Protein AF-0000000081040829 (afdb_homodimer)

Sequence (590 aa):
MAMTTNIIDSHLHVWASSKESRTFPYAEGQDPPESLTDVASKLALLEQMEIAGVGGSLLVQPINHKFDHSYVISAIKEHPEKFKGMLLHDPSLSSEEAVLRLEQLALKGFVGVRFNPYLWPSKGDGWENMSQGSGLVTFRRAGELQMPVGIMCFRGLQLHLEDIIQLLETCPDTTMILDHFGFTSFSEDGNAAFQELLKLAKYPQLVVKISALFRLGDSAPYEKVRKERFEPLLQAFGPNRLMFGTDFPFVLQQEPSYAGMVKLVSSWIPSDDAQSAVMGKTAERLFGAWGQSKEMAMTTNIIDSHLHVWASSKESRTFPYAEGQDPPESLTDVASKLALLEQMEIAGVGGSLLVQPINHKFDHSYVISAIKEHPEKFKGMLLHDPSLSSEEAVLRLEQLALKGFVGVRFNPYLWPSKGDGWENMSQGSGLVTFRRAGELQMPVGIMCFRGLQLHLEDIIQLLETCPDTTMILDHFGFTSFSEDGNAAFQELLKLAKYPQLVVKISALFRLGDSAPYEKVRKERFEPLLQAFGPNRLMFGTDFPFVLQQEPSYAGMVKLVSSWIPSDDAQSAVMGKTAERLFGAWGQSKE

Secondary structure (DSSP, 8-state):
------EEEEEE-----TTGGGTSPPPTT-PPPGGGGGG-SHHHHHHHHHHHTEEEEEEEPPGGGTT--HHHHHHHHH-TTTEEEEEEP-TTS-HHHHHHHHHHHHTTTEEEEEE-GGGSPEETTEE--TTSHHHHHHHHHHHHTT--EEE--TT-GGGGHHHHHHHHHH-TTS-EEESGGGG--SSHHHHHHHHHHHHGGGSTTEEEEEE-GGGGS--TT-HHHIIIIIHHHHHHH-GGGEEEE--BTGGGGSTTHHHHHHHHHHHH--SHHHHHIIIIIHHHHHH--S-----/------EEEEEE-----TTGGGTSPPPTT-PPPGGGGGG-SHHHHHHHHHHHTEEEEEEEPPGGGTT--HHHHHHHHH-TTTEEEEEEP-TTS-HHHHHHHHHHHHTTTEEEEEE-GGGSPEETTEE--TTSHHHHHHHHHHHHTT--EEE--TT-GGGGHHHHHHHHHH-TTS-EEESGGGG--SSHHHHHHHHHHHHGGGSTTEEEEEE-GGGGS--TT-HHHIIIIIHHHHHHH-GGGEEEE--BTGGGGSTTHHHHHHHHHHHH--SHHHHHIIIIIHHHHHH--S-----

Nearest PDB structures (foldseek):
  4i6k-assembly1_A  TM=8.658E-01  e=5.051E-18  Acinetobacter baumannii AB0057
  4d8l-assembly1_A  TM=7.830E-01  e=4.299E-14  Sphingomonas paucimobilis
  2dvu-assembly1_C  TM=7.222E-01  e=4.898E-11  Rhizobium sp. MTP-10005
  2dvu-assembly1_B  TM=6.879E-01  e=2.555E-11  Rhizobium sp. MTP-10005
  4jn6-assembly1_A  TM=5.448E-01  e=1.851E-03  Mycobacterium tuberculosis

Solvent-accessible surface area (backbone atoms only — not comparable to full-atom values): 30022 Å² total; per-residue (Å²): 127,79,82,75,66,61,27,32,35,61,32,25,37,51,46,58,25,76,77,45,27,79,80,41,57,60,34,89,91,27,68,66,58,79,93,45,32,75,61,18,24,65,67,48,46,52,53,50,26,60,76,49,62,42,48,23,35,32,37,34,55,32,68,31,31,44,82,55,57,62,61,61,40,51,47,23,72,75,34,61,30,40,34,37,30,22,41,52,65,61,61,86,38,52,47,69,53,36,43,52,50,50,53,57,40,42,68,54,50,29,43,28,36,31,43,53,59,86,66,31,58,77,43,90,95,45,45,51,62,57,55,39,69,28,38,33,49,38,48,46,51,28,20,74,61,58,18,35,36,32,38,51,28,83,91,27,36,68,84,44,44,68,41,50,52,49,39,49,67,75,31,65,75,26,38,34,31,31,39,38,61,30,39,41,25,80,47,73,68,18,48,54,32,41,56,52,53,55,60,50,42,78,43,81,43,52,30,37,26,58,23,41,68,62,77,38,76,48,58,71,90,33,59,64,49,44,64,72,44,48,52,53,44,42,70,55,52,31,40,72,29,26,27,29,22,50,35,36,52,61,27,65,82,37,73,64,22,60,46,43,44,55,52,52,59,54,68,72,42,90,43,70,68,43,31,34,18,24,35,14,48,28,49,28,52,54,59,46,72,63,53,52,55,90,118,125,80,81,75,67,60,27,32,36,60,32,26,37,50,47,56,24,77,77,45,26,80,82,39,55,62,37,90,91,26,69,65,59,79,93,44,34,77,59,17,24,65,67,48,47,51,52,50,26,62,75,50,60,43,47,24,35,32,39,33,55,32,68,32,29,44,83,57,56,62,60,61,38,50,46,23,72,76,35,60,31,38,34,38,30,23,42,51,65,63,62,85,38,52,47,69,55,36,45,52,50,50,53,56,40,42,69,54,50,30,42,30,36,32,45,52,60,84,67,32,59,76,43,91,95,45,46,50,61,56,55,39,70,28,39,33,50,39,49,46,51,29,21,76,62,58,19,36,36,32,39,50,29,84,92,26,38,69,85,44,46,68,42,51,52,50,39,49,68,76,32,66,74,28,36,35,31,31,40,39,61,30,40,42,25,80,46,73,68,18,47,55,33,40,55,52,52,56,60,50,44,77,44,81,42,51,31,37,27,59,23,41,67,61,76,40,76,49,57,71,89,33,60,64,50,43,63,72,44,47,51,54,44,42,68,56,52,33,38,71,29,26,28,27,23,50,36,36,52,63,28,65,81,37,74,63,22,59,46,42,44,57,52,51,59,51,67,71,42,90,42,71,67,43,32,34,18,23,35,14,48,29,49,28,54,54,59,46,73,64,54,53,54,88,120

InterPro domains:
  IPR006680 Amidohydrolase-related [PF04909] (8-288)
  IPR032465 2-amino-3-carboxymuconate-6-semialdehyde decarboxylase [PTHR21240] (3-289)
  IPR032466 Metal-dependent hydrolase [SSF51556] (5-288)

Organism: NCBI:txid2856

pLDDT: mean 95.21, std 9.42, range [25.11, 98.94]

Radius of gyration: 25.32 Å; Cα contacts (8 Å, |Δi|>4): 1154; chains: 2; bounding box: 52×79×61 Å

Structure (mmCIF, N/CA/C/O backbone):
data_AF-0000000081040829-model_v1
#
loop_
_entity.id
_entity.type
_entity.pdbx_description
1 polymer 'Amidohydrolase-related domain-containing protein'
#
loop_
_atom_site.group_PDB
_atom_site.id
_atom_site.type_symbol
_atom_site.label_atom_id
_atom_site.label_alt_id
_atom_site.label_comp_id
_atom_site.label_asym_id
_atom_site.label_entity_id
_atom_site.label_seq_id
_atom_site.pdbx_PDB_ins_code
_atom_site.Cartn_x
_atom_site.Cartn_y
_atom_site.Cartn_z
_atom_site.occupancy
_atom_site.B_iso_or_equiv
_atom_site.auth_seq_id
_atom_site.auth_comp_id
_atom_site.auth_asym_id
_atom_site.auth_atom_id
_atom_site.pdbx_PDB_model_num
ATOM 1 N N . MET A 1 1 ? -7.254 10.75 -24.75 1 25.27 1 MET A N 1
ATOM 2 C CA . MET A 1 1 ? -7.863 11.391 -23.594 1 25.27 1 MET A CA 1
ATOM 3 C C . MET A 1 1 ? -6.816 11.656 -22.5 1 25.27 1 MET A C 1
ATOM 5 O O . MET A 1 1 ? -6.004 10.789 -22.188 1 25.27 1 MET A O 1
ATOM 9 N N . ALA A 1 2 ? -6.391 12.773 -22.281 1 34.25 2 ALA A N 1
ATOM 10 C CA . ALA A 1 2 ? -5.383 13.25 -21.344 1 34.25 2 ALA A CA 1
ATOM 11 C C . ALA A 1 2 ? -5.508 12.555 -20 1 34.25 2 ALA A C 1
ATOM 13 O O . ALA A 1 2 ? -6.605 12.469 -19.438 1 34.25 2 ALA A O 1
ATOM 14 N N . MET A 1 3 ? -4.891 11.523 -19.641 1 45.94 3 MET A N 1
ATOM 15 C CA . MET A 1 3 ? -5.016 10.734 -18.422 1 45.94 3 MET A CA 1
ATOM 16 C C . MET A 1 3 ? -5.281 11.625 -17.219 1 45.94 3 MET A C 1
ATOM 18 O O . MET A 1 3 ? -4.48 12.508 -16.891 1 45.94 3 MET A O 1
ATOM 22 N N . THR A 1 4 ? -6.531 12.039 -16.984 1 60.62 4 THR A N 1
ATOM 23 C CA . THR A 1 4 ? -7.023 12.93 -15.938 1 60.62 4 THR A CA 1
ATOM 24 C C . THR A 1 4 ? -6.414 12.555 -14.586 1 60.62 4 THR A C 1
ATOM 26 O O . THR A 1 4 ? -6.402 11.383 -14.211 1 60.62 4 THR A O 1
ATOM 29 N N . THR A 1 5 ? -5.52 13.375 -14.031 1 75.38 5 THR A N 1
ATOM 30 C CA . THR A 1 5 ? -4.828 13.273 -12.75 1 75.38 5 THR A CA 1
ATOM 31 C C . THR A 1 5 ? -5.82 13 -11.625 1 75.38 5 THR A C 1
ATOM 33 O O . THR A 1 5 ? -6.859 13.648 -11.531 1 75.38 5 THR A O 1
ATOM 36 N N . ASN A 1 6 ? -5.68 11.875 -10.945 1 88.25 6 ASN A N 1
ATOM 37 C CA . ASN A 1 6 ? -6.414 11.617 -9.719 1 88.25 6 ASN A CA 1
ATOM 38 C C . ASN A 1 6 ? -6.078 12.641 -8.633 1 88.25 6 ASN A C 1
ATOM 40 O O . ASN A 1 6 ? -4.957 12.656 -8.125 1 88.25 6 ASN A O 1
ATOM 44 N N . ILE A 1 7 ? -6.984 13.562 -8.359 1 97.19 7 ILE A N 1
ATOM 45 C CA . ILE A 1 7 ? -6.746 14.578 -7.34 1 97.19 7 ILE A CA 1
ATOM 46 C C . ILE A 1 7 ? -6.871 13.953 -5.949 1 97.19 7 ILE A C 1
ATOM 48 O O . ILE A 1 7 ? -7.848 13.258 -5.656 1 97.19 7 ILE A O 1
ATOM 52 N N . ILE A 1 8 ? -5.832 14.188 -5.129 1 98.25 8 ILE A N 1
ATOM 53 C CA . ILE A 1 8 ? -5.797 13.641 -3.779 1 98.25 8 ILE A CA 1
ATOM 54 C C . ILE A 1 8 ? -5.77 14.773 -2.76 1 98.25 8 ILE A C 1
ATOM 56 O O . ILE A 1 8 ? -4.957 15.695 -2.871 1 98.25 8 ILE A O 1
ATOM 60 N N . ASP A 1 9 ? -6.707 14.812 -1.797 1 98.81 9 ASP A N 1
ATOM 61 C CA . ASP A 1 9 ? -6.617 15.688 -0.635 1 98.81 9 ASP A CA 1
ATOM 62 C C . ASP A 1 9 ? -5.754 15.062 0.46 1 98.81 9 ASP A C 1
ATOM 64 O O . ASP A 1 9 ? -6.211 14.188 1.193 1 98.81 9 ASP A O 1
ATOM 68 N N . SER A 1 10 ? -4.531 15.562 0.599 1 98.75 10 SER A N 1
ATOM 69 C CA . SER A 1 10 ? -3.541 14.891 1.436 1 98.75 10 SER A CA 1
ATOM 70 C C . SER A 1 10 ? -3.6 15.398 2.873 1 98.75 10 SER A C 1
ATOM 72 O O . SER A 1 10 ? -2.816 14.969 3.721 1 98.75 10 SER A O 1
ATOM 74 N N . HIS A 1 11 ? -4.539 16.312 3.188 1 98.88 11 HIS A N 1
ATOM 75 C CA . HIS A 1 11 ? -4.648 16.781 4.566 1 98.88 11 HIS A CA 1
ATOM 76 C C . HIS A 1 11 ? -6.074 17.219 4.887 1 98.88 11 HIS A C 1
ATOM 78 O O . HIS A 1 11 ? -6.527 18.266 4.41 1 98.88 11 HIS A O 1
ATOM 84 N N . LEU A 1 12 ? -6.676 16.484 5.695 1 98.81 12 LEU A N 1
ATOM 85 C CA . LEU A 1 12 ? -8.008 16.797 6.184 1 98.81 12 LEU A CA 1
ATOM 86 C C . LEU A 1 12 ? -8.359 15.961 7.406 1 98.81 12 LEU A C 1
ATOM 88 O O . LEU A 1 12 ? -7.594 15.07 7.797 1 98.81 12 LEU A O 1
ATOM 92 N N . HIS A 1 13 ? -9.422 16.297 7.973 1 98.81 13 HIS A N 1
ATOM 93 C CA . HIS A 1 13 ? -9.914 15.594 9.148 1 98.81 13 HIS A CA 1
ATOM 94 C C . HIS A 1 13 ? -11.383 15.234 9 1 98.81 13 HIS A C 1
ATOM 96 O O . HIS A 1 13 ? -12.156 15.984 8.398 1 98.81 13 HIS A O 1
ATOM 102 N N . VAL A 1 14 ? -11.734 14.102 9.562 1 98.75 14 VAL A N 1
ATOM 103 C CA . VAL A 1 14 ? -13.133 13.758 9.805 1 98.75 14 VAL A CA 1
ATOM 104 C C . VAL A 1 14 ? -13.328 13.391 11.273 1 98.75 14 VAL A C 1
ATOM 106 O O . VAL A 1 14 ? -12.414 12.883 11.922 1 98.75 14 VAL A O 1
ATOM 109 N N . TRP A 1 15 ? -14.477 13.672 11.766 1 98.25 15 TRP A N 1
ATOM 110 C CA . TRP A 1 15 ? -14.828 13.25 13.117 1 98.25 15 TRP A CA 1
ATOM 111 C C . TRP A 1 15 ? -16.312 12.867 13.195 1 98.25 15 TRP A C 1
ATOM 113 O O . TRP A 1 15 ? -17.078 13.148 12.273 1 98.25 15 TRP A O 1
ATOM 123 N N . ALA A 1 16 ? -16.641 12.188 14.242 1 97.62 16 ALA A N 1
ATOM 124 C CA . ALA A 1 16 ? -18 11.68 14.445 1 97.62 16 ALA A CA 1
ATOM 125 C C . ALA A 1 16 ? -19.016 12.82 14.531 1 97.62 16 ALA A C 1
ATOM 127 O O . ALA A 1 16 ? -18.734 13.852 15.156 1 97.62 16 ALA A O 1
ATOM 128 N N . SER A 1 17 ? -20.156 12.625 13.891 1 96.88 17 SER A N 1
ATOM 129 C CA . SER A 1 17 ? -21.266 13.539 14.102 1 96.88 17 SER A CA 1
ATOM 130 C C . SER A 1 17 ? -21.797 13.453 15.531 1 96.88 17 SER A C 1
ATOM 132 O O . SER A 1 17 ? -21.375 12.586 16.297 1 96.88 17 SER A O 1
ATOM 134 N N . SER A 1 18 ? -22.688 14.414 15.812 1 95.44 18 SER A N 1
ATOM 135 C CA . SER A 1 18 ? -23.328 14.375 17.125 1 95.44 18 SER A CA 1
ATOM 136 C C . SER A 1 18 ? -23.953 13.016 17.406 1 95.44 18 SER A C 1
ATOM 138 O O . SER A 1 18 ? -23.828 12.477 18.5 1 95.44 18 SER A O 1
ATOM 140 N N . LYS A 1 19 ? -24.562 12.453 16.391 1 95.12 19 LYS A N 1
ATOM 141 C CA . LYS A 1 19 ? -25.203 11.148 16.516 1 95.12 19 LYS A CA 1
ATOM 142 C C . LYS A 1 19 ? -24.172 10.039 16.656 1 95.12 19 LYS A C 1
ATOM 144 O O . LYS A 1 19 ? -24.297 9.164 17.516 1 95.12 19 LYS A O 1
ATOM 149 N N . GLU A 1 20 ? -23.109 10.086 15.867 1 95.88 20 GLU A N 1
ATOM 150 C CA . GLU A 1 20 ? -22.078 9.055 15.844 1 95.88 20 GLU A CA 1
ATOM 151 C C . GLU A 1 20 ? -21.219 9.109 17.094 1 95.88 20 GLU A C 1
ATOM 153 O O . GLU A 1 20 ? -20.547 8.125 17.438 1 95.88 20 GLU A O 1
ATOM 158 N N . SER A 1 21 ? -21.234 10.227 17.75 1 95.31 21 SER A N 1
ATOM 159 C CA . SER A 1 21 ? -20.328 10.43 18.875 1 95.31 21 SER A CA 1
ATOM 160 C C . SER A 1 21 ? -20.703 9.531 20.062 1 95.31 21 SER A C 1
ATOM 162 O O . SER A 1 21 ? -19.906 9.344 20.984 1 95.31 21 SER A O 1
ATOM 164 N N . ARG A 1 22 ? -21.891 8.953 20.078 1 95.12 22 ARG A N 1
ATOM 165 C CA . ARG A 1 22 ? -22.297 7.977 21.094 1 95.12 22 ARG A CA 1
ATOM 166 C C . ARG A 1 22 ? -21.469 6.699 20.969 1 95.12 22 ARG A C 1
ATOM 168 O O . ARG A 1 22 ? -21.156 6.051 21.969 1 95.12 22 ARG A O 1
ATOM 175 N N . THR A 1 23 ? -21.078 6.391 19.781 1 97 23 THR A N 1
ATOM 176 C CA . THR A 1 23 ? -20.297 5.203 19.469 1 97 23 THR A CA 1
ATOM 177 C C . THR A 1 23 ? -18.812 5.547 19.391 1 97 23 THR A C 1
ATOM 179 O O . THR A 1 23 ? -17.953 4.742 19.766 1 97 23 THR A O 1
ATOM 182 N N . PHE A 1 24 ? -18.562 6.703 18.844 1 97.94 24 PHE A N 1
ATOM 183 C CA . PHE A 1 24 ? -17.203 7.219 18.688 1 97.94 24 PHE A CA 1
ATOM 184 C C . PHE A 1 24 ? -17.031 8.516 19.469 1 97.94 24 PHE A C 1
ATOM 186 O O . PHE A 1 24 ? -17.047 9.602 18.891 1 97.94 24 PHE A O 1
ATOM 193 N N . PRO A 1 25 ? -16.734 8.406 20.719 1 97.44 25 PRO A N 1
ATOM 194 C CA . PRO A 1 25 ? -16.734 9.602 21.562 1 97.44 25 PRO A CA 1
ATOM 195 C C . PRO A 1 25 ? -15.547 10.516 21.297 1 97.44 25 PRO A C 1
ATOM 197 O O . PRO A 1 25 ? -14.5 10.047 20.844 1 97.44 25 PRO A O 1
ATOM 200 N N . TYR A 1 26 ? -15.734 11.75 21.547 1 97.81 26 TYR A N 1
ATOM 201 C CA . TYR A 1 26 ? -14.641 12.719 21.531 1 97.81 26 TYR A CA 1
ATOM 202 C C . TYR A 1 26 ? -13.75 12.562 22.75 1 97.81 26 TYR A C 1
ATOM 204 O O . TYR A 1 26 ? -14.203 12.094 23.797 1 97.81 26 TYR A O 1
ATOM 212 N N . ALA A 1 27 ? -12.531 12.891 22.562 1 97.5 27 ALA A N 1
ATOM 213 C CA . ALA A 1 27 ? -11.641 12.961 23.734 1 97.5 27 ALA A CA 1
ATOM 214 C C . ALA A 1 27 ? -12.031 14.125 24.641 1 97.5 27 ALA A C 1
ATOM 216 O O . ALA A 1 27 ? -12.586 15.125 24.188 1 97.5 27 ALA A O 1
ATOM 217 N N . GLU A 1 28 ? -11.719 13.992 25.906 1 95.62 28 GLU A N 1
ATOM 218 C CA . GLU A 1 28 ? -12.062 15.023 26.891 1 95.62 28 GLU A CA 1
ATOM 219 C C . GLU A 1 28 ? -11.5 16.375 26.484 1 95.62 28 GLU A C 1
ATOM 221 O O . GLU A 1 28 ? -10.297 16.516 26.219 1 95.62 28 GLU A O 1
ATOM 226 N N . GLY A 1 29 ? -12.383 17.312 26.359 1 95.69 29 GLY A N 1
ATOM 227 C CA . GLY A 1 29 ? -11.984 18.688 26.094 1 95.69 29 GLY A CA 1
ATOM 228 C C . GLY A 1 29 ? -11.688 18.938 24.625 1 95.69 29 GLY A C 1
ATOM 229 O O . GLY A 1 29 ? -11.18 20 24.25 1 95.69 29 GLY A O 1
ATOM 230 N N . GLN A 1 30 ? -11.945 17.969 23.75 1 96.62 30 GLN A N 1
ATOM 231 C CA . GLN A 1 30 ? -11.578 18.094 22.344 1 96.62 30 GLN A CA 1
ATOM 232 C C . GLN A 1 30 ? -12.812 18.094 21.453 1 96.62 30 GLN A C 1
ATOM 234 O O . GLN A 1 30 ? -12.789 17.547 20.344 1 96.62 30 GLN A O 1
ATOM 239 N N . ASP A 1 31 ? -13.891 18.641 22.031 1 96.56 31 ASP A N 1
ATOM 240 C CA . ASP A 1 31 ? -15.102 18.75 21.219 1 96.56 31 ASP A CA 1
ATOM 241 C C . ASP A 1 31 ? -14.852 19.625 19.984 1 96.56 31 ASP A C 1
ATOM 243 O O . ASP A 1 31 ? -14.156 20.625 20.062 1 96.56 31 ASP A O 1
ATOM 247 N N . PRO A 1 32 ? -15.445 19.172 18.922 1 96.88 32 PRO A N 1
ATOM 248 C CA . PRO A 1 32 ? -15.297 20.031 17.734 1 96.88 32 PRO A CA 1
ATOM 249 C C . PRO A 1 32 ? -16.031 21.359 17.875 1 96.88 32 PRO A C 1
ATOM 251 O O . PRO A 1 32 ? -16.891 21.516 18.75 1 96.88 32 PRO A O 1
ATOM 254 N N . PRO A 1 33 ? -15.578 22.344 17.016 1 95.19 33 PRO A N 1
ATOM 255 C CA . PRO A 1 33 ? -16.406 23.547 16.984 1 95.19 33 PRO A CA 1
ATOM 256 C C . PRO A 1 33 ? -17.859 23.266 16.641 1 95.19 33 PRO A C 1
ATOM 258 O O . PRO A 1 33 ? -18.141 22.438 15.766 1 95.19 33 PRO A O 1
ATOM 261 N N . GLU A 1 34 ? -18.75 23.953 17.328 1 94.44 34 GLU A N 1
ATOM 262 C CA . GLU A 1 34 ? -20.172 23.703 17.156 1 94.44 34 GLU A CA 1
ATOM 263 C C . GLU A 1 34 ? -20.594 23.812 15.703 1 94.44 34 GLU A C 1
ATOM 265 O O . GLU A 1 34 ? -21.375 22.984 15.211 1 94.44 34 GLU A O 1
ATOM 270 N N . SER A 1 35 ? -20.078 24.734 15.008 1 96.06 35 SER A N 1
ATOM 271 C CA . SER A 1 35 ? -20.469 25.016 13.633 1 96.06 35 SER A CA 1
ATOM 272 C C . SER A 1 35 ? -20 23.922 12.68 1 96.06 35 SER A C 1
ATOM 274 O O . SER A 1 35 ? -20.469 23.844 11.539 1 96.06 35 SER A O 1
ATOM 276 N N . LEU A 1 36 ? -19.109 23 13.133 1 97.38 36 LEU A N 1
ATOM 277 C CA . LEU A 1 36 ? -18.531 22 12.242 1 97.38 36 LEU A CA 1
ATOM 278 C C . LEU A 1 36 ? -18.859 20.594 12.703 1 97.38 36 LEU A C 1
ATOM 280 O O . LEU A 1 36 ? -18.516 19.625 12.031 1 97.38 36 LEU A O 1
ATOM 284 N N . THR A 1 37 ? -19.547 20.484 13.781 1 95.56 37 THR A N 1
ATOM 285 C CA . THR A 1 37 ? -19.766 19.203 14.422 1 95.56 37 THR A CA 1
ATOM 286 C C . THR A 1 37 ? -20.453 18.234 13.469 1 95.56 37 THR A C 1
ATOM 288 O O . THR A 1 37 ? -20.016 17.094 13.312 1 95.56 37 THR A O 1
ATOM 291 N N . ASP A 1 38 ? -21.422 18.656 12.734 1 96.56 38 ASP A N 1
ATOM 292 C CA . ASP A 1 38 ? -22.25 17.719 11.977 1 96.56 38 ASP A CA 1
ATOM 293 C C . ASP A 1 38 ? -22.016 17.875 10.477 1 96.56 38 ASP A C 1
ATOM 295 O O . ASP A 1 38 ? -22.828 17.422 9.664 1 96.56 38 ASP A O 1
ATOM 299 N N . VAL A 1 39 ? -20.906 18.516 10.07 1 97.5 39 VAL A N 1
ATOM 300 C CA . VAL A 1 39 ? -20.609 18.656 8.641 1 97.5 39 VAL A CA 1
ATOM 301 C C . VAL A 1 39 ? -19.219 18.078 8.344 1 97.5 39 VAL A C 1
ATOM 303 O O . VAL A 1 39 ? -18.656 18.312 7.273 1 97.5 39 VAL A O 1
ATOM 306 N N . ALA A 1 40 ? -18.656 17.344 9.328 1 98.31 40 ALA A N 1
ATOM 307 C CA . ALA A 1 40 ? -17.266 16.891 9.211 1 98.31 40 ALA A CA 1
ATOM 308 C C . ALA A 1 40 ? -17.188 15.367 9.172 1 98.31 40 ALA A C 1
ATOM 310 O O . ALA A 1 40 ? -16.109 14.797 9.312 1 98.31 40 ALA A O 1
ATOM 311 N N . SER A 1 41 ? -18.312 14.68 8.953 1 97.94 41 SER A N 1
ATOM 312 C CA . SER A 1 41 ? -18.328 13.219 8.922 1 97.94 41 SER A CA 1
ATOM 313 C C . SER A 1 41 ? -17.719 12.68 7.637 1 97.94 41 SER A C 1
ATOM 315 O O . SER A 1 41 ? -17.5 13.438 6.688 1 97.94 41 SER A O 1
ATOM 317 N N . LYS A 1 42 ? -17.438 11.375 7.68 1 97.31 42 LYS A N 1
ATOM 318 C CA . LYS A 1 42 ? -16.906 10.719 6.48 1 97.31 42 LYS A CA 1
ATOM 319 C C . LYS A 1 42 ? -17.875 10.859 5.309 1 97.31 42 LYS A C 1
ATOM 321 O O . LYS A 1 42 ? -17.453 11.039 4.168 1 97.31 42 LYS A O 1
ATOM 326 N N . LEU A 1 43 ? -19.156 10.789 5.535 1 97 43 LEU A N 1
ATOM 327 C CA . LEU A 1 43 ? -20.141 10.922 4.473 1 97 43 LEU A CA 1
ATOM 328 C C . LEU A 1 43 ? -20.172 12.344 3.928 1 97 43 LEU A C 1
ATOM 330 O O . LEU A 1 43 ? -20.281 12.547 2.715 1 97 43 LEU A O 1
ATOM 334 N N . ALA A 1 44 ? -20.094 13.312 4.844 1 98 44 ALA A N 1
ATOM 335 C CA . ALA A 1 44 ? -20.016 14.703 4.418 1 98 44 ALA A CA 1
ATOM 336 C C . ALA A 1 44 ? -18.797 14.953 3.541 1 98 44 ALA A C 1
ATOM 338 O O . ALA A 1 44 ? -18.875 15.68 2.547 1 98 44 ALA A O 1
ATOM 339 N N . LEU A 1 45 ? -17.703 14.367 3.922 1 98.69 45 LEU A N 1
ATOM 340 C CA . LEU A 1 45 ? -16.484 14.5 3.133 1 98.69 45 LEU A CA 1
ATOM 341 C C . LEU A 1 45 ? -16.656 13.906 1.739 1 98.69 45 LEU A C 1
ATOM 343 O O . LEU A 1 45 ? -16.266 14.516 0.743 1 98.69 45 LEU A O 1
ATOM 347 N N . LEU A 1 46 ? -17.234 12.727 1.663 1 98.38 46 LEU A N 1
ATOM 348 C CA . LEU A 1 46 ? -17.438 12.062 0.381 1 98.38 46 LEU A CA 1
ATOM 349 C C . LEU A 1 46 ? -18.25 12.938 -0.565 1 98.38 46 LEU A C 1
ATOM 351 O O . LEU A 1 46 ? -17.969 12.992 -1.765 1 98.38 46 LEU A O 1
ATOM 355 N N . GLU A 1 47 ? -19.25 13.617 -0.04 1 98.12 47 GLU A N 1
ATOM 356 C CA . GLU A 1 47 ? -20.047 14.523 -0.846 1 98.12 47 GLU A CA 1
ATOM 357 C C . GLU A 1 47 ? -19.203 15.664 -1.405 1 98.12 47 GLU A C 1
ATOM 359 O O . GLU A 1 47 ? -19.312 16 -2.586 1 98.12 47 GLU A O 1
ATOM 364 N N . GLN A 1 48 ? -18.391 16.266 -0.523 1 98.5 48 GLN A N 1
ATOM 365 C CA . GLN A 1 48 ? -17.5 17.344 -0.961 1 98.5 48 GLN A CA 1
ATOM 366 C C . GLN A 1 48 ? -16.547 16.859 -2.047 1 98.5 48 GLN A C 1
ATOM 368 O O . GLN A 1 48 ? -16.312 17.562 -3.033 1 98.5 48 GLN A O 1
ATOM 373 N N . MET A 1 49 ? -16.016 15.672 -1.87 1 98.44 49 MET A N 1
ATOM 374 C CA . MET A 1 49 ? -15.07 15.086 -2.814 1 98.44 49 MET A CA 1
ATOM 375 C C . MET A 1 49 ? -15.727 14.883 -4.18 1 98.44 49 MET A C 1
ATOM 377 O O . MET A 1 49 ? -15.125 15.195 -5.211 1 98.44 49 MET A O 1
ATOM 381 N N . GLU A 1 50 ? -16.891 14.352 -4.145 1 97.31 50 GLU A N 1
ATOM 382 C CA . GLU A 1 50 ? -17.625 14.109 -5.387 1 97.31 50 GLU A CA 1
ATOM 383 C C . GLU A 1 50 ? -17.828 15.406 -6.164 1 97.31 50 GLU A C 1
ATOM 385 O O . GLU A 1 50 ? -17.578 15.469 -7.367 1 97.31 50 GLU A O 1
ATOM 390 N N . ILE A 1 51 ? -18.25 16.406 -5.5 1 97.5 51 ILE A N 1
ATOM 391 C CA . ILE A 1 51 ? -18.516 17.703 -6.113 1 97.5 51 ILE A CA 1
ATOM 392 C C . ILE A 1 51 ? -17.219 18.266 -6.691 1 97.5 51 ILE A C 1
ATOM 394 O O . ILE A 1 51 ? -17.234 18.859 -7.781 1 97.5 51 ILE A O 1
ATOM 398 N N . ALA A 1 52 ? -16.125 18.078 -6.027 1 98.19 52 ALA A N 1
ATOM 399 C CA . ALA A 1 52 ? -14.852 18.719 -6.367 1 98.19 52 ALA A CA 1
ATOM 400 C C . ALA A 1 52 ? -14.031 17.859 -7.316 1 98.19 52 ALA A C 1
ATOM 402 O O . ALA A 1 52 ? -12.992 18.297 -7.82 1 98.19 52 ALA A O 1
ATOM 403 N N . GLY A 1 53 ? -14.445 16.609 -7.508 1 96.81 53 GLY A N 1
ATOM 404 C CA . GLY A 1 53 ? -13.672 15.695 -8.336 1 96.81 53 GLY A CA 1
ATOM 405 C C . GLY A 1 53 ? -12.422 15.188 -7.656 1 96.81 53 GLY A C 1
ATOM 406 O O . GLY A 1 53 ? -11.391 14.977 -8.305 1 96.81 53 GLY A O 1
ATOM 407 N N . VAL A 1 54 ? -12.469 15.086 -6.395 1 97.88 54 VAL A N 1
ATOM 408 C CA . VAL A 1 54 ? -11.359 14.547 -5.621 1 97.88 54 VAL A CA 1
ATOM 409 C C . VAL A 1 54 ? -11.492 13.031 -5.52 1 97.88 54 VAL A C 1
ATOM 411 O O . VAL A 1 54 ? -12.531 12.516 -5.098 1 97.88 54 VAL A O 1
ATOM 414 N N . GLY A 1 55 ? -10.398 12.328 -5.824 1 96.62 55 GLY A N 1
ATOM 415 C CA . GLY A 1 55 ? -10.477 10.883 -5.965 1 96.62 55 GLY A CA 1
ATOM 416 C C . GLY A 1 55 ? -10.062 10.141 -4.707 1 96.62 55 GLY A C 1
ATOM 417 O O . GLY A 1 55 ? -10.383 8.961 -4.547 1 96.62 55 GLY A O 1
ATOM 418 N N . GLY A 1 56 ? -9.367 10.758 -3.834 1 97.56 56 GLY A N 1
ATOM 419 C CA . GLY A 1 56 ? -8.891 10.133 -2.607 1 97.56 56 GLY A CA 1
ATOM 420 C C . GLY A 1 56 ? -8.492 11.141 -1.542 1 97.56 56 GLY A C 1
ATOM 421 O O . GLY A 1 56 ? -8.266 12.312 -1.842 1 97.56 56 GLY A O 1
ATOM 422 N N . SER A 1 57 ? -8.445 10.641 -0.307 1 98.5 57 SER A N 1
ATOM 423 C CA . SER A 1 57 ? -8.117 11.531 0.802 1 98.5 57 SER A CA 1
ATOM 424 C C . SER A 1 57 ? -7.297 10.812 1.865 1 98.5 57 SER A C 1
ATOM 426 O O . SER A 1 57 ? -7.551 9.648 2.172 1 98.5 57 SER A O 1
ATOM 428 N N . LEU A 1 58 ? -6.324 11.492 2.377 1 98.81 58 LEU A N 1
ATOM 429 C CA . LEU A 1 58 ? -5.609 11.07 3.578 1 98.81 58 LEU A CA 1
ATOM 430 C C . LEU A 1 58 ? -6.258 11.648 4.828 1 98.81 58 LEU A C 1
ATOM 432 O O . LEU A 1 58 ? -6.23 12.867 5.043 1 98.81 58 LEU A O 1
ATOM 436 N N . LEU A 1 59 ? -6.938 10.812 5.625 1 98.88 59 LEU A N 1
ATOM 437 C CA . LEU A 1 59 ? -7.594 11.234 6.859 1 98.88 59 LEU A CA 1
ATOM 438 C C . LEU A 1 59 ? -6.578 11.375 7.992 1 98.88 59 LEU A C 1
ATOM 440 O O . LEU A 1 59 ? -6.129 10.375 8.555 1 98.88 59 LEU A O 1
ATOM 444 N N . VAL A 1 60 ? -6.23 12.594 8.258 1 98.88 60 VAL A N 1
ATOM 445 C CA . VAL A 1 60 ? -5.344 12.844 9.383 1 98.88 60 VAL A CA 1
ATOM 446 C C . VAL A 1 60 ? -6.125 12.734 10.695 1 98.88 60 VAL A C 1
ATOM 448 O O . VAL A 1 60 ? -7.141 13.414 10.875 1 98.88 60 VAL A O 1
ATOM 451 N N . GLN A 1 61 ? -5.695 11.844 11.594 1 98.81 61 GLN A N 1
ATOM 452 C CA . GLN A 1 61 ? -6.387 11.648 12.867 1 98.81 61 GLN A CA 1
ATOM 453 C C . GLN A 1 61 ? -6.688 12.984 13.539 1 98.81 61 GLN A C 1
ATOM 455 O O . GLN A 1 61 ? -5.781 13.773 13.805 1 98.81 61 GLN A O 1
ATOM 460 N N . PRO A 1 62 ? -7.953 13.227 13.734 1 98.38 62 PRO A N 1
ATOM 461 C CA . PRO A 1 62 ? -8.32 14.508 14.344 1 98.38 62 PRO A CA 1
ATOM 462 C C . PRO A 1 62 ? -8.039 14.547 15.844 1 98.38 62 PRO A C 1
ATOM 464 O O . PRO A 1 62 ? -8.211 13.547 16.531 1 98.38 62 PRO A O 1
ATOM 467 N N . ILE A 1 63 ? -7.684 15.703 16.312 1 97.81 63 ILE A N 1
ATOM 468 C CA . ILE A 1 63 ? -7.426 15.883 17.734 1 97.81 63 ILE A CA 1
ATOM 469 C C . ILE A 1 63 ? -8.688 15.57 18.531 1 97.81 63 ILE A C 1
ATOM 471 O O . ILE A 1 63 ? -8.617 15.164 19.688 1 97.81 63 ILE A O 1
ATOM 475 N N . ASN A 1 64 ? -9.82 15.68 17.922 1 98.12 64 ASN A N 1
ATOM 476 C CA . ASN A 1 64 ? -11.109 15.461 18.562 1 98.12 64 ASN A CA 1
ATOM 477 C C . ASN A 1 64 ? -11.234 14.039 19.094 1 98.12 64 ASN A C 1
ATOM 479 O O . ASN A 1 64 ? -11.922 13.805 20.094 1 98.12 64 ASN A O 1
ATOM 483 N N . HIS A 1 65 ? -10.578 13.109 18.406 1 98.38 65 HIS A N 1
ATOM 484 C CA . HIS A 1 65 ? -10.602 11.719 18.859 1 98.38 65 HIS A CA 1
ATOM 485 C C . HIS A 1 65 ? -9.25 11.305 19.422 1 98.38 65 HIS A C 1
ATOM 487 O O . HIS A 1 65 ? -9.086 10.164 19.859 1 98.38 65 HIS A O 1
ATOM 493 N N . LYS A 1 66 ? -8.312 12.227 19.406 1 97.81 66 LYS A N 1
ATOM 494 C CA . LYS A 1 66 ? -6.965 12.062 19.938 1 97.81 66 LYS A CA 1
ATOM 495 C C . LYS A 1 66 ? -6.391 10.695 19.562 1 97.81 66 LYS A C 1
ATOM 497 O O . LYS A 1 66 ? -6.23 10.391 18.391 1 97.81 66 LYS A O 1
ATOM 502 N N . PHE A 1 67 ? -6.223 9.758 20.594 1 98.31 67 PHE A N 1
ATOM 503 C CA . PHE A 1 67 ? -5.504 8.516 20.312 1 98.31 67 PHE A CA 1
ATOM 504 C C . PHE A 1 67 ? -6.477 7.367 20.078 1 98.31 67 PHE A C 1
ATOM 506 O O . PHE A 1 67 ? -6.062 6.23 19.859 1 98.31 67 PHE A O 1
ATOM 513 N N . ASP A 1 68 ? -7.793 7.668 20.125 1 98.38 68 ASP A N 1
ATOM 514 C CA . ASP A 1 68 ? -8.797 6.699 19.688 1 98.38 68 ASP A CA 1
ATOM 515 C C . ASP A 1 68 ? -9.016 6.777 18.172 1 98.38 68 ASP A C 1
ATOM 517 O O . ASP A 1 68 ? -9.734 7.656 17.703 1 98.38 68 ASP A O 1
ATOM 521 N N . HIS A 1 69 ? -8.469 5.801 17.438 1 98.69 69 HIS A N 1
ATOM 522 C CA . HIS A 1 69 ? -8.477 5.855 15.984 1 98.69 69 HIS A CA 1
ATOM 523 C C . HIS A 1 69 ? -9.688 5.121 15.406 1 98.69 69 HIS A C 1
ATOM 525 O O . HIS A 1 69 ? -9.766 4.895 14.203 1 98.69 69 HIS A O 1
ATOM 531 N N . SER A 1 70 ? -10.695 4.781 16.266 1 98.44 70 SER A N 1
ATOM 532 C CA . SER A 1 70 ? -11.773 3.885 15.852 1 98.44 70 SER A CA 1
ATOM 533 C C . SER A 1 70 ? -12.641 4.523 14.773 1 98.44 70 SER A C 1
ATOM 535 O O . SER A 1 70 ? -13.109 3.838 13.859 1 98.44 70 SER A O 1
ATOM 537 N N . TYR A 1 71 ? -12.891 5.859 14.859 1 98.62 71 TYR A N 1
ATOM 538 C CA . TYR A 1 71 ? -13.727 6.508 13.852 1 98.62 71 TYR A CA 1
ATOM 539 C C . TYR A 1 71 ? -13.047 6.496 12.492 1 98.62 71 TYR A C 1
ATOM 541 O O . TYR A 1 71 ? -13.664 6.133 11.484 1 98.62 71 TYR A O 1
ATOM 549 N N . VAL A 1 72 ? -11.789 6.84 12.477 1 98.75 72 VAL A N 1
ATOM 550 C CA . VAL A 1 72 ? -11.047 6.871 11.219 1 98.75 72 VAL A CA 1
ATOM 551 C C . VAL A 1 72 ? -10.898 5.453 10.672 1 98.75 72 VAL A C 1
ATOM 553 O O . VAL A 1 72 ? -11.031 5.23 9.469 1 98.75 72 VAL A O 1
ATOM 556 N N . ILE A 1 73 ? -10.641 4.453 11.555 1 98.38 73 ILE A N 1
ATOM 557 C CA . ILE A 1 73 ? -10.586 3.055 11.133 1 98.38 73 ILE A CA 1
ATOM 558 C C . ILE A 1 73 ? -11.898 2.666 10.453 1 98.38 73 ILE A C 1
ATOM 560 O O . ILE A 1 73 ? -11.891 2.027 9.398 1 98.38 73 ILE A O 1
ATOM 564 N N . SER A 1 74 ? -13.008 3.055 11.016 1 97.81 74 SER A N 1
ATOM 565 C CA . SER A 1 74 ? -14.312 2.742 10.438 1 97.81 74 SER A CA 1
ATOM 566 C C . SER A 1 74 ? -14.477 3.383 9.062 1 97.81 74 SER A C 1
ATOM 568 O O . SER A 1 74 ? -15.008 2.76 8.141 1 97.81 74 SER A O 1
ATOM 570 N N . ALA A 1 75 ? -14.016 4.629 8.914 1 98.19 75 ALA A N 1
ATOM 571 C CA . ALA A 1 75 ? -14.086 5.328 7.641 1 98.19 75 ALA A CA 1
ATOM 572 C C . ALA A 1 75 ? -13.273 4.605 6.566 1 98.19 75 ALA A C 1
ATOM 574 O O . ALA A 1 75 ? -13.758 4.402 5.449 1 98.19 75 ALA A O 1
ATOM 575 N N . ILE A 1 76 ? -12.094 4.156 6.914 1 97.38 76 ILE A N 1
ATOM 576 C CA . ILE A 1 76 ? -11.211 3.459 5.988 1 97.38 76 ILE A CA 1
ATOM 577 C C . ILE A 1 76 ? -11.844 2.131 5.578 1 97.38 76 ILE A C 1
ATOM 579 O O . ILE A 1 76 ? -11.891 1.798 4.391 1 97.38 76 ILE A O 1
ATOM 583 N N . LYS A 1 77 ? -12.352 1.411 6.551 1 93.88 77 LYS A N 1
ATOM 584 C CA . LYS A 1 77 ? -12.945 0.102 6.289 1 93.88 77 LYS A CA 1
ATOM 585 C C . LYS A 1 77 ? -14.141 0.217 5.348 1 93.88 77 LYS A C 1
ATOM 587 O O . LYS A 1 77 ? -14.328 -0.628 4.469 1 93.88 77 LYS A O 1
ATOM 592 N N . GLU A 1 78 ? -14.891 1.254 5.512 1 94.62 78 GLU A N 1
ATOM 593 C CA . GLU A 1 78 ? -16.109 1.419 4.73 1 94.62 78 GLU A CA 1
ATOM 594 C C . GLU A 1 78 ? -15.805 1.896 3.314 1 94.62 78 GLU A C 1
ATOM 596 O O . GLU A 1 78 ? -16.547 1.593 2.375 1 94.62 78 GLU A O 1
ATOM 601 N N . HIS A 1 79 ? -14.719 2.689 3.188 1 94.62 79 HIS A N 1
ATOM 602 C CA . HIS A 1 79 ? -14.352 3.221 1.878 1 94.62 79 HIS A CA 1
ATOM 603 C C . HIS A 1 79 ? -12.852 3.129 1.645 1 94.62 79 HIS A C 1
ATOM 605 O O . HIS A 1 79 ? -12.188 4.148 1.44 1 94.62 79 HIS A O 1
ATOM 611 N N . PRO A 1 80 ? -12.367 1.89 1.565 1 90.81 80 PRO A N 1
ATOM 612 C CA . PRO A 1 80 ? -10.922 1.713 1.439 1 90.81 80 PRO A CA 1
ATOM 613 C C . PRO A 1 80 ? -10.375 2.248 0.118 1 90.81 80 PRO A C 1
ATOM 615 O O . PRO A 1 80 ? -9.172 2.492 -0.003 1 90.81 80 PRO A O 1
ATOM 618 N N . GLU A 1 81 ? -11.219 2.455 -0.924 1 89.06 81 GLU A N 1
ATOM 619 C CA . GLU A 1 81 ? -10.789 2.977 -2.219 1 89.06 81 GLU A CA 1
ATOM 620 C C . GLU A 1 81 ? -10.617 4.492 -2.174 1 89.06 81 GLU A C 1
ATOM 622 O O . GLU A 1 81 ? -9.961 5.074 -3.039 1 89.06 81 GLU A O 1
ATOM 627 N N . LYS A 1 82 ? -11.18 5.113 -1.09 1 96.19 82 LYS A N 1
ATOM 628 C CA . LYS A 1 82 ? -11.211 6.57 -1.031 1 96.19 82 LYS A CA 1
ATOM 629 C C . LYS A 1 82 ? -10.312 7.094 0.089 1 96.19 82 LYS A C 1
ATOM 631 O O . LYS A 1 82 ? -9.789 8.211 0.002 1 96.19 82 LYS A O 1
ATOM 636 N N . PHE A 1 83 ? -10.211 6.219 1.137 1 97.75 83 PHE A N 1
ATOM 637 C CA . PHE A 1 83 ? -9.625 6.777 2.348 1 97.75 83 PHE A CA 1
ATOM 638 C C . PHE A 1 83 ? -8.391 5.996 2.764 1 97.75 83 PHE A C 1
ATOM 640 O O . PHE A 1 83 ? -8.367 4.766 2.678 1 97.75 83 PHE A O 1
ATOM 647 N N . LYS A 1 84 ? -7.352 6.621 3.141 1 97.75 84 LYS A N 1
ATOM 648 C CA . LYS A 1 84 ? -6.211 6.156 3.924 1 97.75 84 LYS A CA 1
ATOM 649 C C . LYS A 1 84 ? -6.008 7.027 5.16 1 97.75 84 LYS A C 1
ATOM 651 O O . LYS A 1 84 ? -6.496 8.156 5.223 1 97.75 84 LYS A O 1
ATOM 656 N N . GLY A 1 85 ? -5.355 6.488 6.168 1 98.69 85 GLY A N 1
ATOM 657 C CA . GLY A 1 85 ? -5.25 7.223 7.418 1 98.69 85 GLY A CA 1
ATOM 658 C C . GLY A 1 85 ? -3.828 7.645 7.738 1 98.69 85 GLY A C 1
ATOM 659 O O . GLY A 1 85 ? -2.871 6.973 7.352 1 98.69 85 GLY A O 1
ATOM 660 N N . MET A 1 86 ? -3.668 8.703 8.375 1 98.88 86 MET A N 1
ATOM 661 C CA . MET A 1 86 ? -2.459 9.141 9.07 1 98.88 86 MET A CA 1
ATOM 662 C C . MET A 1 86 ? -2.686 9.18 10.578 1 98.88 86 MET A C 1
ATOM 664 O O . MET A 1 86 ? -3.52 9.945 11.07 1 98.88 86 MET A O 1
ATOM 668 N N . LEU A 1 87 ? -2.018 8.305 11.328 1 98.88 87 LEU A N 1
ATOM 669 C CA . LEU A 1 87 ? -2.301 8.141 12.75 1 98.88 87 LEU A CA 1
ATOM 670 C C . LEU A 1 87 ? -1.664 9.266 13.562 1 98.88 87 LEU A C 1
ATOM 672 O O . LEU A 1 87 ? -0.762 9.953 13.078 1 98.88 87 LEU A O 1
ATOM 676 N N . LEU A 1 88 ? -2.184 9.547 14.734 1 98.88 88 LEU A N 1
ATOM 677 C CA . LEU A 1 88 ? -1.61 10.484 15.695 1 98.88 88 LEU A CA 1
ATOM 678 C C . LEU A 1 88 ? -0.713 9.758 16.688 1 98.88 88 LEU A C 1
ATOM 680 O O . LEU A 1 88 ? -1.166 8.852 17.391 1 98.88 88 LEU A O 1
ATOM 684 N N . HIS A 1 89 ? 0.549 10.125 16.75 1 98.75 89 HIS A N 1
ATOM 685 C CA . HIS A 1 89 ? 1.494 9.531 17.672 1 98.75 89 HIS A CA 1
ATOM 686 C C . HIS A 1 89 ? 1.19 9.945 19.109 1 98.75 89 HIS A C 1
ATOM 688 O O . HIS A 1 89 ? 0.956 11.125 19.391 1 98.75 89 HIS A O 1
ATOM 694 N N . ASP A 1 90 ? 1.104 9 20.031 1 98.38 90 ASP A N 1
ATOM 695 C CA . ASP A 1 90 ? 0.977 9.234 21.453 1 98.38 90 ASP A CA 1
ATOM 696 C C . ASP A 1 90 ? 2.348 9.273 22.125 1 98.38 90 ASP A C 1
ATOM 698 O O . ASP A 1 90 ? 2.939 8.234 22.406 1 98.38 90 ASP A O 1
ATOM 702 N N . PRO A 1 91 ? 2.855 10.422 22.391 1 97.56 91 PRO A N 1
ATOM 703 C CA . PRO A 1 91 ? 4.219 10.516 22.922 1 97.56 91 PRO A CA 1
ATOM 704 C C . PRO A 1 91 ? 4.328 10.016 24.359 1 97.56 91 PRO A C 1
ATOM 706 O O . PRO A 1 91 ? 5.434 9.898 24.891 1 97.56 91 PRO A O 1
ATOM 709 N N . SER A 1 92 ? 3.244 9.703 25 1 96.12 92 SER A N 1
ATOM 710 C CA . SER A 1 92 ? 3.277 9.203 26.375 1 96.12 92 SER A CA 1
ATOM 711 C C . SER A 1 92 ? 3.633 7.723 26.406 1 96.12 92 SER A C 1
ATOM 713 O O . SER A 1 92 ? 3.955 7.184 27.469 1 96.12 92 SER A O 1
ATOM 715 N N . LEU A 1 93 ? 3.605 7.082 25.297 1 97.38 93 LEU A N 1
ATOM 716 C CA . LEU A 1 93 ? 3.922 5.66 25.219 1 97.38 93 LEU A CA 1
ATOM 717 C C . LEU A 1 93 ? 5.426 5.434 25.328 1 97.38 93 LEU A C 1
ATOM 719 O O . LEU A 1 93 ? 6.219 6.285 24.906 1 97.38 93 LEU A O 1
ATOM 723 N N . SER A 1 94 ? 5.723 4.266 25.875 1 97.62 94 SER A N 1
ATOM 724 C CA . SER A 1 94 ? 7.113 3.834 25.766 1 97.62 94 SER A CA 1
ATOM 725 C C . SER A 1 94 ? 7.5 3.582 24.312 1 97.62 94 SER A C 1
ATOM 727 O O . SER A 1 94 ? 6.633 3.455 23.438 1 97.62 94 SER A O 1
ATOM 729 N N . SER A 1 95 ? 8.773 3.506 24.016 1 97.69 95 SER A N 1
ATOM 730 C CA . SER A 1 95 ? 9.258 3.234 22.656 1 97.69 95 SER A CA 1
ATOM 731 C C . SER A 1 95 ? 8.688 1.932 22.125 1 97.69 95 SER A C 1
ATOM 733 O O . SER A 1 95 ? 8.242 1.877 20.969 1 97.69 95 SER A O 1
ATOM 735 N N . GLU A 1 96 ? 8.672 0.944 22.938 1 97.69 96 GLU A N 1
ATOM 736 C CA . GLU A 1 96 ? 8.164 -0.36 22.531 1 97.69 96 GLU A CA 1
ATOM 737 C C . GLU A 1 96 ? 6.676 -0.299 22.219 1 97.69 96 GLU A C 1
ATOM 739 O O . GLU A 1 96 ? 6.223 -0.826 21.203 1 97.69 96 GLU A O 1
ATOM 744 N N . GLU A 1 97 ? 5.957 0.349 23.062 1 98.25 97 GLU A N 1
ATOM 745 C CA . GLU A 1 97 ? 4.512 0.467 22.891 1 98.25 97 GLU A CA 1
ATOM 746 C C . GLU A 1 97 ? 4.172 1.312 21.656 1 98.25 97 GLU A C 1
ATOM 748 O O . GLU A 1 97 ? 3.193 1.039 20.969 1 98.25 97 GLU A O 1
ATOM 753 N N .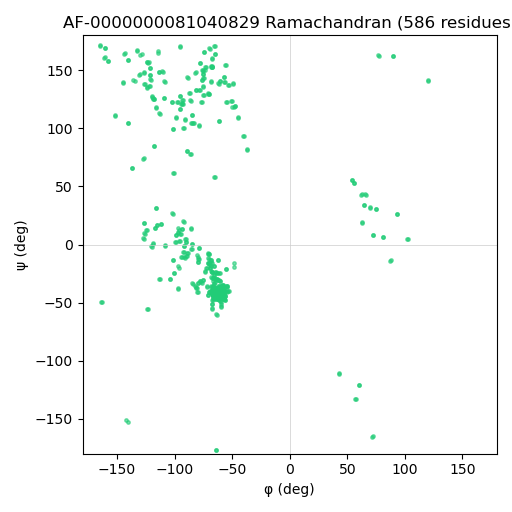 ALA A 1 98 ? 4.969 2.322 21.469 1 98.38 98 ALA A N 1
ATOM 754 C CA . ALA A 1 98 ? 4.75 3.215 20.328 1 98.38 98 ALA A CA 1
ATOM 755 C C . ALA A 1 98 ? 4.914 2.469 19 1 98.38 98 ALA A C 1
ATOM 757 O O . ALA A 1 98 ? 4.102 2.625 18.094 1 98.38 98 ALA A O 1
ATOM 758 N N . VAL A 1 99 ? 5.922 1.649 18.938 1 98 99 VAL A N 1
ATOM 759 C CA . VAL A 1 99 ? 6.172 0.87 17.719 1 98 99 VAL A CA 1
ATOM 760 C C . VAL A 1 99 ? 5.047 -0.14 17.516 1 98 99 VAL A C 1
ATOM 762 O O . VAL A 1 99 ? 4.543 -0.299 16.406 1 98 99 VAL A O 1
ATOM 765 N N . LEU A 1 100 ? 4.652 -0.792 18.562 1 97.75 100 LEU A N 1
ATOM 766 C CA . LEU A 1 100 ? 3.561 -1.755 18.484 1 97.75 100 LEU A CA 1
ATOM 767 C C . LEU A 1 100 ? 2.283 -1.087 17.984 1 97.75 100 LEU A C 1
ATOM 769 O O . LEU A 1 100 ? 1.587 -1.632 17.125 1 97.75 100 LEU A O 1
ATOM 773 N N . ARG A 1 101 ? 2.008 0.082 18.516 1 98.25 101 ARG A N 1
ATOM 774 C CA . ARG A 1 101 ? 0.817 0.826 18.125 1 98.25 101 ARG A CA 1
ATOM 775 C C . ARG A 1 101 ? 0.892 1.23 16.656 1 98.25 101 ARG A C 1
ATOM 777 O O . ARG A 1 101 ? -0.095 1.122 15.922 1 98.25 101 ARG A O 1
ATOM 784 N N . LEU A 1 102 ? 2.025 1.674 16.266 1 98.56 102 LEU A N 1
ATOM 785 C CA . LEU A 1 102 ? 2.264 2.029 14.875 1 98.56 102 LEU A CA 1
ATOM 786 C C . LEU A 1 102 ? 1.982 0.846 13.961 1 98.56 102 LEU A C 1
ATOM 788 O O . LEU A 1 102 ? 1.259 0.98 12.969 1 98.56 102 LEU A O 1
ATOM 792 N N . GLU A 1 103 ? 2.475 -0.3 14.289 1 97.81 103 GLU A N 1
ATOM 793 C CA . GLU A 1 103 ? 2.332 -1.497 13.461 1 97.81 103 GLU A CA 1
ATOM 794 C C . GLU A 1 103 ? 0.883 -1.971 13.422 1 97.81 103 GLU A C 1
ATOM 796 O O . GLU A 1 103 ? 0.386 -2.379 12.367 1 97.81 103 GLU A O 1
ATOM 801 N N . GLN A 1 104 ? 0.236 -1.891 14.57 1 97.62 104 GLN A N 1
ATOM 802 C CA . GLN A 1 104 ? -1.17 -2.273 14.641 1 97.62 104 GLN A CA 1
ATOM 803 C C . GLN A 1 104 ? -2.025 -1.39 13.734 1 97.62 104 GLN A C 1
ATOM 805 O O . GLN A 1 104 ? -2.891 -1.887 13.008 1 97.62 104 GLN A O 1
ATOM 810 N N . LEU A 1 105 ? -1.764 -0.15 13.766 1 98.5 105 LEU A N 1
ATOM 811 C CA . LEU A 1 105 ? -2.564 0.783 12.977 1 98.5 105 LEU A CA 1
ATOM 812 C C . LEU A 1 105 ? -2.193 0.707 11.5 1 98.5 105 LEU A C 1
ATOM 814 O O . LEU A 1 105 ? -3.047 0.896 10.633 1 98.5 105 LEU A O 1
ATOM 818 N N . ALA A 1 106 ? -0.92 0.377 11.234 1 97.62 106 ALA A N 1
ATOM 819 C CA . ALA A 1 106 ? -0.521 0.144 9.844 1 97.62 106 ALA A CA 1
ATOM 820 C C . ALA A 1 106 ? -1.35 -0.972 9.219 1 97.62 106 ALA A C 1
ATOM 822 O O . ALA A 1 106 ? -1.746 -0.877 8.055 1 97.62 106 ALA A O 1
ATOM 823 N N . LEU A 1 107 ? -1.69 -1.944 9.984 1 96.31 107 LEU A N 1
ATOM 824 C CA . LEU A 1 107 ? -2.449 -3.094 9.5 1 96.31 107 LEU A CA 1
ATOM 825 C C . LEU A 1 107 ? -3.93 -2.754 9.375 1 96.31 107 LEU A C 1
ATOM 827 O O . LEU A 1 107 ? -4.727 -3.588 8.938 1 96.31 107 LEU A O 1
ATOM 831 N N . LYS A 1 108 ? -4.285 -1.511 9.773 1 96.44 108 LYS A N 1
ATOM 832 C CA . LYS A 1 108 ? -5.68 -1.078 9.703 1 96.44 108 LYS A CA 1
ATOM 833 C C . LYS A 1 108 ? -5.852 0.068 8.711 1 96.44 108 LYS A C 1
ATOM 835 O O . LYS A 1 108 ? -6.812 0.836 8.805 1 96.44 108 LYS A O 1
ATOM 840 N N . GLY A 1 109 ? -4.93 0.281 7.871 1 96.12 109 GLY A N 1
ATOM 841 C CA . GLY A 1 109 ? -5.102 1.203 6.758 1 96.12 109 GLY A CA 1
ATOM 842 C C . GLY A 1 109 ? -4.426 2.543 6.984 1 96.12 109 GLY A C 1
ATOM 843 O O . GLY A 1 109 ? -4.562 3.459 6.172 1 96.12 109 GLY A O 1
ATOM 844 N N . PHE A 1 110 ? -3.678 2.688 8.109 1 98.25 110 PHE A N 1
ATOM 845 C CA . PHE A 1 110 ? -2.883 3.893 8.312 1 98.25 110 PHE A CA 1
ATOM 846 C C . PHE A 1 110 ? -1.559 3.799 7.562 1 98.25 110 PHE A C 1
ATOM 848 O O . PHE A 1 110 ? -0.878 2.773 7.621 1 98.25 110 PHE A O 1
ATOM 855 N N . VAL A 1 111 ? -1.22 4.938 6.812 1 97.69 111 VAL A N 1
ATOM 856 C CA . VAL A 1 111 ? -0.081 4.887 5.898 1 97.69 111 VAL A CA 1
ATOM 857 C C . VAL A 1 111 ? 0.88 6.031 6.215 1 97.69 111 VAL A C 1
ATOM 859 O O . VAL A 1 111 ? 1.816 6.289 5.453 1 97.69 111 VAL A O 1
ATOM 862 N N . GLY A 1 112 ? 0.697 6.742 7.293 1 98.56 112 GLY A N 1
ATOM 863 C CA . GLY A 1 112 ? 1.551 7.809 7.797 1 98.56 112 GLY A CA 1
ATOM 864 C C . GLY A 1 112 ? 1.328 8.109 9.266 1 98.56 112 GLY A C 1
ATOM 865 O O . GLY A 1 112 ? 0.385 7.594 9.875 1 98.56 112 GLY A O 1
ATOM 866 N N . VAL A 1 113 ? 2.23 8.898 9.797 1 98.81 113 VAL A N 1
ATOM 867 C CA . VAL A 1 113 ? 2.182 9.266 11.211 1 98.81 113 VAL A CA 1
ATOM 868 C C . VAL A 1 113 ? 2.211 10.789 11.352 1 98.81 113 VAL A C 1
ATOM 870 O O . VAL A 1 113 ? 2.955 11.469 10.648 1 98.81 113 VAL A O 1
ATOM 873 N N . ARG A 1 114 ? 1.412 11.266 12.227 1 98.75 114 ARG A N 1
ATOM 874 C CA . ARG A 1 114 ? 1.453 12.695 12.539 1 98.75 114 ARG A CA 1
ATOM 875 C C . ARG A 1 114 ? 2.041 12.93 13.922 1 98.75 114 ARG A C 1
ATOM 877 O O . ARG A 1 114 ? 1.603 12.328 14.906 1 98.75 114 ARG A O 1
ATOM 884 N N . PHE A 1 115 ? 3.053 13.758 13.961 1 98.69 115 PHE A N 1
ATOM 885 C CA . PHE A 1 115 ? 3.596 14.297 15.203 1 98.69 115 PHE A CA 1
ATOM 886 C C . PHE A 1 115 ? 2.99 15.656 15.508 1 98.69 115 PHE A C 1
ATOM 888 O O . PHE A 1 115 ? 3.078 16.578 14.695 1 98.69 115 PHE A O 1
ATOM 895 N N . ASN A 1 116 ? 2.283 15.766 16.578 1 98.12 116 ASN A N 1
ATOM 896 C CA . ASN A 1 116 ? 1.863 17.031 17.172 1 98.12 116 ASN A CA 1
ATOM 897 C C . ASN A 1 116 ? 2.73 17.391 18.375 1 98.12 116 ASN A C 1
ATOM 899 O O . ASN A 1 116 ? 2.504 16.906 19.484 1 98.12 116 ASN A O 1
ATOM 903 N N . PRO A 1 117 ? 3.693 18.266 18.156 1 96.88 117 PRO A N 1
ATOM 904 C CA . PRO A 1 117 ? 4.664 18.562 19.219 1 96.88 117 PRO A CA 1
ATOM 905 C C . PRO A 1 117 ? 4 19.016 20.516 1 96.88 117 PRO A C 1
ATOM 907 O O . PRO A 1 117 ? 4.574 18.844 21.594 1 96.88 117 PRO A O 1
ATOM 910 N N . TYR A 1 118 ? 2.889 19.453 20.484 1 95.75 118 TYR A N 1
ATOM 911 C CA . TYR A 1 118 ? 2.238 20.062 21.625 1 95.75 118 TYR A CA 1
ATOM 912 C C . TYR A 1 118 ? 1.583 19.016 22.516 1 95.75 118 TYR A C 1
ATOM 914 O O . TYR A 1 118 ? 1.052 19.328 23.578 1 95.75 118 TYR A O 1
ATOM 922 N N . LEU A 1 119 ? 1.645 17.797 22.078 1 96.12 119 LEU A N 1
ATOM 923 C CA . LEU A 1 119 ? 1.165 16.688 22.875 1 96.12 119 LEU A CA 1
ATOM 924 C C . LEU A 1 119 ? 2.307 16.047 23.672 1 96.12 119 LEU A C 1
ATOM 926 O O . LEU A 1 119 ? 2.074 15.211 24.547 1 96.12 119 LEU A O 1
ATOM 930 N N . TRP A 1 120 ? 3.545 16.422 23.359 1 96.12 120 TRP A N 1
ATOM 931 C CA . TRP A 1 120 ? 4.684 15.953 24.141 1 96.12 120 TRP A CA 1
ATOM 932 C C . TRP A 1 120 ? 4.66 16.547 25.547 1 96.12 120 TRP A C 1
ATOM 934 O O . TRP A 1 120 ? 4.137 17.656 25.75 1 96.12 120 TRP A O 1
ATOM 944 N N . PRO A 1 121 ? 5.258 15.797 26.5 1 91.62 121 PRO A N 1
ATOM 945 C CA . PRO A 1 121 ? 5.328 16.344 27.859 1 91.62 121 PRO A CA 1
ATOM 946 C C . PRO A 1 121 ? 6.039 17.703 27.906 1 91.62 121 PRO A C 1
ATOM 948 O O . PRO A 1 121 ? 7.008 17.922 27.172 1 91.62 121 PRO A O 1
ATOM 951 N N . SER A 1 122 ? 5.52 18.484 28.781 1 88.44 122 SER A N 1
ATOM 952 C CA . SER A 1 122 ? 6.117 19.797 28.953 1 88.44 122 SER A CA 1
ATOM 953 C C . SER A 1 122 ? 7.508 19.688 29.578 1 88.44 122 SER A C 1
ATOM 955 O O . SER A 1 122 ? 7.742 18.859 30.453 1 88.44 122 SER A O 1
ATOM 957 N N . LYS A 1 123 ? 8.383 20.516 29.078 1 87.44 123 LYS A N 1
ATOM 958 C CA . LYS A 1 123 ? 9.734 20.672 29.609 1 87.44 123 LYS A CA 1
ATOM 959 C C . LYS A 1 123 ? 10.164 22.141 29.594 1 87.44 123 LYS A C 1
ATOM 961 O O . LYS A 1 123 ? 10.461 22.703 28.531 1 87.44 123 LYS A O 1
ATOM 966 N N . GLY A 1 124 ? 10.141 22.719 30.828 1 85.25 124 GLY A N 1
ATOM 967 C CA . GLY A 1 124 ? 10.383 24.156 30.891 1 85.25 124 GLY A CA 1
ATOM 968 C C . GLY A 1 124 ? 9.375 24.969 30.109 1 85.25 124 GLY A C 1
ATOM 969 O O . GLY A 1 124 ? 8.164 24.812 30.297 1 85.25 124 GLY A O 1
ATOM 970 N N . ASP A 1 125 ? 9.938 25.703 29.156 1 80.44 125 ASP A N 1
ATOM 971 C CA . ASP A 1 125 ? 9.078 26.578 28.359 1 80.44 125 ASP A CA 1
ATOM 972 C C . ASP A 1 125 ? 8.688 25.906 27.031 1 80.44 125 ASP A C 1
ATOM 974 O O . ASP A 1 125 ? 8.078 26.531 26.172 1 80.44 125 ASP A O 1
ATOM 978 N N . GLY A 1 126 ? 9.008 24.656 27 1 86.5 126 GLY A N 1
ATOM 979 C CA . GLY A 1 126 ? 8.727 23.953 25.766 1 86.5 126 GLY A CA 1
ATOM 980 C C . GLY A 1 126 ? 8.242 22.531 26 1 86.5 126 GLY A C 1
ATOM 981 O O . GLY A 1 126 ? 7.434 22.281 26.891 1 86.5 126 GLY A O 1
ATOM 982 N N . TRP A 1 127 ? 8.508 21.734 25.109 1 90.75 127 TRP A N 1
ATOM 983 C CA . TRP A 1 127 ? 8.125 20.328 25.125 1 90.75 127 TRP A CA 1
ATOM 984 C C . TRP A 1 127 ? 9.352 19.422 24.984 1 90.75 127 TRP A C 1
ATOM 986 O O . TRP A 1 127 ? 10.406 19.875 24.531 1 90.75 127 TRP A O 1
ATOM 996 N N . GLU A 1 128 ? 9.18 18.25 25.453 1 91.62 128 GLU A N 1
ATOM 997 C CA . GLU A 1 128 ? 10.211 17.266 25.141 1 91.62 128 GLU A CA 1
ATOM 998 C C . GLU A 1 128 ? 10.422 17.125 23.641 1 91.62 128 GLU A C 1
ATOM 1000 O O . GLU A 1 128 ? 9.508 17.406 22.844 1 91.62 128 GLU A O 1
ATOM 1005 N N . ASN A 1 129 ? 11.57 16.719 23.328 1 93.75 129 ASN A N 1
ATOM 1006 C CA . ASN A 1 129 ? 11.953 16.672 21.922 1 93.75 129 ASN A CA 1
ATOM 1007 C C . ASN A 1 129 ? 11.305 15.492 21.203 1 93.75 129 ASN A C 1
ATOM 1009 O O . ASN A 1 129 ? 11.305 14.367 21.703 1 93.75 129 ASN A O 1
ATOM 1013 N N . MET A 1 130 ? 10.805 15.75 20 1 96.88 130 MET A N 1
ATOM 1014 C CA . MET A 1 130 ? 10.266 14.688 19.141 1 96.88 130 MET A CA 1
ATOM 1015 C C . MET A 1 130 ? 11.367 13.727 18.719 1 96.88 130 MET A C 1
ATOM 1017 O O . MET A 1 130 ? 11.094 12.57 18.375 1 96.88 130 MET A O 1
ATOM 1021 N N . SER A 1 131 ? 12.633 14.219 18.672 1 97.44 131 SER A N 1
ATOM 1022 C CA . SER A 1 131 ? 13.758 13.5 18.094 1 97.44 131 SER A CA 1
ATOM 1023 C C . SER A 1 131 ? 14.398 12.562 19.125 1 97.44 131 SER A C 1
ATOM 1025 O O . SER A 1 131 ? 15.531 12.117 18.938 1 97.44 131 SER A O 1
ATOM 1027 N N . GLN A 1 132 ? 13.68 12.344 20.234 1 95.56 132 GLN A N 1
ATOM 1028 C CA . GLN A 1 132 ? 14.148 11.414 21.25 1 95.56 132 GLN A CA 1
ATOM 1029 C C . GLN A 1 132 ? 13.031 10.461 21.672 1 95.56 132 GLN A C 1
ATOM 1031 O O . GLN A 1 132 ? 11.867 10.672 21.344 1 95.56 132 GLN A O 1
ATOM 1036 N N . GLY A 1 133 ? 13.453 9.438 22.375 1 95.94 133 GLY A N 1
ATOM 1037 C CA . GLY A 1 133 ? 12.484 8.523 22.953 1 95.94 133 GLY A CA 1
ATOM 1038 C C . GLY A 1 133 ? 11.555 7.898 21.938 1 95.94 133 GLY A C 1
ATOM 1039 O O . GLY A 1 133 ? 12.008 7.398 20.906 1 95.94 133 GLY A O 1
ATOM 1040 N N . SER A 1 134 ? 10.25 7.918 22.281 1 97 134 SER A N 1
ATOM 1041 C CA . SER A 1 134 ? 9.25 7.281 21.422 1 97 134 SER A CA 1
ATOM 1042 C C . SER A 1 134 ? 9.133 7.988 20.078 1 97 134 SER A C 1
ATOM 1044 O O . SER A 1 134 ? 8.82 7.359 19.062 1 97 134 SER A O 1
ATOM 1046 N N . GLY A 1 135 ? 9.43 9.297 20.109 1 98.06 135 GLY A N 1
ATOM 1047 C CA . GLY A 1 135 ? 9.391 10.039 18.859 1 98.06 135 GLY A CA 1
ATOM 1048 C C . GLY A 1 135 ? 10.43 9.562 17.844 1 98.06 135 GLY A C 1
ATOM 1049 O O . GLY A 1 135 ? 10.094 9.281 16.703 1 98.06 135 GLY A O 1
ATOM 1050 N N . LEU A 1 136 ? 11.625 9.391 18.297 1 98.25 136 LEU A N 1
ATOM 1051 C CA . LEU A 1 136 ? 12.711 8.961 17.422 1 98.25 136 LEU A CA 1
ATOM 1052 C C . LEU A 1 136 ? 12.477 7.535 16.938 1 98.25 136 LEU A C 1
ATOM 1054 O O . LEU A 1 136 ? 12.648 7.246 15.75 1 98.25 136 LEU A O 1
ATOM 1058 N N . VAL A 1 137 ? 12.07 6.672 17.812 1 98.25 137 VAL A N 1
ATOM 1059 C CA . VAL A 1 137 ? 11.883 5.266 17.484 1 98.25 137 VAL A CA 1
ATOM 1060 C C . VAL A 1 137 ? 10.719 5.125 16.5 1 98.25 137 VAL A C 1
ATOM 1062 O O . VAL A 1 137 ? 10.797 4.34 15.547 1 98.25 137 VAL A O 1
ATOM 1065 N N . THR A 1 138 ? 9.68 5.871 16.75 1 98.56 138 THR A N 1
ATOM 1066 C CA . THR A 1 138 ? 8.531 5.859 15.844 1 98.56 138 THR A CA 1
ATOM 1067 C C . THR A 1 138 ? 8.922 6.418 14.477 1 98.56 138 THR A C 1
ATOM 1069 O O . THR A 1 138 ? 8.555 5.855 13.445 1 98.56 138 THR A O 1
ATOM 1072 N N . PHE A 1 139 ? 9.734 7.465 14.484 1 98.69 139 PHE A N 1
ATOM 1073 C CA . PHE A 1 139 ? 10.195 8.07 13.242 1 98.69 139 PHE A CA 1
ATOM 1074 C C . PHE A 1 139 ? 11.008 7.082 12.422 1 98.69 139 PHE A C 1
ATOM 1076 O O . PHE A 1 139 ? 10.781 6.926 11.219 1 98.69 139 PHE A O 1
ATOM 1083 N N . ARG A 1 140 ? 11.836 6.402 13.078 1 98.19 140 ARG A N 1
ATOM 1084 C CA . ARG A 1 140 ? 12.688 5.414 12.43 1 98.19 140 ARG A CA 1
ATOM 1085 C C . ARG A 1 140 ? 11.867 4.246 11.891 1 98.19 140 ARG A C 1
ATOM 1087 O O . ARG A 1 140 ? 12.023 3.852 10.734 1 98.19 140 ARG A O 1
ATOM 1094 N N . ARG A 1 141 ? 11 3.727 12.688 1 98.12 141 ARG A N 1
ATOM 1095 C CA . ARG A 1 141 ? 10.188 2.578 12.289 1 98.12 141 ARG A CA 1
ATOM 1096 C C . ARG A 1 141 ? 9.266 2.938 11.133 1 98.12 141 ARG A C 1
ATOM 1098 O O . ARG A 1 141 ? 9.047 2.131 10.227 1 98.12 141 ARG A O 1
ATOM 1105 N N . ALA A 1 142 ? 8.742 4.137 11.211 1 98.31 142 ALA A N 1
ATOM 1106 C CA . ALA A 1 142 ? 7.922 4.609 10.094 1 98.31 142 ALA A CA 1
ATOM 1107 C C . ALA A 1 142 ? 8.703 4.578 8.789 1 98.31 142 ALA A C 1
ATOM 1109 O O . ALA A 1 142 ? 8.18 4.16 7.75 1 98.31 142 ALA A O 1
ATOM 1110 N N . GLY A 1 143 ? 9.93 4.988 8.836 1 96.5 143 GLY A N 1
ATOM 1111 C CA . GLY A 1 143 ? 10.789 4.922 7.664 1 96.5 143 GLY A CA 1
ATOM 1112 C C . GLY A 1 143 ? 10.969 3.512 7.133 1 96.5 143 GLY A C 1
ATOM 1113 O O . GLY A 1 143 ? 10.898 3.281 5.926 1 96.5 143 GLY A O 1
ATOM 1114 N N . GLU A 1 144 ? 11.141 2.617 8.062 1 93.12 144 GLU A N 1
ATOM 1115 C CA . GLU A 1 144 ? 11.305 1.217 7.688 1 93.12 144 GLU A CA 1
ATOM 1116 C C . GLU A 1 144 ? 10.055 0.674 7.008 1 93.12 144 GLU A C 1
ATOM 1118 O O . GLU A 1 144 ? 10.141 -0.202 6.145 1 93.12 144 GLU A O 1
ATOM 1123 N N . LEU A 1 145 ? 8.914 1.197 7.375 1 93.69 145 LEU A N 1
ATOM 1124 C CA . LEU A 1 145 ? 7.637 0.774 6.816 1 93.69 145 LEU A CA 1
ATOM 1125 C C . LEU A 1 145 ? 7.262 1.624 5.605 1 93.69 145 LEU A C 1
ATOM 1127 O O . LEU A 1 145 ? 6.172 1.479 5.055 1 93.69 145 LEU A O 1
ATOM 1131 N N . GLN A 1 146 ? 8.141 2.613 5.293 1 91.62 146 GLN A N 1
ATOM 1132 C CA . GLN A 1 146 ? 7.895 3.529 4.184 1 91.62 146 GLN A CA 1
ATOM 1133 C C . GLN A 1 146 ? 6.66 4.387 4.438 1 91.62 146 GLN A C 1
ATOM 1135 O O . GLN A 1 146 ? 5.883 4.656 3.516 1 91.62 146 GLN A O 1
ATOM 1140 N N . MET A 1 147 ? 6.457 4.711 5.672 1 96.62 147 MET A N 1
ATOM 1141 C CA . MET A 1 147 ? 5.391 5.621 6.082 1 96.62 147 MET A CA 1
ATOM 1142 C C . MET A 1 147 ? 5.941 7.008 6.387 1 96.62 147 MET A C 1
ATOM 1144 O O . MET A 1 147 ? 6.828 7.156 7.234 1 96.62 147 MET A O 1
ATOM 1148 N N . PRO A 1 148 ? 5.434 8.023 5.707 1 98.44 148 PRO A N 1
ATOM 1149 C CA . PRO A 1 148 ? 5.879 9.383 6.035 1 98.44 148 PRO A CA 1
ATOM 1150 C C . PRO A 1 148 ? 5.426 9.836 7.422 1 98.44 148 PRO A C 1
ATOM 1152 O O . PRO A 1 148 ? 4.441 9.312 7.953 1 98.44 148 PRO A O 1
ATOM 1155 N N . VAL A 1 149 ? 6.199 10.727 7.969 1 98.88 149 VAL A N 1
ATOM 1156 C CA . VAL A 1 149 ? 5.852 11.328 9.25 1 98.88 149 VAL A CA 1
ATOM 1157 C C . VAL A 1 149 ? 5.609 12.828 9.07 1 98.88 149 VAL A C 1
ATOM 1159 O O . VAL A 1 149 ? 6.496 13.555 8.625 1 98.88 149 VAL A O 1
ATOM 1162 N N . GLY A 1 150 ? 4.383 13.211 9.359 1 98.81 150 GLY A N 1
ATOM 1163 C CA . GLY A 1 150 ? 4.027 14.617 9.328 1 98.81 150 GLY A CA 1
ATOM 1164 C C . GLY A 1 150 ? 4.277 15.328 10.641 1 98.81 150 GLY A C 1
ATOM 1165 O O . GLY A 1 150 ? 4.047 14.766 11.711 1 98.81 150 GLY A O 1
ATOM 1166 N N . ILE A 1 151 ? 4.711 16.578 10.539 1 98.69 151 ILE A N 1
ATOM 1167 C CA . ILE A 1 151 ? 4.922 17.406 11.711 1 98.69 151 ILE A CA 1
ATOM 1168 C C . ILE A 1 151 ? 4.016 18.641 11.641 1 98.69 151 ILE A C 1
ATOM 1170 O O . ILE A 1 151 ? 4.008 19.359 10.641 1 98.69 151 ILE A O 1
ATOM 1174 N N . MET A 1 152 ? 3.314 18.797 12.68 1 98.06 152 MET A N 1
ATOM 1175 C CA . MET A 1 152 ? 2.463 19.984 12.781 1 98.06 152 MET A CA 1
ATOM 1176 C C . MET A 1 152 ? 3.135 21.062 13.617 1 98.06 152 MET A C 1
ATOM 1178 O O . MET A 1 152 ? 3.162 20.984 14.852 1 98.06 152 MET A O 1
ATOM 1182 N N . CYS A 1 153 ? 3.549 22.094 12.977 1 96.5 153 CYS A N 1
ATOM 1183 C CA . CYS A 1 153 ? 4.172 23.219 13.664 1 96.5 153 CYS A CA 1
ATOM 1184 C C . CYS A 1 153 ? 3.182 24.375 13.844 1 96.5 153 CYS A C 1
ATOM 1186 O O . CYS A 1 153 ? 3.463 25.5 13.461 1 96.5 153 CYS A O 1
ATOM 1188 N N . PHE A 1 154 ? 2.145 24.125 14.547 1 94.62 154 PHE A N 1
ATOM 1189 C CA . PHE A 1 154 ? 0.984 25 14.672 1 94.62 154 PHE A CA 1
ATOM 1190 C C . PHE A 1 154 ? 1.39 26.359 15.227 1 94.62 154 PHE A C 1
ATOM 1192 O O . PHE A 1 154 ? 0.856 27.391 14.812 1 94.62 154 PHE A O 1
ATOM 1199 N N . ARG A 1 155 ? 2.365 26.406 16.125 1 92.81 155 ARG A N 1
ATOM 1200 C CA . ARG A 1 155 ? 2.764 27.641 16.781 1 92.81 155 ARG A CA 1
ATOM 1201 C C . ARG A 1 155 ? 4 28.234 16.109 1 92.81 155 ARG A C 1
ATOM 1203 O O . ARG A 1 155 ? 4.617 29.156 16.641 1 92.81 155 ARG A O 1
ATOM 1210 N N . GLY A 1 156 ? 4.359 27.641 14.992 1 94.12 156 GLY A N 1
ATOM 1211 C CA . GLY A 1 156 ? 5.48 28.172 14.234 1 94.12 156 GLY A CA 1
ATOM 1212 C C . GLY A 1 156 ? 6.613 27.172 14.062 1 94.12 156 GLY A C 1
ATOM 1213 O O . GLY A 1 156 ? 6.957 26.453 14.992 1 94.12 156 GLY A O 1
ATOM 1214 N N . LEU A 1 157 ? 7.164 27.203 12.938 1 97.06 157 LEU A N 1
ATOM 1215 C CA . LEU A 1 157 ? 8.211 26.266 12.539 1 97.06 157 LEU A CA 1
ATOM 1216 C C . LEU A 1 157 ? 9.469 26.469 13.367 1 97.06 157 LEU A C 1
ATOM 1218 O O . LEU A 1 157 ? 10.156 25.5 13.719 1 97.06 157 LEU A O 1
ATOM 1222 N N . GLN A 1 158 ? 9.734 27.703 13.742 1 94.94 158 GLN A N 1
ATOM 1223 C CA . GLN A 1 158 ? 10.977 28.078 14.414 1 94.94 158 GLN A CA 1
ATOM 1224 C C . GLN A 1 158 ? 11.109 27.344 15.758 1 94.94 158 GLN A C 1
ATOM 1226 O O . GLN A 1 158 ? 12.219 27.016 16.172 1 94.94 158 GLN A O 1
ATOM 1231 N N . LEU A 1 159 ? 10.031 27.047 16.375 1 93.81 159 LEU A N 1
ATOM 1232 C CA . LEU A 1 159 ? 10.023 26.422 17.688 1 93.81 159 LEU A CA 1
ATOM 1233 C C . LEU A 1 159 ? 10.484 24.969 17.609 1 93.81 159 LEU A C 1
ATOM 1235 O O . LEU A 1 159 ? 10.859 24.375 18.609 1 93.81 159 LEU A O 1
ATOM 1239 N N . HIS A 1 160 ? 10.477 24.438 16.359 1 96.06 160 HIS A N 1
ATOM 1240 C CA . HIS A 1 160 ? 10.688 23 16.234 1 96.06 160 HIS A CA 1
ATOM 1241 C C . HIS A 1 160 ? 11.812 22.703 15.242 1 96.06 160 HIS A C 1
ATOM 1243 O O . HIS A 1 160 ? 12.078 21.531 14.938 1 96.06 160 HIS A O 1
ATOM 1249 N N . LEU A 1 161 ? 12.477 23.703 14.758 1 97.06 161 LEU A N 1
ATOM 1250 C CA . LEU A 1 161 ? 13.461 23.578 13.688 1 97.06 161 LEU A CA 1
ATOM 1251 C C . LEU A 1 161 ? 14.586 22.625 14.078 1 97.06 161 LEU A C 1
ATOM 1253 O O . LEU A 1 161 ? 14.969 21.766 13.289 1 97.06 161 LEU A O 1
ATOM 1257 N N . GLU A 1 162 ? 15.094 22.75 15.266 1 95.81 162 GLU A N 1
ATOM 1258 C CA . GLU A 1 162 ? 16.203 21.906 15.711 1 95.81 162 GLU A CA 1
ATOM 1259 C C . GLU A 1 162 ? 15.789 20.438 15.734 1 95.81 162 GLU A C 1
ATOM 1261 O O . GLU A 1 162 ? 16.547 19.562 15.289 1 95.81 162 GLU A O 1
ATOM 1266 N N . ASP A 1 163 ? 14.617 20.125 16.266 1 96.44 163 ASP A N 1
ATOM 1267 C CA . ASP A 1 163 ? 14.094 18.766 16.312 1 96.44 163 ASP A CA 1
ATOM 1268 C C . ASP A 1 163 ? 13.922 18.203 14.906 1 96.44 163 ASP A C 1
ATOM 1270 O O . ASP A 1 163 ? 14.258 17.047 14.656 1 96.44 163 ASP A O 1
ATOM 1274 N N . ILE A 1 164 ? 13.398 19 14.086 1 98.25 164 ILE A N 1
ATOM 1275 C CA . ILE A 1 164 ? 13.141 18.609 12.711 1 98.25 164 ILE A CA 1
ATOM 1276 C C . ILE A 1 164 ? 14.445 18.25 12.016 1 98.25 164 ILE A C 1
ATOM 1278 O O . ILE A 1 164 ? 14.562 17.172 11.422 1 98.25 164 ILE A O 1
ATOM 1282 N N . ILE A 1 165 ? 15.438 19.094 12.148 1 98.44 165 ILE A N 1
ATOM 1283 C CA . ILE A 1 165 ? 16.734 18.875 11.516 1 98.44 165 ILE A CA 1
ATOM 1284 C C . ILE A 1 165 ? 17.375 17.609 12.086 1 98.44 165 ILE A C 1
ATOM 1286 O O . ILE A 1 165 ? 17.906 16.781 11.344 1 98.44 165 ILE A O 1
ATOM 1290 N N . GLN A 1 166 ? 17.25 17.422 13.359 1 98.44 166 GLN A N 1
ATOM 1291 C CA . GLN A 1 166 ? 17.828 16.234 13.992 1 98.44 166 GLN A CA 1
ATOM 1292 C C . GLN A 1 166 ? 17.172 14.961 13.453 1 98.44 166 GLN A C 1
ATOM 1294 O O . GLN A 1 166 ? 17.875 13.984 13.164 1 98.44 166 GLN A O 1
ATOM 1299 N N . LEU A 1 167 ? 15.898 14.961 13.336 1 98.62 167 LEU A N 1
ATOM 1300 C CA . LEU A 1 167 ? 15.188 13.805 12.805 1 98.62 167 LEU A CA 1
ATOM 1301 C C . LEU A 1 167 ? 15.594 13.539 11.359 1 98.62 167 LEU A C 1
ATOM 1303 O O . LEU A 1 167 ? 15.836 12.391 10.977 1 98.62 167 LEU A O 1
ATOM 1307 N N . LEU A 1 168 ? 15.703 14.602 10.547 1 98.5 168 LEU A N 1
ATOM 1308 C CA . LEU A 1 168 ? 16.062 14.477 9.141 1 98.5 168 LEU A CA 1
ATOM 1309 C C . LEU A 1 168 ? 17.469 13.891 9 1 98.5 168 LEU A C 1
ATOM 1311 O O . LEU A 1 168 ? 17.719 13.055 8.125 1 98.5 168 LEU A O 1
ATOM 1315 N N . GLU A 1 169 ? 18.328 14.242 9.836 1 98.31 169 GLU A N 1
ATOM 1316 C CA . GLU A 1 169 ? 19.719 13.812 9.75 1 98.31 169 GLU A CA 1
ATOM 1317 C C . GLU A 1 169 ? 19.906 12.414 10.328 1 98.31 169 GLU A C 1
ATOM 1319 O O . GLU A 1 169 ? 20.703 11.625 9.812 1 98.31 169 GLU A O 1
ATOM 1324 N N . THR A 1 170 ? 19.188 12.102 11.375 1 97.75 170 THR A N 1
ATOM 1325 C CA . THR A 1 170 ? 19.344 10.82 12.055 1 97.75 170 THR A CA 1
ATOM 1326 C C . THR A 1 170 ? 18.672 9.703 11.258 1 97.75 170 THR A C 1
ATOM 1328 O O . THR A 1 170 ? 19.125 8.562 11.273 1 97.75 170 THR A O 1
ATOM 1331 N N . CYS A 1 171 ? 17.578 10.031 10.578 1 97.69 171 CYS A N 1
ATOM 1332 C CA . CYS A 1 171 ? 16.828 9.055 9.812 1 97.69 171 CYS A CA 1
ATOM 1333 C C . CYS A 1 171 ? 16.625 9.523 8.375 1 97.69 171 CYS A C 1
ATOM 1335 O O . CYS A 1 171 ? 15.5 9.789 7.949 1 97.69 171 CYS A O 1
ATOM 1337 N N . PRO A 1 172 ? 17.656 9.453 7.605 1 95.62 172 PRO A N 1
ATOM 1338 C CA . PRO A 1 172 ? 17.578 10 6.25 1 95.62 172 PRO A CA 1
ATOM 1339 C C . PRO A 1 172 ? 16.641 9.203 5.344 1 95.62 172 PRO A C 1
ATOM 1341 O O . PRO A 1 172 ? 16.219 9.703 4.297 1 95.62 172 PRO A O 1
ATOM 1344 N N . ASP A 1 173 ? 16.266 8.031 5.801 1 92.56 173 ASP A N 1
ATOM 1345 C CA . ASP A 1 173 ? 15.422 7.188 4.965 1 92.56 173 ASP A CA 1
ATOM 1346 C C . ASP A 1 173 ? 13.945 7.422 5.27 1 92.56 173 ASP A C 1
ATOM 1348 O O . ASP A 1 173 ? 13.07 6.895 4.578 1 92.56 173 ASP A O 1
ATOM 1352 N N . THR A 1 174 ? 13.625 8.203 6.281 1 97.5 174 THR A N 1
ATOM 1353 C CA . THR A 1 174 ? 12.242 8.492 6.648 1 97.5 174 THR A CA 1
ATOM 1354 C C . THR A 1 174 ? 11.758 9.781 5.988 1 97.5 174 THR A C 1
ATOM 1356 O O . THR A 1 174 ? 12.383 10.836 6.145 1 97.5 174 THR A O 1
ATOM 1359 N N . THR A 1 175 ? 10.727 9.688 5.223 1 98.25 175 THR A N 1
ATOM 1360 C CA . THR A 1 175 ? 10.133 10.875 4.621 1 98.25 175 THR A CA 1
ATOM 1361 C C . THR A 1 175 ? 9.43 11.727 5.676 1 98.25 175 THR A C 1
ATOM 1363 O O . THR A 1 175 ? 8.703 11.195 6.52 1 98.25 175 THR A O 1
ATOM 1366 N N . MET A 1 176 ? 9.75 12.969 5.676 1 98.81 176 MET A N 1
ATOM 1367 C CA . MET A 1 176 ? 9.102 13.922 6.566 1 98.81 176 MET A CA 1
ATOM 1368 C C . MET A 1 176 ? 8.18 14.859 5.789 1 98.81 176 MET A C 1
ATOM 1370 O O . MET A 1 176 ? 8.516 15.281 4.68 1 98.81 176 MET A O 1
ATOM 1374 N N . ILE A 1 177 ? 7.016 15.148 6.387 1 98.94 177 ILE A N 1
ATOM 1375 C CA . ILE A 1 177 ? 6.074 16.094 5.805 1 98.94 177 ILE A CA 1
ATOM 1376 C C . ILE A 1 177 ? 5.867 17.281 6.762 1 98.94 177 ILE A C 1
ATOM 1378 O O . ILE A 1 177 ? 5.613 17.078 7.949 1 98.94 177 ILE A O 1
ATOM 1382 N N . LEU A 1 178 ? 6.066 18.438 6.305 1 98.88 178 LEU A N 1
ATOM 1383 C CA . LEU A 1 178 ? 5.641 19.609 7.078 1 98.88 178 LEU A CA 1
ATOM 1384 C C . LEU A 1 178 ? 4.238 20.047 6.668 1 98.88 178 LEU A C 1
ATOM 1386 O O . LEU A 1 178 ? 3.986 20.312 5.488 1 98.88 178 LEU A O 1
ATOM 1390 N N . ASP A 1 179 ? 3.377 20.109 7.633 1 98.5 179 ASP A N 1
ATOM 1391 C CA . ASP A 1 179 ? 1.978 20.438 7.383 1 98.5 179 ASP A CA 1
ATOM 1392 C C . ASP A 1 179 ? 1.807 21.922 7.121 1 98.5 179 ASP A C 1
ATOM 1394 O O . ASP A 1 179 ? 2.463 22.75 7.758 1 98.5 179 ASP A O 1
ATOM 1398 N N . HIS A 1 180 ? 0.958 22.344 6.219 1 98.38 180 HIS A N 1
ATOM 1399 C CA . HIS A 1 180 ? 0.423 23.688 6.035 1 98.38 180 HIS A CA 1
ATOM 1400 C C . HIS A 1 180 ? 1.543 24.703 5.863 1 98.38 180 HIS A C 1
ATOM 1402 O O . HIS A 1 180 ? 1.595 25.703 6.578 1 98.38 180 HIS A O 1
ATOM 1408 N N . PHE A 1 181 ? 2.408 24.469 4.965 1 98.12 181 PHE A N 1
ATOM 1409 C CA . PHE A 1 181 ? 3.486 25.406 4.68 1 98.12 181 PHE A CA 1
ATOM 1410 C C . PHE A 1 181 ? 4.398 25.578 5.887 1 98.12 181 PHE A C 1
ATOM 1412 O O . PHE A 1 181 ? 5.055 26.609 6.043 1 98.12 181 PHE A O 1
ATOM 1419 N N . GLY A 1 182 ? 4.332 24.594 6.848 1 97.62 182 GLY A N 1
ATOM 1420 C CA . GLY A 1 182 ? 5.102 24.719 8.07 1 97.62 182 GLY A CA 1
ATOM 1421 C C . GLY A 1 182 ? 4.555 25.781 9.008 1 97.62 182 GLY A C 1
ATOM 1422 O O . GLY A 1 182 ? 5.246 26.219 9.93 1 97.62 182 GLY A O 1
ATOM 1423 N N . PHE A 1 183 ? 3.418 26.297 8.688 1 97.62 183 PHE A N 1
ATOM 1424 C CA . PHE A 1 183 ? 2.758 27.344 9.445 1 97.62 183 PHE A CA 1
ATOM 1425 C C . PHE A 1 183 ? 3.604 28.609 9.461 1 97.62 183 PHE A C 1
ATOM 1427 O O . PHE A 1 183 ? 3.773 29.234 10.508 1 97.62 183 PHE A O 1
ATOM 1434 N N . THR A 1 184 ? 4.145 28.953 8.375 1 97.5 184 THR A N 1
ATOM 1435 C CA . THR A 1 184 ? 4.945 30.156 8.219 1 97.5 184 THR A CA 1
ATOM 1436 C C . THR A 1 184 ? 4.066 31.344 7.828 1 97.5 184 THR A C 1
ATOM 1438 O O . THR A 1 184 ? 4.02 31.719 6.656 1 97.5 184 THR A O 1
ATOM 1441 N N . SER A 1 185 ? 3.414 31.938 8.781 1 94.81 185 SER A N 1
ATOM 1442 C CA . SER A 1 185 ? 2.5 33.062 8.562 1 94.81 185 SER A CA 1
ATOM 1443 C C . SER A 1 185 ? 3.234 34.281 8.016 1 94.81 185 SER A C 1
ATOM 1445 O O . SER A 1 185 ? 4.438 34.219 7.75 1 94.81 185 SER A O 1
ATOM 1447 N N . PHE A 1 186 ? 2.516 35.406 7.828 1 95.62 186 PHE A N 1
ATOM 1448 C CA . PHE A 1 186 ? 3.105 36.594 7.199 1 95.62 186 PHE A CA 1
ATOM 1449 C C . PHE A 1 186 ? 3.594 37.562 8.25 1 95.62 186 PHE A C 1
ATOM 1451 O O . PHE A 1 186 ? 3.893 38.719 7.938 1 95.62 186 PHE A O 1
ATOM 1458 N N . SER A 1 187 ? 3.674 37.156 9.477 1 94.06 187 SER A N 1
ATOM 1459 C CA . SER A 1 187 ? 4.344 37.938 10.5 1 94.06 187 SER A CA 1
ATOM 1460 C C . SER A 1 187 ? 5.852 37.969 10.273 1 94.06 187 SER A C 1
ATOM 1462 O O . SER A 1 187 ? 6.371 37.25 9.406 1 94.06 187 SER A O 1
ATOM 1464 N N . GLU A 1 188 ? 6.527 38.812 10.977 1 94.81 188 GLU A N 1
ATOM 1465 C CA . GLU A 1 188 ? 7.984 38.875 10.891 1 94.81 188 GLU A CA 1
ATOM 1466 C C . GLU A 1 188 ? 8.602 37.5 11.234 1 94.81 188 GLU A C 1
ATOM 1468 O O . GLU A 1 188 ? 9.484 37.031 10.523 1 94.81 188 GLU A O 1
ATOM 1473 N N . ASP A 1 189 ? 8.109 36.906 12.289 1 94.5 189 ASP A N 1
ATOM 1474 C CA . ASP A 1 189 ? 8.586 35.562 12.688 1 94.5 189 ASP A CA 1
ATOM 1475 C C . ASP A 1 189 ? 8.258 34.531 11.625 1 94.5 189 ASP A C 1
ATOM 1477 O O . ASP A 1 189 ? 9.062 33.625 11.359 1 94.5 189 ASP A O 1
ATOM 1481 N N . GLY A 1 190 ? 7.082 34.656 11.07 1 96.56 190 GLY A N 1
ATOM 1482 C CA . GLY A 1 190 ? 6.684 33.719 10.008 1 96.56 190 GLY A CA 1
ATOM 1483 C C . GLY A 1 190 ? 7.547 33.844 8.766 1 96.56 190 GLY A C 1
ATOM 1484 O O . GLY A 1 190 ? 7.926 32.844 8.172 1 96.56 190 GLY A O 1
ATOM 1485 N N . ASN A 1 191 ? 7.855 35.062 8.43 1 97.25 191 ASN A N 1
ATOM 1486 C CA . ASN A 1 191 ? 8.727 35.312 7.281 1 97.25 191 ASN A CA 1
ATOM 1487 C C . ASN A 1 191 ? 10.125 34.75 7.52 1 97.25 191 ASN A C 1
ATOM 1489 O O . ASN A 1 191 ? 10.719 34.156 6.617 1 97.25 191 ASN A O 1
ATOM 1493 N N . ALA A 1 192 ? 10.625 34.969 8.688 1 97.75 192 ALA A N 1
ATOM 1494 C CA . ALA A 1 192 ? 11.938 34.406 9.031 1 97.75 192 ALA A CA 1
ATOM 1495 C C . ALA A 1 192 ? 11.914 32.875 8.992 1 97.75 192 ALA A C 1
ATOM 1497 O O . ALA A 1 192 ? 12.836 32.25 8.477 1 97.75 192 ALA A O 1
ATOM 1498 N N . ALA A 1 193 ? 10.867 32.312 9.547 1 98 193 ALA A N 1
ATOM 1499 C CA . ALA A 1 193 ? 10.703 30.859 9.547 1 98 193 ALA A CA 1
ATOM 1500 C C . ALA A 1 193 ? 10.609 30.312 8.125 1 98 193 ALA A C 1
ATOM 1502 O O . ALA A 1 193 ? 11.117 29.234 7.832 1 98 193 ALA A O 1
ATOM 1503 N N . PHE A 1 194 ? 9.969 31.094 7.258 1 98.5 194 PHE A N 1
ATOM 1504 C CA . PHE A 1 194 ? 9.812 30.656 5.875 1 98.5 194 PHE A CA 1
ATOM 1505 C C . PHE A 1 194 ? 11.172 30.562 5.184 1 98.5 194 PHE A C 1
ATOM 1507 O O . PHE A 1 194 ? 11.406 29.641 4.402 1 98.5 194 PHE A O 1
ATOM 1514 N N . GLN A 1 195 ? 12.008 31.484 5.457 1 98.44 195 GLN A N 1
ATOM 1515 C CA . GLN A 1 195 ? 13.359 31.406 4.906 1 98.44 195 GLN A CA 1
ATOM 1516 C C . GLN A 1 195 ? 14.078 30.156 5.391 1 98.44 195 GLN A C 1
ATOM 1518 O O . GLN A 1 195 ? 14.805 29.516 4.625 1 98.44 195 GLN A O 1
ATOM 1523 N N . GLU A 1 196 ? 13.898 29.828 6.645 1 98.44 196 GLU A N 1
ATOM 1524 C CA . GLU A 1 196 ? 14.469 28.594 7.164 1 98.44 196 GLU A CA 1
ATOM 1525 C C . GLU A 1 196 ? 13.867 27.375 6.473 1 98.44 196 GLU A C 1
ATOM 1527 O O . GLU A 1 196 ? 14.578 26.406 6.188 1 98.44 196 GLU A O 1
ATOM 1532 N N . LEU A 1 197 ? 12.578 27.406 6.219 1 98.75 197 LEU A N 1
ATOM 1533 C CA . LEU A 1 197 ? 11.914 26.328 5.512 1 98.75 197 LEU A CA 1
ATOM 1534 C C . LEU A 1 197 ? 12.523 26.125 4.129 1 98.75 197 LEU A C 1
ATOM 1536 O O . LEU A 1 197 ? 12.797 24.984 3.727 1 98.75 197 LEU A O 1
ATOM 1540 N N . LEU A 1 198 ? 12.742 27.219 3.434 1 98.81 198 LEU A N 1
ATOM 1541 C CA . LEU A 1 198 ? 13.336 27.125 2.104 1 98.81 198 LEU A CA 1
ATOM 1542 C C . LEU A 1 198 ? 14.711 26.469 2.164 1 98.81 198 LEU A C 1
ATOM 1544 O O . LEU A 1 198 ? 15.062 25.688 1.277 1 98.81 198 LEU A O 1
ATOM 1548 N N . LYS A 1 199 ? 15.422 26.734 3.209 1 98.44 199 LYS A N 1
ATOM 1549 C CA . LYS A 1 199 ? 16.75 26.141 3.371 1 98.44 199 LYS A CA 1
ATOM 1550 C C . LYS A 1 199 ? 16.641 24.641 3.596 1 98.44 199 LYS A C 1
ATOM 1552 O O . LYS A 1 199 ? 17.562 23.891 3.25 1 98.44 199 LYS A O 1
ATOM 1557 N N . LEU A 1 200 ? 15.57 24.172 4.152 1 98.69 200 LEU A N 1
ATOM 1558 C CA . LEU A 1 200 ? 15.383 22.75 4.438 1 98.69 200 LEU A CA 1
ATOM 1559 C C . LEU A 1 200 ? 15.18 21.953 3.148 1 98.69 200 LEU A C 1
ATOM 1561 O O . LEU A 1 200 ? 15.219 20.719 3.158 1 98.69 200 LEU A O 1
ATOM 1565 N N . ALA A 1 201 ? 15.039 22.625 2.008 1 98.62 201 ALA A N 1
ATOM 1566 C CA . ALA A 1 201 ? 14.867 21.953 0.721 1 98.62 201 ALA A CA 1
ATOM 1567 C C . ALA A 1 201 ? 16.094 21.109 0.375 1 98.62 201 ALA A C 1
ATOM 1569 O O . ALA A 1 201 ? 16.031 20.266 -0.523 1 98.62 201 ALA A O 1
ATOM 1570 N N . LYS A 1 202 ? 17.172 21.297 1.079 1 98.38 202 LYS A N 1
ATOM 1571 C CA . LYS A 1 202 ? 18.391 20.516 0.844 1 98.38 202 LYS A CA 1
ATOM 1572 C C . LYS A 1 202 ? 18.172 19.047 1.23 1 98.38 202 LYS A C 1
ATOM 1574 O O . LYS A 1 202 ? 18.953 18.188 0.816 1 98.38 202 LYS A O 1
ATOM 1579 N N . TYR A 1 203 ? 17.234 18.781 2.104 1 98.25 203 TYR A N 1
ATOM 1580 C CA . TYR A 1 203 ? 16.906 17.422 2.484 1 98.25 203 TYR A CA 1
ATOM 1581 C C . TYR A 1 203 ? 15.922 16.797 1.505 1 98.25 203 TYR A C 1
ATOM 1583 O O . TYR A 1 203 ? 14.734 17.156 1.508 1 98.25 203 TYR A O 1
ATOM 1591 N N . PRO A 1 204 ? 16.312 15.828 0.729 1 97.19 204 PRO A N 1
ATOM 1592 C CA . PRO A 1 204 ? 15.445 15.312 -0.338 1 97.19 204 PRO A CA 1
ATOM 1593 C C . PRO A 1 204 ? 14.227 14.562 0.197 1 97.19 204 PRO A C 1
ATOM 1595 O O . PRO A 1 204 ? 13.234 14.398 -0.52 1 97.19 204 PRO A O 1
ATOM 1598 N N . GLN A 1 205 ? 14.266 14.148 1.456 1 97.5 205 GLN A N 1
ATOM 1599 C CA . GLN A 1 205 ? 13.172 13.367 2.025 1 97.5 205 GLN A CA 1
ATOM 1600 C C . GLN A 1 205 ? 12.125 14.281 2.668 1 97.5 205 GLN A C 1
ATOM 1602 O O . GLN A 1 205 ? 11.156 13.797 3.254 1 97.5 205 GLN A O 1
ATOM 1607 N N . LEU A 1 206 ? 12.266 15.625 2.551 1 98.75 206 LEU A N 1
ATOM 1608 C CA . LEU A 1 206 ? 11.297 16.562 3.117 1 98.75 206 LEU A CA 1
ATOM 1609 C C . LEU A 1 206 ? 10.273 16.984 2.066 1 98.75 206 LEU A C 1
ATOM 1611 O O . LEU A 1 206 ? 10.648 17.391 0.959 1 98.75 206 LEU A O 1
ATOM 1615 N N . VAL A 1 207 ? 9.023 16.859 2.4 1 98.81 207 VAL A N 1
ATOM 1616 C CA . VAL A 1 207 ? 7.883 17.266 1.582 1 98.81 207 VAL A CA 1
ATOM 1617 C C . VAL A 1 207 ? 7.039 18.281 2.342 1 98.81 207 VAL A C 1
ATOM 1619 O O . VAL A 1 207 ? 7.023 18.281 3.576 1 98.81 207 VAL A O 1
ATOM 1622 N N . VAL A 1 208 ? 6.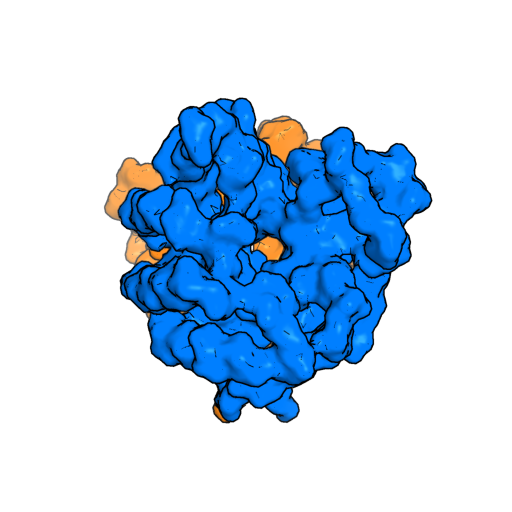348 19.156 1.625 1 98.88 208 VAL A N 1
ATOM 1623 C CA . VAL A 1 208 ? 5.543 20.188 2.268 1 98.88 208 VAL A CA 1
ATOM 1624 C C . VAL A 1 208 ? 4.102 20.094 1.779 1 98.88 208 VAL A C 1
ATOM 1626 O O . VAL A 1 208 ? 3.852 19.922 0.585 1 98.88 208 VAL A O 1
ATOM 1629 N N . LYS A 1 209 ? 3.16 20.188 2.674 1 98.81 209 LYS A N 1
ATOM 1630 C CA . LYS A 1 209 ? 1.753 20.234 2.291 1 98.81 209 LYS A CA 1
ATOM 1631 C C . LYS A 1 209 ? 1.318 21.672 1.986 1 98.81 209 LYS A C 1
ATOM 1633 O O . LYS A 1 209 ? 1.473 22.562 2.822 1 98.81 209 LYS A O 1
ATOM 1638 N N . ILE A 1 210 ? 0.81 21.828 0.813 1 98.56 210 ILE A N 1
ATOM 1639 C CA . ILE A 1 210 ? 0.155 23.047 0.371 1 98.56 210 ILE A CA 1
ATOM 1640 C C . ILE A 1 210 ? -1.316 23.031 0.779 1 98.56 210 ILE A C 1
ATOM 1642 O O . ILE A 1 210 ? -2.193 22.797 -0.056 1 98.56 210 ILE A O 1
ATOM 1646 N N . SER A 1 211 ? -1.523 23.312 2.045 1 98.44 211 SER A N 1
ATOM 1647 C CA . SER A 1 211 ? -2.838 23.094 2.641 1 98.44 211 SER A CA 1
ATOM 1648 C C . SER A 1 211 ? -3.195 24.219 3.607 1 98.44 211 SER A C 1
ATOM 1650 O O . SER A 1 211 ? -2.326 24.984 4.016 1 98.44 211 SER A O 1
ATOM 1652 N N . ALA A 1 212 ? -4.512 24.375 3.871 1 97.94 212 ALA A N 1
ATOM 1653 C CA . ALA A 1 212 ? -5.031 25.328 4.855 1 97.94 212 ALA A CA 1
ATOM 1654 C C . ALA A 1 212 ? -4.516 26.734 4.59 1 97.94 212 ALA A C 1
ATOM 1656 O O . ALA A 1 212 ? -3.994 27.391 5.492 1 97.94 212 ALA A O 1
ATOM 1657 N N . LEU A 1 213 ? -4.699 27.25 3.467 1 97.56 213 LEU A N 1
ATOM 1658 C CA . LEU A 1 213 ? -4.188 28.547 3.051 1 97.56 213 LEU A CA 1
ATOM 1659 C C . LEU A 1 213 ? -4.609 29.641 4.031 1 97.56 213 LEU A C 1
ATOM 1661 O O . LEU A 1 213 ? -3.83 30.547 4.328 1 97.56 213 LEU A O 1
ATOM 1665 N N . PHE A 1 214 ? -5.758 29.531 4.566 1 96.5 214 PHE A N 1
ATOM 1666 C CA . PHE A 1 214 ? -6.379 30.531 5.426 1 96.5 214 PHE A CA 1
ATOM 1667 C C . PHE A 1 214 ? -5.668 30.594 6.773 1 96.5 214 PHE A C 1
ATOM 1669 O O . PHE A 1 214 ? -5.816 31.578 7.508 1 96.5 214 PHE A O 1
ATOM 1676 N N . ARG A 1 215 ? -4.875 29.594 7.078 1 95.38 215 ARG A N 1
ATOM 1677 C CA . ARG A 1 215 ? -4.18 29.562 8.359 1 95.38 215 ARG A CA 1
ATOM 1678 C C . ARG A 1 215 ? -2.934 30.438 8.32 1 95.38 215 ARG A C 1
ATOM 1680 O O . ARG A 1 215 ? -2.344 30.734 9.359 1 95.38 215 ARG A O 1
ATOM 1687 N N . LEU A 1 216 ? -2.547 30.922 7.195 1 95.56 216 LEU A N 1
ATOM 1688 C CA . LEU A 1 216 ? -1.354 31.75 7.062 1 95.56 216 LEU A CA 1
ATOM 1689 C C . LEU A 1 216 ? -1.691 33.219 7.266 1 95.56 216 LEU A C 1
ATOM 1691 O O . LEU A 1 216 ? -0.793 34.062 7.355 1 95.56 216 LEU A O 1
ATOM 1695 N N . GLY A 1 217 ? -2.967 33.531 7.379 1 92.25 217 GLY A N 1
ATOM 1696 C CA . GLY A 1 217 ? -3.375 34.906 7.613 1 92.25 217 GLY A CA 1
ATOM 1697 C C . GLY A 1 217 ? -3.684 35.656 6.336 1 92.25 217 GLY A C 1
ATOM 1698 O O . GLY A 1 217 ? -3.422 36.875 6.246 1 92.25 217 GLY A O 1
ATOM 1699 N N . ASP A 1 218 ? -4.059 34.969 5.32 1 93.69 218 ASP A N 1
ATOM 1700 C CA . ASP A 1 218 ? -4.508 35.531 4.051 1 93.69 218 ASP A CA 1
ATOM 1701 C C . ASP A 1 218 ? -5.973 35.219 3.789 1 93.69 218 ASP A C 1
ATOM 1703 O O . ASP A 1 218 ? -6.59 34.438 4.547 1 93.69 218 ASP A O 1
ATOM 1707 N N . SER A 1 219 ? -6.57 35.906 2.811 1 95.25 219 SER A N 1
ATOM 1708 C CA . SER A 1 219 ? -7.957 35.656 2.426 1 95.25 219 SER A CA 1
ATOM 1709 C C . SER A 1 219 ? -8.086 35.469 0.918 1 95.25 219 SER A C 1
ATOM 1711 O O . SER A 1 219 ? -7.16 35.75 0.165 1 95.25 219 SER A O 1
ATOM 1713 N N . ALA A 1 220 ? -9.141 34.938 0.479 1 94.56 220 ALA A N 1
ATOM 1714 C CA . ALA A 1 220 ? -9.367 34.656 -0.939 1 94.56 220 ALA A CA 1
ATOM 1715 C C . ALA A 1 220 ? -9.148 35.906 -1.778 1 94.56 220 ALA A C 1
ATOM 1717 O O . ALA A 1 220 ? -9.547 37.031 -1.378 1 94.56 220 ALA A O 1
ATOM 1718 N N . PRO A 1 221 ? -8.516 35.75 -2.836 1 96.44 221 PRO A N 1
ATOM 1719 C CA . PRO A 1 221 ? -8.094 34.531 -3.533 1 96.44 221 PRO A CA 1
ATOM 1720 C C . PRO A 1 221 ? -6.695 34.062 -3.133 1 96.44 221 PRO A C 1
ATOM 1722 O O . PRO A 1 221 ? -6.023 33.375 -3.902 1 96.44 221 PRO A O 1
ATOM 1725 N N . TYR A 1 222 ? -6.152 34.469 -2.018 1 97.94 222 TYR A N 1
ATOM 1726 C CA . TYR A 1 222 ? -4.93 33.969 -1.378 1 97.94 222 TYR A CA 1
ATOM 1727 C C . TYR A 1 222 ? -3.711 34.281 -2.236 1 97.94 222 TYR A C 1
ATOM 1729 O O . TYR A 1 222 ? -2.846 33.438 -2.426 1 97.94 222 TYR A O 1
ATOM 1737 N N . GLU A 1 223 ? -3.662 35.469 -2.77 1 97.69 223 GLU A N 1
ATOM 1738 C CA . GLU A 1 223 ? -2.584 35.906 -3.66 1 97.69 223 GLU A CA 1
ATOM 1739 C C . GLU A 1 223 ? -1.253 35.969 -2.92 1 97.69 223 GLU A C 1
ATOM 1741 O O . GLU A 1 223 ? -0.203 35.656 -3.484 1 97.69 223 GLU A O 1
ATOM 1746 N N . LYS A 1 224 ? -1.342 36.469 -1.686 1 97.56 224 LYS A N 1
ATOM 1747 C CA . LYS A 1 224 ? -0.113 36.531 -0.9 1 97.56 224 LYS A CA 1
ATOM 1748 C C . LYS A 1 224 ? 0.462 35.125 -0.662 1 97.56 224 LYS A C 1
ATOM 1750 O O . LYS A 1 224 ? 1.671 34.938 -0.784 1 97.56 224 LYS A O 1
ATOM 1755 N N . VAL A 1 225 ? -0.354 34.188 -0.349 1 98.5 225 VAL A N 1
ATOM 1756 C CA . VAL A 1 225 ? 0.079 32.812 -0.161 1 98.5 225 VAL A CA 1
ATOM 1757 C C . VAL A 1 225 ? 0.681 32.281 -1.458 1 98.5 225 VAL A C 1
ATOM 1759 O O . VAL A 1 225 ? 1.745 31.656 -1.445 1 98.5 225 VAL A O 1
ATOM 1762 N N . ARG A 1 226 ? 0.014 32.531 -2.553 1 98.44 226 ARG A N 1
ATOM 1763 C CA . ARG A 1 226 ? 0.493 32.031 -3.844 1 98.44 226 ARG A CA 1
ATOM 1764 C C . ARG A 1 226 ? 1.886 32.594 -4.148 1 98.44 226 ARG A C 1
ATOM 1766 O O . ARG A 1 226 ? 2.814 31.812 -4.406 1 98.44 226 ARG A O 1
ATOM 1773 N N . LYS A 1 227 ? 2.057 33.875 -4.027 1 98.25 227 LYS A N 1
ATOM 1774 C CA . LYS A 1 227 ? 3.25 34.562 -4.516 1 98.25 227 LYS A CA 1
ATOM 1775 C C . LYS A 1 227 ? 4.398 34.438 -3.518 1 98.25 227 LYS A C 1
ATOM 1777 O O . LYS A 1 227 ? 5.559 34.312 -3.912 1 98.25 227 LYS A O 1
ATOM 1782 N N . GLU A 1 228 ? 4.066 34.5 -2.26 1 98.5 228 GLU A N 1
ATOM 1783 C CA . GLU A 1 228 ? 5.125 34.625 -1.269 1 98.5 228 GLU A CA 1
ATOM 1784 C C . GLU A 1 228 ? 5.441 33.312 -0.592 1 98.5 228 GLU A C 1
ATOM 1786 O O . GLU A 1 228 ? 6.453 33.188 0.104 1 98.5 228 GLU A O 1
ATOM 1791 N N . ARG A 1 229 ? 4.625 32.312 -0.739 1 98.69 229 ARG A N 1
ATOM 1792 C CA . ARG A 1 229 ? 4.875 31.031 -0.1 1 98.69 229 ARG A CA 1
ATOM 1793 C C . ARG A 1 229 ? 4.918 29.906 -1.131 1 98.69 229 ARG A C 1
ATOM 1795 O O . ARG A 1 229 ? 5.957 29.266 -1.318 1 98.69 229 ARG A O 1
ATOM 1802 N N . PHE A 1 230 ? 3.85 29.781 -1.927 1 98.69 230 PHE A N 1
ATOM 1803 C CA . PHE A 1 230 ? 3.727 28.641 -2.824 1 98.69 230 PHE A CA 1
ATOM 1804 C C . PHE A 1 230 ? 4.789 28.703 -3.918 1 98.69 230 PHE A C 1
ATOM 1806 O O . PHE A 1 230 ? 5.527 27.734 -4.121 1 98.69 230 PHE A O 1
ATOM 1813 N N . GLU A 1 231 ? 4.824 29.797 -4.637 1 98.5 231 GLU A N 1
ATOM 1814 C CA . GLU A 1 231 ? 5.734 29.906 -5.77 1 98.5 231 GLU A CA 1
ATOM 1815 C C . GLU A 1 231 ? 7.184 29.703 -5.328 1 98.5 231 GLU A C 1
ATOM 1817 O O . GLU A 1 231 ? 7.934 28.953 -5.953 1 98.5 231 GLU A O 1
ATOM 1822 N N . PRO A 1 232 ? 7.617 30.328 -4.227 1 98.62 232 PRO A N 1
ATOM 1823 C CA . PRO A 1 232 ? 8.977 30.047 -3.748 1 98.62 232 PRO A CA 1
ATOM 1824 C C . PRO A 1 232 ? 9.18 28.594 -3.365 1 98.62 232 PRO A C 1
ATOM 1826 O O . PRO A 1 232 ? 10.242 28.031 -3.619 1 98.62 232 PRO A O 1
ATOM 1829 N N . LEU A 1 233 ? 8.227 27.891 -2.744 1 98.75 233 LEU A N 1
ATOM 1830 C CA . LEU A 1 233 ? 8.344 26.484 -2.393 1 98.75 233 LEU A CA 1
ATOM 1831 C C . LEU A 1 233 ? 8.445 25.625 -3.645 1 98.75 233 LEU A C 1
ATOM 1833 O O . LEU A 1 233 ? 9.219 24.656 -3.676 1 98.75 233 LEU A O 1
ATOM 1837 N N . LEU A 1 234 ? 7.59 25.969 -4.602 1 98.56 234 LEU A N 1
ATOM 1838 C CA . LEU A 1 234 ? 7.641 25.234 -5.859 1 98.56 234 LEU A CA 1
ATOM 1839 C C . LEU A 1 234 ? 9.039 25.297 -6.469 1 98.56 234 LEU A C 1
ATOM 1841 O O . LEU A 1 234 ? 9.539 24.297 -6.992 1 98.56 234 LEU A O 1
ATOM 1845 N N . GLN A 1 235 ? 9.633 26.422 -6.371 1 97.88 235 GLN A N 1
ATOM 1846 C CA . GLN A 1 235 ? 10.977 26.594 -6.902 1 97.88 235 GLN A CA 1
ATOM 1847 C C . GLN A 1 235 ? 12 25.828 -6.078 1 97.88 235 GLN A C 1
ATOM 1849 O O . GLN A 1 235 ? 12.891 25.172 -6.633 1 97.88 235 GLN A O 1
ATOM 1854 N N . ALA A 1 236 ? 11.875 25.844 -4.812 1 98.56 236 ALA A N 1
ATOM 1855 C CA . ALA A 1 236 ? 12.883 25.266 -3.92 1 98.56 236 ALA A CA 1
ATOM 1856 C C . ALA A 1 236 ? 12.734 23.75 -3.832 1 98.56 236 ALA A C 1
ATOM 1858 O O . ALA A 1 236 ? 13.734 23.016 -3.807 1 98.56 236 ALA A O 1
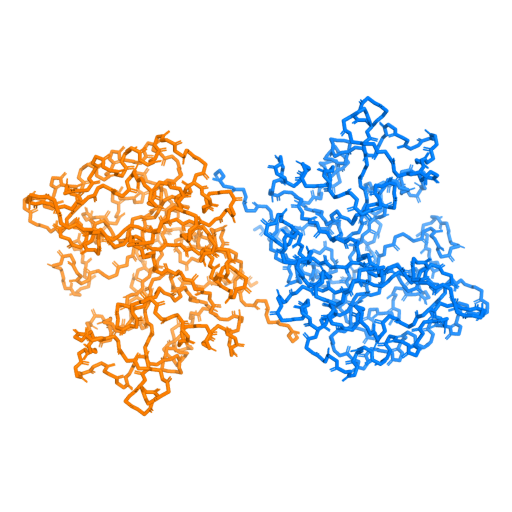ATOM 1859 N N . PHE A 1 237 ? 11.547 23.234 -3.77 1 98.5 237 PHE A N 1
ATOM 1860 C CA . PHE A 1 237 ? 11.289 21.812 -3.498 1 98.5 237 PHE A CA 1
ATOM 1861 C C . PHE A 1 237 ? 10.977 21.062 -4.785 1 98.5 237 PHE A C 1
ATOM 1863 O O . PHE A 1 237 ? 11.211 19.859 -4.879 1 98.5 237 PHE A O 1
ATOM 1870 N N . GLY A 1 238 ? 10.484 21.844 -5.793 1 97.62 238 GLY A N 1
ATOM 1871 C CA . GLY A 1 238 ? 9.938 21.172 -6.969 1 97.62 238 GLY A CA 1
ATOM 1872 C C . GLY A 1 238 ? 8.555 20.609 -6.742 1 97.62 238 GLY A C 1
ATOM 1873 O O . GLY A 1 238 ? 8.133 20.406 -5.598 1 97.62 238 GLY A O 1
ATOM 1874 N N . PRO A 1 239 ? 7.816 20.297 -7.824 1 97.56 239 PRO A N 1
ATOM 1875 C CA . PRO A 1 239 ? 6.418 19.875 -7.715 1 97.56 239 PRO A CA 1
ATOM 1876 C C . PRO A 1 239 ? 6.266 18.5 -7.09 1 97.56 239 PRO A C 1
ATOM 1878 O O . PRO A 1 239 ? 5.211 18.172 -6.535 1 97.56 239 PRO A O 1
ATOM 1881 N N . ASN A 1 240 ? 7.316 17.672 -7.094 1 95.94 240 ASN A N 1
ATOM 1882 C CA . ASN A 1 240 ? 7.23 16.297 -6.617 1 95.94 240 ASN A CA 1
ATOM 1883 C C . ASN A 1 240 ? 7.414 16.203 -5.105 1 95.94 240 ASN A C 1
ATOM 1885 O O . ASN A 1 240 ? 7.367 15.125 -4.523 1 95.94 240 ASN A O 1
ATOM 1889 N N . ARG A 1 241 ? 7.602 17.359 -4.461 1 98.5 241 ARG A N 1
ATOM 1890 C CA . ARG A 1 241 ? 7.766 17.375 -3.01 1 98.5 241 ARG A CA 1
ATOM 1891 C C . ARG A 1 241 ? 6.777 18.344 -2.359 1 98.5 241 ARG A C 1
ATOM 1893 O O . ARG A 1 241 ? 7 18.812 -1.239 1 98.5 241 ARG A O 1
ATOM 1900 N N . LEU A 1 242 ? 5.758 18.672 -3.119 1 98.69 242 LEU A N 1
ATOM 1901 C CA . LEU A 1 242 ? 4.609 19.422 -2.627 1 98.69 242 LEU A CA 1
ATOM 1902 C C . LEU A 1 242 ? 3.318 18.641 -2.809 1 98.69 242 LEU A C 1
ATOM 1904 O O . LEU A 1 242 ? 3.156 17.922 -3.803 1 98.69 242 LEU A O 1
ATOM 1908 N N . MET A 1 243 ? 2.432 18.734 -1.844 1 98.69 243 MET A N 1
ATOM 1909 C CA . MET A 1 243 ? 1.15 18.047 -1.921 1 98.69 243 MET A CA 1
ATOM 1910 C C . MET A 1 243 ? 0.004 18.953 -1.511 1 98.69 243 MET A C 1
ATOM 1912 O O . MET A 1 243 ? 0.101 19.672 -0.51 1 98.69 243 MET A O 1
ATOM 1916 N N . PHE A 1 244 ? -1.026 18.812 -2.203 1 98.69 244 PHE A N 1
ATOM 1917 C CA . PHE A 1 244 ? -2.217 19.609 -1.936 1 98.69 244 PHE A CA 1
ATOM 1918 C C . PHE A 1 244 ? -3.018 19.016 -0.782 1 98.69 244 PHE A C 1
ATOM 1920 O O . PHE A 1 244 ? -3.064 17.797 -0.614 1 98.69 244 PHE A O 1
ATOM 1927 N N . GLY A 1 245 ? -3.684 19.859 -0.023 1 98.81 245 GLY A N 1
ATOM 1928 C CA . GLY A 1 245 ? -4.66 19.5 0.992 1 98.81 245 GLY A CA 1
ATOM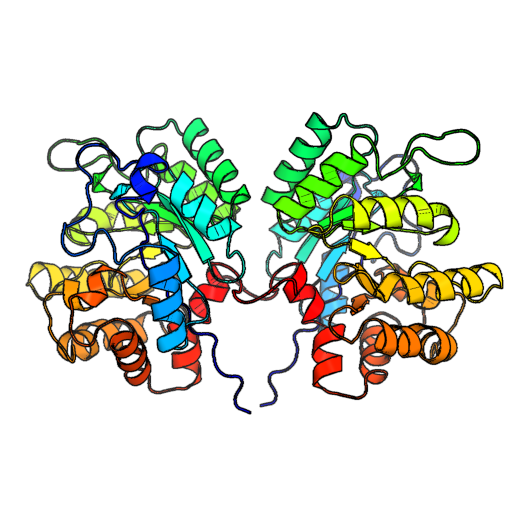 1929 C C . GLY A 1 245 ? -5.621 20.625 1.325 1 98.81 245 GLY A C 1
ATOM 1930 O O . GLY A 1 245 ? -5.277 21.797 1.181 1 98.81 245 GLY A O 1
ATOM 1931 N N . THR A 1 246 ? -6.777 20.281 1.869 1 98.69 246 THR A N 1
ATOM 1932 C CA . THR A 1 246 ? -7.785 21.328 2.051 1 98.69 246 THR A CA 1
ATOM 1933 C C . THR A 1 246 ? -7.871 21.75 3.516 1 98.69 246 THR A C 1
ATOM 1935 O O . THR A 1 246 ? -8.297 22.859 3.824 1 98.69 246 THR A O 1
ATOM 1938 N N . ASP A 1 247 ? -7.578 20.844 4.387 1 98.69 247 ASP A N 1
ATOM 1939 C CA . ASP A 1 247 ? -7.82 20.984 5.816 1 98.69 247 ASP A CA 1
ATOM 1940 C C . ASP A 1 247 ? -9.312 20.938 6.129 1 98.69 247 ASP A C 1
ATOM 1942 O O . ASP A 1 247 ? -9.789 21.641 7.023 1 98.69 247 ASP A O 1
ATOM 1946 N N . PHE A 1 248 ? -10.055 20.172 5.316 1 98.75 248 PHE A N 1
ATOM 1947 C CA . PHE A 1 248 ? -11.43 19.875 5.676 1 98.75 248 PHE A CA 1
ATOM 1948 C C . PHE A 1 248 ? -11.516 19.375 7.117 1 98.75 248 PHE A C 1
ATOM 1950 O O . PHE A 1 248 ? -10.641 18.656 7.582 1 98.75 248 PHE A O 1
ATOM 1957 N N . PRO A 1 249 ? -12.57 19.844 7.863 1 98.56 249 PRO A N 1
ATOM 1958 C CA . PRO A 1 249 ? -13.734 20.594 7.387 1 98.56 249 PRO A CA 1
ATOM 1959 C C . PRO A 1 249 ? -13.562 22.109 7.539 1 98.56 249 PRO A C 1
ATOM 1961 O O . PRO A 1 249 ? -14.461 22.875 7.172 1 98.56 249 PRO A O 1
ATOM 1964 N N . PHE A 1 250 ? -12.445 22.578 7.992 1 98.31 250 PHE A N 1
ATOM 1965 C CA . PHE A 1 250 ? -12.242 24 8.281 1 98.31 250 PHE A CA 1
ATOM 1966 C C . PHE A 1 250 ? -12.367 24.828 7.012 1 98.31 250 PHE A C 1
ATOM 1968 O O . PHE A 1 250 ? -12.789 25.984 7.059 1 98.31 250 PHE A O 1
ATOM 1975 N N . VAL A 1 251 ? -12.039 24.266 5.91 1 98.5 251 VAL A N 1
ATOM 1976 C CA . VAL A 1 251 ? -12.086 24.953 4.625 1 98.5 251 VAL A CA 1
ATOM 1977 C C . VAL A 1 251 ? -13.523 25.344 4.293 1 98.5 251 VAL A C 1
ATOM 1979 O O . VAL A 1 251 ? -13.758 26.266 3.512 1 98.5 251 VAL A O 1
ATOM 1982 N N . LEU A 1 252 ? -14.484 24.641 4.848 1 98.12 252 LEU A N 1
ATOM 1983 C CA . LEU A 1 252 ? -15.891 24.922 4.566 1 98.12 252 LEU A CA 1
ATOM 1984 C C . LEU A 1 252 ? -16.281 26.312 5.062 1 98.12 252 LEU A C 1
ATOM 1986 O O . LEU A 1 252 ? -17.25 26.891 4.582 1 98.12 252 LEU A O 1
ATOM 1990 N N . GLN A 1 253 ? -15.562 26.812 6.016 1 97.31 253 GLN A N 1
ATOM 1991 C CA . GLN A 1 253 ? -15.867 28.109 6.605 1 97.31 253 GLN A CA 1
ATOM 1992 C C . GLN A 1 253 ? -15.039 29.203 5.945 1 97.31 253 GLN A C 1
ATOM 1994 O O . GLN A 1 253 ? -14.977 30.328 6.457 1 97.31 253 GLN A O 1
ATOM 1999 N N . GLN A 1 254 ? -14.391 28.891 4.941 1 97.06 254 GLN A N 1
ATOM 2000 C CA . GLN A 1 254 ? -13.531 29.828 4.219 1 97.06 254 GLN A CA 1
ATOM 2001 C C . GLN A 1 254 ? -13.969 29.969 2.764 1 97.06 254 GLN A C 1
ATOM 2003 O O . GLN A 1 254 ? -14.602 29.062 2.209 1 97.06 254 GLN A O 1
ATOM 2008 N N . GLU A 1 255 ? -13.805 31.156 2.234 1 96.62 255 GLU A N 1
ATOM 2009 C CA . GLU A 1 255 ? -13.938 31.312 0.787 1 96.62 255 GLU A CA 1
ATOM 2010 C C . GLU A 1 255 ? -12.68 30.828 0.068 1 96.62 255 GLU A C 1
ATOM 2012 O O . GLU A 1 255 ? -11.562 31.125 0.486 1 96.62 255 GLU A O 1
ATOM 2017 N N . PRO A 1 256 ? -12.82 30.047 -0.957 1 97.38 256 PRO A N 1
ATOM 2018 C CA . PRO A 1 256 ? -14.008 29.656 -1.716 1 97.38 256 PRO A CA 1
ATOM 2019 C C . PRO A 1 256 ? -14.516 28.266 -1.337 1 97.38 256 PRO A C 1
ATOM 2021 O O . PRO A 1 256 ? -15.016 27.531 -2.195 1 97.38 256 PRO A O 1
ATOM 2024 N N . SER A 1 257 ? -14.32 27.781 -0.258 1 98 257 SER A N 1
ATOM 2025 C CA . SER A 1 257 ? -14.781 26.516 0.298 1 98 257 SER A CA 1
ATOM 2026 C C . SER A 1 257 ? -14.055 25.344 -0.34 1 98 257 SER A C 1
ATOM 2028 O O . SER A 1 257 ? -12.961 25.5 -0.892 1 98 257 SER A O 1
ATOM 2030 N N . TYR A 1 258 ? -14.539 24.109 -0.191 1 98.56 258 TYR A N 1
ATOM 2031 C CA . TYR A 1 258 ? -13.812 22.891 -0.527 1 98.56 258 TYR A CA 1
ATOM 2032 C C . TYR A 1 258 ? -13.523 22.812 -2.021 1 98.56 258 TYR A C 1
ATOM 2034 O O . TYR A 1 258 ? -12.367 22.812 -2.436 1 98.56 258 TYR A O 1
ATOM 2042 N N . ALA A 1 259 ? -14.57 22.812 -2.82 1 98.5 259 ALA A N 1
ATOM 2043 C CA . ALA A 1 259 ? -14.398 22.672 -4.262 1 98.5 259 ALA A CA 1
ATOM 2044 C C . ALA A 1 259 ? -13.641 23.875 -4.836 1 98.5 259 ALA A C 1
ATOM 2046 O O . ALA A 1 259 ? -12.797 23.703 -5.727 1 98.5 259 ALA A O 1
ATOM 2047 N N . GLY A 1 260 ? -13.977 25.031 -4.348 1 98.38 260 GLY A N 1
ATOM 2048 C CA . GLY A 1 260 ? -13.297 26.219 -4.805 1 98.38 260 GLY A CA 1
ATOM 2049 C C . GLY A 1 260 ? -11.805 26.203 -4.512 1 98.38 260 GLY A C 1
ATOM 2050 O O . GLY A 1 260 ? -11 26.672 -5.324 1 98.38 260 GLY A O 1
ATOM 2051 N N . MET A 1 261 ? -11.43 25.688 -3.342 1 98.5 261 MET A N 1
ATOM 2052 C CA . MET A 1 261 ? -10.023 25.625 -2.963 1 98.5 261 MET A CA 1
ATOM 2053 C C . MET A 1 261 ? -9.258 24.656 -3.867 1 98.5 261 MET A C 1
ATOM 2055 O O . MET A 1 261 ? -8.109 24.922 -4.234 1 98.5 261 MET A O 1
ATOM 2059 N N . VAL A 1 262 ? -9.867 23.5 -4.219 1 98.38 262 VAL A N 1
ATOM 2060 C CA . VAL A 1 262 ? -9.281 22.547 -5.152 1 98.38 262 VAL A CA 1
ATOM 2061 C C . VAL A 1 262 ? -8.977 23.234 -6.48 1 98.38 262 VAL A C 1
ATOM 2063 O O . VAL A 1 262 ? -7.863 23.141 -7 1 98.38 262 VAL A O 1
ATOM 2066 N N . LYS A 1 263 ? -9.906 23.953 -6.969 1 97.75 263 LYS A N 1
ATOM 2067 C CA . LYS A 1 263 ? -9.75 24.641 -8.242 1 97.75 263 LYS A CA 1
ATOM 2068 C C . LYS A 1 263 ? -8.703 25.75 -8.148 1 97.75 263 LYS A C 1
ATOM 2070 O O . LYS A 1 263 ? -7.898 25.922 -9.062 1 97.75 263 LYS A O 1
ATOM 2075 N N . LEU A 1 264 ? -8.773 26.453 -7.051 1 98.19 264 LEU A N 1
ATOM 2076 C CA . LEU A 1 264 ? -7.887 27.594 -6.859 1 98.19 264 LEU A CA 1
ATOM 2077 C C . LEU A 1 264 ? -6.426 27.156 -6.906 1 98.19 264 LEU A C 1
ATOM 2079 O O . LEU A 1 264 ? -5.641 27.688 -7.703 1 98.19 264 LEU A O 1
ATOM 2083 N N . VAL A 1 265 ? -6.047 26.188 -6.109 1 98.31 265 VAL A N 1
ATOM 2084 C CA . VAL A 1 265 ? -4.652 25.766 -6.039 1 98.31 265 VAL A CA 1
ATOM 2085 C C . VAL A 1 265 ? -4.23 25.141 -7.363 1 98.31 265 VAL A C 1
ATOM 2087 O O . VAL A 1 265 ? -3.117 25.375 -7.84 1 98.31 265 VAL A O 1
ATOM 2090 N N . SER A 1 266 ? -5.121 24.344 -7.918 1 97.38 266 SER A N 1
ATOM 2091 C CA . SER A 1 266 ? -4.836 23.766 -9.227 1 97.38 266 SER A CA 1
ATOM 2092 C C . SER A 1 266 ? -4.5 24.844 -10.25 1 97.38 266 SER A C 1
ATOM 2094 O O . SER A 1 266 ? -3.596 24.672 -11.07 1 97.38 266 SER A O 1
ATOM 2096 N N . SER A 1 267 ? -5.105 25.953 -10.195 1 97 267 SER A N 1
ATOM 2097 C CA . SER A 1 267 ? -4.953 27.031 -11.164 1 97 267 SER A CA 1
ATOM 2098 C C . SER A 1 267 ? -3.611 27.734 -11 1 97 267 SER A C 1
ATOM 2100 O O . SER A 1 267 ? -3.158 28.438 -11.906 1 97 267 SER A O 1
ATOM 2102 N N . TRP A 1 268 ? -3.025 27.641 -9.797 1 97.38 268 TRP A N 1
ATOM 2103 C CA . TRP A 1 268 ? -1.755 28.297 -9.531 1 97.38 268 TRP A CA 1
ATOM 2104 C C . TRP A 1 268 ? -0.626 27.656 -10.328 1 97.38 268 TRP A C 1
ATOM 2106 O O . TRP A 1 268 ? 0.441 28.25 -10.5 1 97.38 268 TRP A O 1
ATOM 2116 N N . ILE A 1 269 ? -0.814 26.359 -10.734 1 95.88 269 ILE A N 1
ATOM 2117 C CA . ILE A 1 269 ? 0.301 25.531 -11.188 1 95.88 269 ILE A CA 1
ATOM 2118 C C . ILE A 1 269 ? 0.382 25.547 -12.711 1 95.88 269 ILE A C 1
ATOM 2120 O O . ILE A 1 269 ? -0.549 25.125 -13.398 1 95.88 269 ILE A O 1
ATOM 2124 N N . PRO A 1 270 ? 1.459 25.938 -13.281 1 88 270 PRO A N 1
ATOM 2125 C CA . PRO A 1 270 ? 1.542 26.344 -14.688 1 88 270 PRO A CA 1
ATOM 2126 C C . PRO A 1 270 ? 1.604 25.156 -15.641 1 88 270 PRO A C 1
ATOM 2128 O O . PRO A 1 270 ? 1.163 25.25 -16.797 1 88 270 PRO A O 1
ATOM 2131 N N . SER A 1 271 ? 2.23 24.047 -15.227 1 93.25 271 SER A N 1
ATOM 2132 C CA . SER A 1 271 ? 2.387 22.922 -16.141 1 93.25 271 SER A CA 1
ATOM 2133 C C . SER A 1 271 ? 1.534 21.734 -15.703 1 93.25 271 SER A C 1
ATOM 2135 O O . SER A 1 271 ? 1.327 21.516 -14.508 1 93.25 271 SER A O 1
ATOM 2137 N N . ASP A 1 272 ? 1.14 21.016 -16.688 1 92.88 272 ASP A N 1
ATOM 2138 C CA . ASP A 1 272 ? 0.315 19.828 -16.438 1 92.88 272 ASP A CA 1
ATOM 2139 C C . ASP A 1 272 ? 1.05 18.828 -15.562 1 92.88 272 ASP A C 1
ATOM 2141 O O . ASP A 1 272 ? 0.455 18.234 -14.664 1 92.88 272 ASP A O 1
ATOM 2145 N N . ASP A 1 273 ? 2.277 18.719 -15.82 1 91.81 273 ASP A N 1
ATOM 2146 C CA . ASP A 1 273 ? 3.076 17.75 -15.055 1 91.81 273 ASP A CA 1
ATOM 2147 C C . ASP A 1 273 ? 3.18 18.172 -13.594 1 91.81 273 ASP A C 1
ATOM 2149 O O . ASP A 1 273 ? 3.029 17.344 -12.688 1 91.81 273 ASP A O 1
ATOM 2153 N N . ALA A 1 274 ? 3.414 19.453 -13.406 1 96.31 274 ALA A N 1
ATOM 2154 C CA . ALA A 1 274 ? 3.508 19.953 -12.039 1 96.31 274 ALA A CA 1
ATOM 2155 C C . ALA A 1 274 ? 2.162 19.875 -11.328 1 96.31 274 ALA A C 1
ATOM 2157 O O . ALA A 1 274 ? 2.1 19.547 -10.141 1 96.31 274 ALA A O 1
ATOM 2158 N N . GLN A 1 275 ? 1.159 20.203 -12.07 1 97.25 275 GLN A N 1
ATOM 2159 C CA . GLN A 1 275 ? -0.184 20.125 -11.508 1 97.25 275 GLN A CA 1
ATOM 2160 C C . GLN A 1 275 ? -0.521 18.703 -11.086 1 97.25 275 GLN A C 1
ATOM 2162 O O . GLN A 1 275 ? -1.034 18.469 -9.984 1 97.25 275 GLN A O 1
ATOM 2167 N N . SER A 1 276 ? -0.195 17.797 -11.938 1 95.25 276 SER A N 1
ATOM 2168 C CA . SER A 1 276 ? -0.441 16.391 -11.641 1 95.25 276 SER A CA 1
ATOM 2169 C C . SER A 1 276 ? 0.336 15.938 -10.406 1 95.25 276 SER A C 1
ATOM 2171 O O . SER A 1 276 ? -0.187 15.195 -9.57 1 95.25 276 SER A O 1
ATOM 2173 N N . ALA A 1 277 ? 1.527 16.406 -10.266 1 95.81 277 ALA A N 1
ATOM 2174 C CA . ALA A 1 277 ? 2.365 16.047 -9.125 1 95.81 277 ALA A CA 1
ATOM 2175 C C . ALA A 1 277 ? 1.8 16.609 -7.828 1 95.81 277 ALA A C 1
ATOM 2177 O O . ALA A 1 277 ? 1.473 15.859 -6.906 1 95.81 277 ALA A O 1
ATOM 2178 N N . VAL A 1 278 ? 1.512 17.875 -7.797 1 98.38 278 VAL A N 1
ATOM 2179 C CA . VAL A 1 278 ? 1.124 18.578 -6.574 1 98.38 278 VAL A CA 1
ATOM 2180 C C . VAL A 1 278 ? -0.28 18.156 -6.156 1 98.38 278 VAL A C 1
ATOM 2182 O O . VAL A 1 278 ? -0.546 17.953 -4.969 1 98.38 278 VAL A O 1
ATOM 2185 N N . MET A 1 279 ? -1.123 17.922 -7.176 1 98.25 279 MET A N 1
ATOM 2186 C CA . MET A 1 279 ? -2.535 17.719 -6.863 1 98.25 279 MET A CA 1
ATOM 2187 C C . MET A 1 279 ? -2.832 16.25 -6.602 1 98.25 279 MET A C 1
ATOM 2189 O O . MET A 1 279 ? -3.91 15.898 -6.113 1 98.25 279 MET A O 1
ATOM 2193 N N . GLY A 1 280 ? -1.82 15.375 -6.906 1 96.62 280 GLY A N 1
ATOM 2194 C CA . GLY A 1 280 ? -2.205 13.984 -6.707 1 96.62 280 GLY A CA 1
ATOM 2195 C C . GLY A 1 280 ? -1.021 13.039 -6.656 1 96.62 280 GLY A C 1
ATOM 2196 O O . GLY A 1 280 ? -0.838 12.312 -5.672 1 96.62 280 GLY A O 1
ATOM 2197 N N . LYS A 1 281 ? -0.142 13.094 -7.551 1 92.88 281 LYS A N 1
ATOM 2198 C CA . LYS A 1 281 ? 0.863 12.062 -7.781 1 92.88 281 LYS A CA 1
ATOM 2199 C C . LYS A 1 281 ? 1.867 12.008 -6.633 1 92.88 281 LYS A C 1
ATOM 2201 O O . LYS A 1 281 ? 2.365 10.93 -6.293 1 92.88 281 LYS A O 1
ATOM 2206 N N . THR A 1 282 ? 2.221 13.148 -6.062 1 96.25 282 THR A N 1
ATOM 2207 C CA . THR A 1 282 ? 3.133 13.148 -4.926 1 96.25 282 THR A CA 1
ATOM 2208 C C . THR A 1 282 ? 2.529 12.383 -3.75 1 96.25 282 THR A C 1
ATOM 2210 O O . THR A 1 282 ? 3.197 11.547 -3.139 1 96.25 282 THR A O 1
ATOM 2213 N N . ALA A 1 283 ? 1.255 12.594 -3.516 1 97.25 283 ALA A N 1
ATOM 2214 C CA . ALA A 1 283 ? 0.581 11.867 -2.439 1 97.25 283 ALA A CA 1
ATOM 2215 C C . ALA A 1 283 ? 0.53 10.367 -2.732 1 97.25 283 ALA A C 1
ATOM 2217 O O . ALA A 1 283 ? 0.799 9.547 -1.852 1 97.25 283 ALA A O 1
ATOM 2218 N N . GLU A 1 284 ? 0.243 10.016 -3.922 1 93.06 284 GLU A N 1
ATOM 2219 C CA . GLU A 1 284 ? 0.146 8.609 -4.285 1 93.06 284 GLU A CA 1
ATOM 2220 C C . GLU A 1 284 ? 1.505 7.922 -4.191 1 93.06 284 GLU A C 1
ATOM 2222 O O . GLU A 1 284 ? 1.591 6.75 -3.812 1 93.06 284 GLU A O 1
ATOM 2227 N N . ARG A 1 285 ? 2.492 8.664 -4.539 1 90.06 285 ARG A N 1
ATOM 2228 C CA . ARG A 1 285 ? 3.838 8.109 -4.414 1 90.06 285 ARG A CA 1
ATOM 2229 C C . ARG A 1 285 ? 4.184 7.832 -2.955 1 90.06 285 ARG A C 1
ATOM 2231 O O . ARG A 1 285 ? 4.793 6.809 -2.641 1 90.06 285 ARG A O 1
ATOM 2238 N N . LEU A 1 286 ? 3.752 8.695 -2.076 1 94.62 286 LEU A N 1
ATOM 2239 C CA . LEU A 1 286 ? 4.145 8.609 -0.674 1 94.62 286 LEU A CA 1
ATOM 2240 C C . LEU A 1 286 ? 3.25 7.637 0.083 1 94.62 286 LEU A C 1
ATOM 2242 O O . LEU A 1 286 ? 3.713 6.934 0.984 1 94.62 286 LEU A O 1
ATOM 2246 N N . PHE A 1 287 ? 1.955 7.59 -0.34 1 95.12 287 PHE A N 1
ATOM 2247 C CA . PHE A 1 287 ? 0.992 6.902 0.516 1 95.12 287 PHE A CA 1
ATOM 2248 C C . PHE A 1 287 ? 0.364 5.723 -0.213 1 95.12 287 PHE A C 1
ATOM 2250 O O . PHE A 1 287 ? -0.466 5.008 0.352 1 95.12 287 PHE A O 1
ATOM 2257 N N . GLY A 1 288 ? 0.75 5.488 -1.414 1 88.31 288 GLY A N 1
ATOM 2258 C CA . GLY A 1 288 ? 0.106 4.48 -2.242 1 88.31 288 GLY A CA 1
ATOM 2259 C C . GLY A 1 288 ? -1.051 5.027 -3.057 1 88.31 288 GLY A C 1
ATOM 2260 O O . GLY A 1 288 ? -1.579 6.098 -2.752 1 88.31 288 GLY A O 1
ATOM 2261 N N . ALA A 1 289 ? -1.46 4.359 -4.047 1 86.62 289 ALA A N 1
ATOM 2262 C CA . ALA A 1 289 ? -2.5 4.805 -4.969 1 86.62 289 ALA A CA 1
ATOM 2263 C C . ALA A 1 289 ? -3.883 4.695 -4.336 1 86.62 289 ALA A C 1
ATOM 2265 O O . ALA A 1 289 ? -4.125 3.811 -3.51 1 86.62 289 ALA A O 1
ATOM 2266 N N . TRP A 1 290 ? -4.77 5.68 -4.648 1 89.69 290 TRP A N 1
ATOM 2267 C CA . TRP A 1 290 ? -6.195 5.594 -4.34 1 89.69 290 TRP A CA 1
ATOM 2268 C C . TRP A 1 290 ? -6.98 5.074 -5.539 1 89.69 290 TRP A C 1
ATOM 2270 O O . TRP A 1 290 ? -6.496 5.113 -6.672 1 89.69 290 TRP A O 1
ATOM 2280 N N . GLY A 1 291 ? -8.273 4.742 -5.371 1 72.69 291 GLY A N 1
ATOM 2281 C CA . GLY A 1 291 ? -9.18 4.387 -6.449 1 72.69 291 GLY A CA 1
ATOM 2282 C C . GLY A 1 291 ? -9.148 2.908 -6.793 1 72.69 291 GLY A C 1
ATOM 2283 O O . GLY A 1 291 ? -9.852 2.461 -7.703 1 72.69 291 GLY A O 1
ATOM 2284 N N . GLN A 1 292 ? -8.227 2.156 -6.352 1 56.34 292 GLN A N 1
ATOM 2285 C CA . GLN A 1 292 ? -8.172 0.753 -6.75 1 56.34 292 GLN A CA 1
ATOM 2286 C C . GLN A 1 292 ? -9.383 -0.014 -6.211 1 56.34 292 GLN A C 1
ATOM 2288 O O . GLN A 1 292 ? -9.523 -0.182 -5 1 56.34 292 GLN A O 1
ATOM 2293 N N . SER A 1 293 ? -10.555 0.516 -6.645 1 46.56 293 SER A N 1
ATOM 2294 C CA . SER A 1 293 ? -11.758 -0.214 -6.242 1 46.56 293 SER A CA 1
ATOM 2295 C C . SER A 1 293 ? -11.641 -1.695 -6.586 1 46.56 293 SER A C 1
ATOM 2297 O O . SER A 1 293 ? -11.062 -2.057 -7.613 1 46.56 293 SER A O 1
ATOM 2299 N N . LYS A 1 294 ? -11.773 -2.643 -5.641 1 41.56 294 LYS A N 1
ATOM 2300 C CA . LYS A 1 294 ? -11.906 -4.082 -5.844 1 41.56 294 LYS A CA 1
ATOM 2301 C C . LYS A 1 294 ? -12.961 -4.391 -6.898 1 41.56 294 LYS A C 1
ATOM 2303 O O . LYS A 1 294 ? -13.195 -5.555 -7.23 1 41.56 294 LYS A O 1
ATOM 2308 N N . GLU A 1 295 ? -13.859 -3.523 -7.309 1 36.84 295 GLU A N 1
ATOM 2309 C CA . GLU A 1 295 ? -14.938 -3.947 -8.188 1 36.84 295 GLU A CA 1
ATOM 2310 C C . GLU A 1 295 ? -14.445 -4.16 -9.617 1 36.84 295 GLU A C 1
ATOM 2312 O O . GLU A 1 295 ? -13.656 -3.359 -10.133 1 36.84 295 GLU A O 1
ATOM 2317 N N . MET B 1 1 ? 2.547 11.828 -25.344 1 25.11 1 MET B N 1
ATOM 2318 C CA . MET B 1 1 ? 3.287 10.586 -25.172 1 25.11 1 MET B CA 1
ATOM 2319 C C . MET B 1 1 ? 2.418 9.516 -24.516 1 25.11 1 MET B C 1
ATOM 2321 O O . MET B 1 1 ? 1.729 9.797 -23.531 1 25.11 1 MET B O 1
ATOM 2325 N N . ALA B 1 2 ? 1.934 8.609 -25.156 1 34.31 2 ALA B N 1
ATOM 2326 C CA . ALA B 1 2 ? 1.054 7.52 -24.75 1 34.31 2 ALA B CA 1
ATOM 2327 C C . ALA B 1 2 ? 1.462 6.973 -23.391 1 34.31 2 ALA B C 1
ATOM 2329 O O . ALA B 1 2 ? 2.637 6.676 -23.156 1 34.31 2 ALA B O 1
ATOM 2330 N N . MET B 1 3 ? 1.001 7.328 -22.281 1 45.66 3 MET B N 1
ATOM 2331 C CA . MET B 1 3 ? 1.382 6.938 -20.938 1 45.66 3 MET B CA 1
ATOM 2332 C C . MET B 1 3 ? 1.771 5.465 -20.875 1 45.66 3 MET B C 1
ATOM 2334 O O . MET B 1 3 ? 0.963 4.594 -21.203 1 45.66 3 MET B O 1
ATOM 2338 N N . THR B 1 4 ? 2.996 5.102 -21.25 1 59.81 4 THR B N 1
ATOM 2339 C CA . THR B 1 4 ? 3.582 3.77 -21.344 1 59.81 4 THR B CA 1
ATOM 2340 C C . THR B 1 4 ? 3.242 2.949 -20.094 1 59.81 4 THR B C 1
ATOM 2342 O O . THR B 1 4 ? 3.371 3.434 -18.969 1 59.81 4 THR B O 1
ATOM 2345 N N . THR B 1 5 ? 2.375 1.942 -20.203 1 74.62 5 THR B N 1
ATOM 2346 C CA . THR B 1 5 ? 1.927 0.99 -19.203 1 74.62 5 THR B CA 1
ATOM 2347 C C . THR B 1 5 ? 3.115 0.393 -18.453 1 74.62 5 THR B C 1
ATOM 2349 O O . THR B 1 5 ? 4.098 -0.027 -19.078 1 74.62 5 THR B O 1
ATOM 2352 N N . ASN B 1 6 ? 3.18 0.604 -17.156 1 88.06 6 ASN B N 1
ATOM 2353 C CA . ASN B 1 6 ? 4.137 -0.103 -16.312 1 88.06 6 ASN B CA 1
ATOM 2354 C C . ASN B 1 6 ? 3.91 -1.611 -16.344 1 88.06 6 ASN B C 1
ATOM 2356 O O . ASN B 1 6 ? 2.891 -2.104 -15.859 1 88.06 6 ASN B O 1
ATOM 2360 N N . ILE B 1 7 ? 4.781 -2.348 -17.016 1 97.19 7 ILE B N 1
ATOM 2361 C CA . ILE B 1 7 ? 4.648 -3.797 -17.109 1 97.19 7 ILE B CA 1
ATOM 2362 C C . ILE B 1 7 ? 5.066 -4.434 -15.781 1 97.19 7 ILE B C 1
ATOM 2364 O O . ILE B 1 7 ? 6.133 -4.125 -15.242 1 97.19 7 ILE B O 1
ATOM 2368 N N . ILE B 1 8 ? 4.172 -5.289 -15.266 1 98.25 8 ILE B N 1
ATOM 2369 C CA . ILE B 1 8 ? 4.422 -5.957 -13.992 1 98.25 8 ILE B CA 1
ATOM 2370 C C . ILE B 1 8 ? 4.484 -7.465 -14.211 1 98.25 8 ILE B C 1
ATOM 2372 O O . ILE B 1 8 ? 3.594 -8.047 -14.836 1 98.25 8 ILE B O 1
ATOM 2376 N N . ASP B 1 9 ? 5.574 -8.133 -13.789 1 98.81 9 ASP B N 1
ATOM 2377 C CA . ASP B 1 9 ? 5.621 -9.594 -13.711 1 98.81 9 ASP B CA 1
ATOM 2378 C C . ASP B 1 9 ? 5.02 -10.094 -12.398 1 98.81 9 ASP B C 1
ATOM 2380 O O . ASP B 1 9 ? 5.668 -10.031 -11.352 1 98.81 9 ASP B O 1
ATOM 2384 N N . SER B 1 10 ? 3.811 -10.625 -12.469 1 98.75 10 SER B N 1
ATOM 2385 C CA . SER B 1 10 ? 3.039 -10.906 -11.266 1 98.75 10 SER B CA 1
ATOM 2386 C C . SER B 1 10 ? 3.307 -12.312 -10.75 1 98.75 10 SER B C 1
ATOM 2388 O O . SER B 1 10 ? 2.717 -12.742 -9.758 1 98.75 10 SER B O 1
ATOM 2390 N N . HIS B 1 11 ? 4.211 -13.07 -11.406 1 98.88 11 HIS B N 1
ATOM 2391 C CA . HIS B 1 11 ? 4.523 -14.406 -10.914 1 98.88 11 HIS B CA 1
ATOM 2392 C C . HIS B 1 11 ? 5.941 -14.82 -11.289 1 98.88 11 HIS B C 1
ATOM 2394 O O . HIS B 1 11 ? 6.219 -15.109 -12.453 1 98.88 11 HIS B O 1
ATOM 2400 N N . LEU B 1 12 ? 6.734 -14.891 -10.32 1 98.88 12 LEU B N 1
ATOM 2401 C CA . LEU B 1 12 ? 8.109 -15.352 -10.492 1 98.88 12 LEU B CA 1
ATOM 2402 C C . LEU B 1 12 ? 8.742 -15.695 -9.141 1 98.88 12 LEU B C 1
ATOM 2404 O O . LEU B 1 12 ? 8.125 -15.484 -8.094 1 98.88 12 LEU B O 1
ATOM 2408 N N . HIS B 1 13 ? 9.852 -16.266 -9.234 1 98.81 13 HIS B N 1
ATOM 2409 C CA . HIS B 1 13 ? 10.602 -16.641 -8.047 1 98.81 13 HIS B CA 1
ATOM 2410 C C . HIS B 1 13 ? 12.047 -16.172 -8.133 1 98.81 13 HIS B C 1
ATOM 2412 O O . HIS B 1 13 ? 12.633 -16.141 -9.219 1 98.81 13 HIS B O 1
ATOM 2418 N N . VAL B 1 14 ? 12.578 -15.836 -6.98 1 98.75 14 VAL B N 1
ATOM 2419 C CA . VAL B 1 14 ? 14.016 -15.672 -6.812 1 98.75 14 VAL B CA 1
ATOM 2420 C C . VAL B 1 14 ? 14.5 -16.531 -5.648 1 98.75 14 VAL B C 1
ATOM 2422 O O . VAL B 1 14 ? 13.758 -16.766 -4.691 1 98.75 14 VAL B O 1
ATOM 2425 N N . TRP B 1 15 ? 15.688 -17 -5.762 1 98.31 15 TRP B N 1
ATOM 2426 C CA . TRP B 1 15 ? 16.312 -17.719 -4.648 1 98.31 15 TRP B CA 1
ATOM 2427 C C . TRP B 1 15 ? 17.797 -17.406 -4.574 1 98.31 15 TRP B C 1
ATOM 2429 O O . TRP B 1 15 ? 18.375 -16.828 -5.5 1 98.31 15 TRP B O 1
ATOM 2439 N N . ALA B 1 16 ? 18.375 -17.734 -3.451 1 97.69 16 ALA B N 1
ATOM 2440 C CA . ALA B 1 16 ? 19.781 -17.438 -3.182 1 97.69 16 ALA B CA 1
ATOM 2441 C C . ALA B 1 16 ? 20.688 -18.172 -4.172 1 97.69 16 ALA B C 1
ATOM 2443 O O . ALA B 1 16 ? 20.438 -19.328 -4.516 1 97.69 16 ALA B O 1
ATOM 2444 N N . SER B 1 17 ? 21.703 -17.469 -4.629 1 96.88 17 SER B N 1
ATOM 2445 C CA . SER B 1 17 ? 22.766 -18.125 -5.387 1 96.88 17 SER B CA 1
ATOM 2446 C C . SER B 1 17 ? 23.531 -19.109 -4.516 1 96.88 17 SER B C 1
ATOM 2448 O O . SER B 1 17 ? 23.344 -19.156 -3.301 1 96.88 17 SER B O 1
ATOM 2450 N N . SER B 1 18 ? 24.391 -19.875 -5.223 1 95.56 18 SER B N 1
ATOM 2451 C CA . SER B 1 18 ? 25.25 -20.797 -4.477 1 95.56 18 SER B CA 1
ATOM 2452 C C . SER B 1 18 ? 26.031 -20.062 -3.393 1 95.56 18 SER B C 1
ATOM 2454 O O . SER B 1 18 ? 26.156 -20.547 -2.27 1 95.56 18 SER B O 1
ATOM 2456 N N . LYS B 1 19 ? 26.5 -18.875 -3.705 1 95.25 19 LYS B N 1
ATOM 2457 C CA . LYS B 1 19 ? 27.25 -18.078 -2.752 1 95.25 19 LYS B CA 1
ATOM 2458 C C . LYS B 1 19 ? 26.359 -17.547 -1.64 1 95.25 19 LYS B C 1
ATOM 2460 O O . LYS B 1 19 ? 26.703 -17.625 -0.46 1 95.25 19 LYS B O 1
ATOM 2465 N N . GLU B 1 20 ? 25.172 -17.062 -1.992 1 95.88 20 GLU B N 1
ATOM 2466 C CA . GLU B 1 20 ? 24.25 -16.453 -1.045 1 95.88 20 GLU B CA 1
ATOM 2467 C C . GLU B 1 20 ? 23.625 -17.516 -0.134 1 95.88 20 GLU B C 1
ATOM 2469 O O . GLU B 1 20 ? 23.109 -17.188 0.939 1 95.88 20 GLU B O 1
ATOM 2474 N N . SER B 1 21 ? 23.656 -18.734 -0.569 1 95.31 21 SER B N 1
ATOM 2475 C CA . SER B 1 21 ? 22.953 -19.797 0.149 1 95.31 21 SER B CA 1
ATOM 2476 C C . SER B 1 21 ? 23.609 -20.062 1.502 1 95.31 21 SER B C 1
ATOM 2478 O O . SER B 1 21 ? 23 -20.703 2.369 1 95.31 21 SER B O 1
ATOM 2480 N N . ARG B 1 22 ? 24.812 -19.609 1.737 1 95.19 22 ARG B N 1
ATOM 2481 C CA . ARG B 1 22 ? 25.469 -19.688 3.041 1 95.19 22 ARG B CA 1
ATOM 2482 C C . ARG B 1 22 ? 24.75 -18.844 4.074 1 95.19 22 ARG B C 1
ATOM 2484 O O . ARG B 1 22 ? 24.672 -19.203 5.25 1 95.19 22 ARG B O 1
ATOM 2491 N N . THR B 1 23 ? 24.188 -17.781 3.629 1 97 23 THR B N 1
ATOM 2492 C CA . THR B 1 23 ? 23.469 -16.844 4.477 1 97 23 THR B CA 1
ATOM 2493 C C . THR B 1 23 ? 21.969 -17.125 4.426 1 97 23 THR B C 1
ATOM 2495 O O . THR B 1 23 ? 21.266 -16.969 5.426 1 97 23 THR B O 1
ATOM 2498 N N . PHE B 1 24 ? 21.531 -17.484 3.254 1 97.94 24 PHE B N 1
ATOM 2499 C CA . PHE B 1 24 ? 20.125 -17.812 3.006 1 97.94 24 PHE B CA 1
ATOM 2500 C C . PHE B 1 24 ? 19.984 -19.266 2.549 1 97.94 24 PHE B C 1
ATOM 2502 O O . PHE B 1 24 ? 19.812 -19.531 1.357 1 97.94 24 PHE B O 1
ATOM 2509 N N . PRO B 1 25 ? 19.922 -20.141 3.469 1 97.44 25 PRO B N 1
ATOM 2510 C CA . PRO B 1 25 ? 19.969 -21.562 3.1 1 97.44 25 PRO B CA 1
ATOM 2511 C C . PRO B 1 25 ? 18.688 -22.047 2.445 1 97.44 25 PRO B C 1
ATOM 2513 O O . PRO B 1 25 ? 17.609 -21.484 2.693 1 97.44 25 PRO B O 1
ATOM 2516 N N . TYR B 1 26 ? 18.812 -23.031 1.644 1 97.81 26 TYR B N 1
ATOM 2517 C CA . TYR B 1 26 ? 17.656 -23.734 1.09 1 97.81 26 TYR B CA 1
ATOM 2518 C C . TYR B 1 26 ? 17.016 -24.641 2.135 1 97.81 26 TYR B C 1
ATOM 2520 O O . TYR B 1 26 ? 17.672 -25.078 3.076 1 97.81 26 TYR B O 1
ATOM 2528 N N . ALA B 1 27 ? 15.742 -24.797 1.987 1 97.5 27 ALA B N 1
ATOM 2529 C CA . ALA B 1 27 ? 15.07 -25.797 2.816 1 97.5 27 ALA B CA 1
ATOM 2530 C C . ALA B 1 27 ? 15.516 -27.219 2.449 1 97.5 27 ALA B C 1
ATOM 2532 O O . ALA B 1 27 ? 15.906 -27.469 1.308 1 97.5 27 ALA B O 1
ATOM 2533 N N . GLU B 1 28 ? 15.453 -28.109 3.398 1 95.69 28 GLU B N 1
ATOM 2534 C CA . GLU B 1 28 ? 15.883 -29.5 3.18 1 95.69 28 GLU B CA 1
ATOM 2535 C C . GLU B 1 28 ? 15.156 -30.109 1.994 1 95.69 28 GLU B C 1
ATOM 2537 O O . GLU B 1 28 ? 13.922 -30.109 1.942 1 95.69 28 GLU B O 1
ATOM 2542 N N . GLY B 1 29 ? 15.922 -30.562 1.055 1 95.69 29 GLY B N 1
ATOM 2543 C CA . GLY B 1 29 ? 15.367 -31.281 -0.086 1 95.69 29 GLY B CA 1
ATOM 2544 C C . GLY B 1 29 ? 14.797 -30.359 -1.146 1 95.69 29 GLY B C 1
ATOM 2545 O O . GLY B 1 29 ? 14.148 -30.812 -2.09 1 95.69 29 GLY B O 1
ATOM 2546 N N . GLN B 1 30 ? 14.977 -29.047 -1.005 1 96.62 30 GLN B N 1
ATOM 2547 C CA . GLN B 1 30 ? 14.359 -28.094 -1.917 1 96.62 30 GLN B CA 1
ATOM 2548 C C . GLN B 1 30 ? 15.406 -27.312 -2.703 1 96.62 30 GLN B C 1
ATOM 2550 O O . GLN B 1 30 ? 15.227 -26.141 -2.994 1 96.62 30 GLN B O 1
ATOM 2555 N N . ASP B 1 31 ? 16.516 -28.031 -2.941 1 96.62 31 ASP B N 1
ATOM 2556 C CA . ASP B 1 31 ? 17.547 -27.391 -3.754 1 96.62 31 ASP B CA 1
ATOM 2557 C C . ASP B 1 31 ? 17.016 -27.047 -5.141 1 96.62 31 ASP B C 1
ATOM 2559 O O . ASP B 1 31 ? 16.266 -27.812 -5.738 1 96.62 31 ASP B O 1
ATOM 2563 N N . PRO B 1 32 ? 17.438 -25.891 -5.574 1 96.94 32 PRO B N 1
ATOM 2564 C CA . PRO B 1 32 ? 17.016 -25.578 -6.941 1 96.94 32 PRO B CA 1
ATOM 2565 C C . PRO B 1 32 ? 17.656 -26.484 -7.984 1 96.94 32 PRO B C 1
ATOM 2567 O O . PRO B 1 32 ? 18.641 -27.172 -7.699 1 96.94 32 PRO B O 1
ATOM 2570 N N . PRO B 1 33 ? 16.984 -26.5 -9.188 1 95.31 33 PRO B N 1
ATOM 2571 C CA . PRO B 1 33 ? 17.688 -27.203 -10.273 1 95.31 33 PRO B CA 1
ATOM 2572 C C . PRO B 1 33 ? 19.078 -26.625 -10.531 1 95.31 33 PRO B C 1
ATOM 2574 O O . PRO B 1 33 ? 19.266 -25.406 -10.508 1 95.31 33 PRO B O 1
ATOM 2577 N N . GLU B 1 34 ? 20 -27.531 -10.773 1 94.56 34 GLU B N 1
ATOM 2578 C CA . GLU B 1 34 ? 21.406 -27.141 -10.938 1 94.56 34 GLU B CA 1
ATOM 2579 C C . GLU B 1 34 ? 21.547 -26.062 -12.023 1 94.56 34 GLU B C 1
ATOM 2581 O O . GLU B 1 34 ? 22.281 -25.094 -11.844 1 94.56 34 GLU B O 1
ATOM 2586 N N . SER B 1 35 ? 20.844 -26.188 -13.07 1 96.19 35 SER B N 1
ATOM 2587 C CA . SER B 1 35 ? 20.969 -25.297 -14.219 1 96.19 35 SER B CA 1
ATOM 2588 C C . SER B 1 35 ? 20.438 -23.906 -13.906 1 96.19 35 SER B C 1
ATOM 2590 O O . SER B 1 35 ? 20.688 -22.953 -14.648 1 96.19 35 SER B O 1
ATOM 2592 N N . LEU B 1 36 ? 19.703 -23.719 -12.758 1 97.38 36 LEU B N 1
ATOM 2593 C CA . LEU B 1 36 ? 19.062 -22.438 -12.477 1 97.38 36 LEU B CA 1
ATOM 2594 C C . LEU B 1 36 ? 19.594 -21.844 -11.172 1 97.38 36 LEU B C 1
ATOM 2596 O O . LEU B 1 36 ? 19.219 -20.734 -10.797 1 97.38 36 LEU B O 1
ATOM 2600 N N . THR B 1 37 ? 20.453 -22.547 -10.531 1 95.69 37 THR B N 1
ATOM 2601 C CA . THR B 1 37 ? 20.891 -22.172 -9.195 1 95.69 37 THR B CA 1
ATOM 2602 C C . THR B 1 37 ? 21.484 -20.766 -9.188 1 95.69 37 THR B C 1
ATOM 2604 O O . THR B 1 37 ? 21.125 -19.938 -8.352 1 95.69 37 THR B O 1
ATOM 2607 N N . ASP B 1 38 ? 22.266 -20.406 -10.148 1 96.56 38 ASP B N 1
ATOM 2608 C CA . ASP B 1 38 ? 23.031 -19.156 -10.07 1 96.56 38 ASP B CA 1
ATOM 2609 C C . ASP B 1 38 ? 22.516 -18.141 -11.086 1 96.56 38 ASP B C 1
ATOM 2611 O O . ASP B 1 38 ? 23.203 -17.172 -11.398 1 96.56 38 ASP B O 1
ATOM 2615 N N . VAL B 1 39 ? 21.281 -18.344 -11.617 1 97.5 39 VAL B N 1
ATOM 2616 C CA . VAL B 1 39 ? 20.734 -17.375 -12.57 1 97.5 39 VAL B CA 1
ATOM 2617 C C . VAL B 1 39 ? 19.375 -16.891 -12.078 1 97.5 39 VAL B C 1
ATOM 2619 O O . VAL B 1 39 ? 18.625 -16.281 -12.836 1 97.5 39 VAL B O 1
ATOM 2622 N N . ALA B 1 40 ? 19.062 -17.203 -10.797 1 98.31 40 ALA B N 1
ATOM 2623 C CA . ALA B 1 40 ? 17.719 -16.922 -10.289 1 98.31 40 ALA B CA 1
ATOM 2624 C C . ALA B 1 40 ? 17.75 -15.914 -9.148 1 98.31 40 ALA B C 1
ATOM 2626 O O . ALA B 1 40 ? 16.75 -15.734 -8.438 1 98.31 40 ALA B O 1
ATOM 2627 N N . SER B 1 41 ? 18.875 -15.211 -8.961 1 98 41 SER B N 1
ATOM 2628 C CA . SER B 1 41 ? 19 -14.242 -7.879 1 98 41 SER B CA 1
ATOM 2629 C C . SER B 1 41 ? 18.219 -12.969 -8.172 1 98 41 SER B C 1
ATOM 2631 O O . SER B 1 41 ? 17.781 -12.75 -9.305 1 98 41 SER B O 1
ATOM 2633 N N . LYS B 1 42 ? 18.047 -12.172 -7.113 1 97.38 42 LYS B N 1
ATOM 2634 C CA . LYS B 1 42 ? 17.375 -10.883 -7.281 1 97.38 42 LYS B CA 1
ATOM 2635 C C . LYS B 1 42 ? 18.109 -10.008 -8.305 1 97.38 42 LYS B C 1
ATOM 2637 O O . LYS B 1 42 ? 17.469 -9.297 -9.078 1 97.38 42 LYS B O 1
ATOM 2642 N N . LEU B 1 43 ? 19.406 -10.031 -8.32 1 97.06 43 LEU B N 1
ATOM 2643 C CA . LEU B 1 43 ? 20.172 -9.227 -9.266 1 97.06 43 LEU B CA 1
ATOM 2644 C C . LEU B 1 43 ? 20 -9.734 -10.688 1 97.06 43 LEU B C 1
ATOM 2646 O O . LEU B 1 43 ? 19.875 -8.938 -11.625 1 97.06 43 LEU B O 1
ATOM 2650 N N . ALA B 1 44 ? 19.984 -11.07 -10.836 1 98.06 44 ALA B N 1
ATOM 2651 C CA . ALA B 1 44 ? 19.734 -11.656 -12.148 1 98.06 44 ALA B CA 1
ATOM 2652 C C . ALA B 1 44 ? 18.359 -11.258 -12.672 1 98.06 44 ALA B C 1
ATOM 2654 O O . ALA B 1 44 ? 18.203 -10.969 -13.859 1 98.06 44 ALA B O 1
ATOM 2655 N N . LEU B 1 45 ? 17.391 -11.258 -11.797 1 98.69 45 LEU B N 1
ATOM 2656 C CA . LEU B 1 45 ? 16.047 -10.844 -12.18 1 98.69 45 LEU B CA 1
ATOM 2657 C C . LEU B 1 45 ? 16.031 -9.391 -12.641 1 98.69 45 LEU B C 1
ATOM 2659 O O . LEU B 1 45 ? 15.422 -9.07 -13.664 1 98.69 45 LEU B O 1
ATOM 2663 N N . LEU B 1 46 ? 16.688 -8.516 -11.891 1 98.31 46 LEU B N 1
ATOM 2664 C CA . LEU B 1 46 ? 16.719 -7.098 -12.234 1 98.31 46 LEU B CA 1
ATOM 2665 C C . LEU B 1 46 ? 17.266 -6.887 -13.633 1 98.31 46 LEU B C 1
ATOM 2667 O O . LEU B 1 46 ? 16.781 -6.035 -14.383 1 98.31 46 LEU B O 1
ATOM 2671 N N . GLU B 1 47 ? 18.281 -7.648 -14 1 98.12 47 GLU B N 1
ATOM 2672 C CA . GLU B 1 47 ? 18.859 -7.562 -15.336 1 98.12 47 GLU B CA 1
ATOM 2673 C C . GLU B 1 47 ? 17.828 -7.949 -16.406 1 98.12 47 GLU B C 1
ATOM 2675 O O . GLU B 1 47 ? 17.703 -7.262 -17.422 1 98.12 47 GLU B O 1
ATOM 2680 N N . GLN B 1 48 ? 17.141 -9.062 -16.156 1 98.5 48 GLN B N 1
ATOM 2681 C CA . GLN B 1 48 ? 16.094 -9.5 -17.094 1 98.5 48 GLN B CA 1
ATOM 2682 C C . GLN B 1 48 ? 15.008 -8.445 -17.234 1 98.5 48 GLN B C 1
ATOM 2684 O O . GLN B 1 48 ? 14.547 -8.172 -18.344 1 98.5 48 GLN B O 1
ATOM 2689 N N . MET B 1 49 ? 14.617 -7.863 -16.141 1 98.44 49 MET B N 1
ATOM 2690 C CA . MET B 1 49 ? 13.57 -6.844 -16.125 1 98.44 49 MET B CA 1
ATOM 2691 C C . MET B 1 49 ? 13.984 -5.629 -16.938 1 98.44 49 MET B C 1
ATOM 2693 O O . MET B 1 49 ? 13.195 -5.102 -17.719 1 98.44 49 MET B O 1
ATOM 2697 N 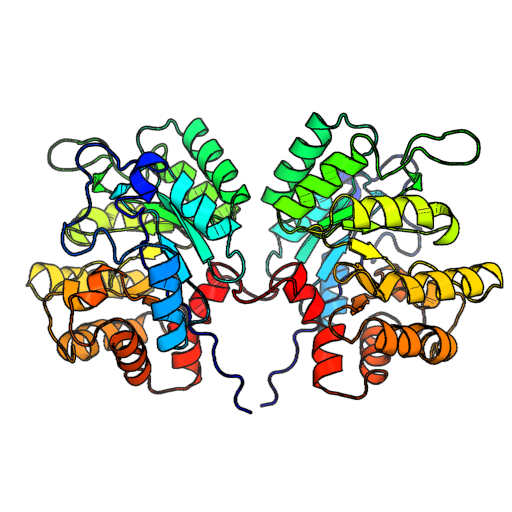N . GLU B 1 50 ? 15.188 -5.215 -16.734 1 97.25 50 GLU B N 1
ATOM 2698 C CA . GLU B 1 50 ? 15.695 -4.055 -17.453 1 97.25 50 GLU B CA 1
ATOM 2699 C C . GLU B 1 50 ? 15.656 -4.293 -18.969 1 97.25 50 GLU B C 1
ATOM 2701 O O . GLU B 1 50 ? 15.18 -3.441 -19.719 1 97.25 50 GLU B O 1
ATOM 2706 N N . ILE B 1 51 ? 16.094 -5.406 -19.375 1 97.5 51 ILE B N 1
ATOM 2707 C CA . ILE B 1 51 ? 16.141 -5.766 -20.797 1 97.5 51 ILE B CA 1
ATOM 2708 C C . ILE B 1 51 ? 14.727 -5.805 -21.359 1 97.5 51 ILE B C 1
ATOM 2710 O O . ILE B 1 51 ? 14.484 -5.359 -22.484 1 97.5 51 ILE B O 1
ATOM 2714 N N . ALA B 1 52 ? 13.781 -6.273 -20.594 1 98.12 52 ALA B N 1
ATOM 2715 C CA . ALA B 1 52 ? 12.43 -6.543 -21.078 1 98.12 52 ALA B CA 1
ATOM 2716 C C . ALA B 1 52 ? 11.523 -5.332 -20.875 1 98.12 52 ALA B C 1
ATOM 2718 O O . ALA B 1 52 ? 10.375 -5.324 -21.344 1 98.12 52 ALA B O 1
ATOM 2719 N N . GLY B 1 53 ? 11.992 -4.344 -20.125 1 96.81 53 GLY B N 1
ATOM 2720 C CA . GLY B 1 53 ? 11.164 -3.189 -19.812 1 96.81 53 GLY B CA 1
ATOM 2721 C C . GLY B 1 53 ? 10.094 -3.477 -18.781 1 96.81 53 GLY B C 1
ATOM 2722 O O . GLY B 1 53 ? 8.992 -2.938 -18.844 1 96.81 53 GLY B O 1
ATOM 2723 N N . VAL B 1 54 ? 10.383 -4.367 -17.922 1 97.88 54 VAL B N 1
ATOM 2724 C CA . VAL B 1 54 ? 9.477 -4.695 -16.812 1 97.88 54 VAL B CA 1
ATOM 2725 C C . VAL B 1 54 ? 9.742 -3.775 -15.633 1 97.88 54 VAL B C 1
ATOM 2727 O O . VAL B 1 54 ? 10.883 -3.672 -15.164 1 97.88 54 VAL B O 1
ATOM 2730 N N . GLY B 1 55 ? 8.672 -3.18 -15.102 1 96.62 55 GLY B N 1
ATOM 2731 C CA . GLY B 1 55 ? 8.836 -2.129 -14.109 1 96.62 55 GLY B CA 1
ATOM 2732 C C . GLY B 1 55 ? 8.727 -2.633 -12.68 1 96.62 55 GLY B C 1
ATOM 2733 O O . GLY B 1 55 ? 9.172 -1.964 -11.742 1 96.62 55 GLY B O 1
ATOM 2734 N N . GLY B 1 56 ? 8.141 -3.744 -12.469 1 97.5 56 GLY B N 1
ATOM 2735 C CA . GLY B 1 56 ? 7.949 -4.309 -11.141 1 97.5 56 GLY B CA 1
ATOM 2736 C C . GLY B 1 56 ? 7.668 -5.797 -11.164 1 97.5 56 GLY B C 1
ATOM 2737 O O . GLY B 1 56 ? 7.289 -6.352 -12.195 1 97.5 56 GLY B O 1
ATOM 2738 N N . SER B 1 57 ? 7.883 -6.41 -9.992 1 98.5 57 SER B N 1
ATOM 2739 C CA . SER B 1 57 ? 7.684 -7.852 -9.914 1 98.5 57 SER B CA 1
ATOM 2740 C C . SER B 1 57 ? 7.121 -8.258 -8.555 1 98.5 57 SER B C 1
ATOM 2742 O O . SER B 1 57 ? 7.516 -7.715 -7.527 1 98.5 57 SER B O 1
ATOM 2744 N N . LEU B 1 58 ? 6.207 -9.172 -8.578 1 98.81 58 LEU B N 1
ATOM 2745 C CA . LEU B 1 58 ? 5.75 -9.875 -7.383 1 98.81 58 LEU B CA 1
ATOM 2746 C C . LEU B 1 58 ? 6.562 -11.141 -7.145 1 98.81 58 LEU B C 1
ATOM 2748 O O . LEU B 1 58 ? 6.473 -12.094 -7.922 1 98.81 58 LEU B O 1
ATOM 2752 N N . LEU B 1 59 ? 7.434 -11.133 -6.133 1 98.88 59 LEU B N 1
ATOM 2753 C CA . LEU B 1 59 ? 8.258 -12.289 -5.785 1 98.88 59 LEU B CA 1
ATOM 2754 C C . LEU B 1 59 ? 7.449 -13.312 -5 1 98.88 59 LEU B C 1
ATOM 2756 O O . LEU B 1 59 ? 7.184 -13.125 -3.812 1 98.88 59 LEU B O 1
ATOM 2760 N N . VAL B 1 60 ? 7.066 -14.344 -5.691 1 98.88 60 VAL B N 1
ATOM 2761 C CA . VAL B 1 60 ? 6.379 -15.438 -5.016 1 98.88 60 VAL B CA 1
ATOM 2762 C C . VAL B 1 60 ? 7.387 -16.281 -4.25 1 98.88 60 VAL B C 1
ATOM 2764 O O . VAL B 1 60 ? 8.359 -16.781 -4.824 1 98.88 60 VAL B O 1
ATOM 2767 N N . GLN B 1 61 ? 7.188 -16.422 -2.934 1 98.88 61 GLN B N 1
ATOM 2768 C CA . GLN B 1 61 ? 8.109 -17.203 -2.107 1 98.88 61 GLN B CA 1
ATOM 2769 C C . GLN B 1 61 ? 8.414 -18.547 -2.748 1 98.88 61 GLN B C 1
ATOM 2771 O O . GLN B 1 61 ? 7.508 -19.328 -3.021 1 98.88 61 GLN B O 1
ATOM 2776 N N . PRO B 1 62 ? 9.672 -18.75 -3.031 1 98.38 62 PRO B N 1
ATOM 2777 C CA . PRO B 1 62 ? 10.039 -20 -3.682 1 98.38 62 PRO B CA 1
ATOM 2778 C C . PRO B 1 62 ? 10.023 -21.188 -2.717 1 98.38 62 PRO B C 1
ATOM 2780 O O . PRO B 1 62 ? 10.398 -21.047 -1.551 1 98.38 62 PRO B O 1
ATOM 2783 N N . ILE B 1 63 ? 9.664 -22.328 -3.244 1 97.81 63 ILE B N 1
ATOM 2784 C CA . ILE B 1 63 ? 9.648 -23.531 -2.436 1 97.81 63 ILE B CA 1
ATOM 2785 C C . ILE B 1 63 ? 11.055 -23.828 -1.915 1 97.81 63 ILE B C 1
ATOM 2787 O O . ILE B 1 63 ? 11.219 -24.438 -0.859 1 97.81 63 ILE B O 1
ATOM 2791 N N . ASN B 1 64 ? 12.047 -23.359 -2.582 1 98.12 64 ASN B N 1
ATOM 2792 C CA . ASN B 1 64 ? 13.445 -23.594 -2.24 1 98.12 64 ASN B CA 1
ATOM 2793 C C . ASN B 1 64 ? 13.781 -23.047 -0.85 1 98.12 64 ASN B C 1
ATOM 2795 O O . ASN B 1 64 ? 14.648 -23.594 -0.163 1 98.12 64 ASN B O 1
ATOM 2799 N N . HIS B 1 65 ? 13.086 -21.969 -0.468 1 98.38 65 HIS B N 1
ATOM 2800 C CA . HIS B 1 65 ? 13.305 -21.406 0.86 1 98.38 65 HIS B CA 1
ATOM 2801 C C . HIS B 1 65 ? 12.109 -21.688 1.775 1 98.38 65 HIS B C 1
ATOM 2803 O O . HIS B 1 65 ? 12.117 -21.281 2.941 1 98.38 65 HIS B O 1
ATOM 2809 N N . LYS B 1 66 ? 11.109 -22.344 1.236 1 97.88 66 LYS B N 1
ATOM 2810 C CA . LYS B 1 66 ? 9.898 -22.75 1.94 1 97.88 66 LYS B CA 1
ATOM 2811 C C . LYS B 1 66 ? 9.391 -21.625 2.846 1 97.88 66 LYS B C 1
ATOM 2813 O O . LYS B 1 66 ? 9.062 -20.547 2.371 1 97.88 66 LYS B O 1
ATOM 2818 N N . PHE B 1 67 ? 9.477 -21.828 4.223 1 98.31 67 PHE B N 1
ATOM 2819 C CA . PHE B 1 67 ? 8.828 -20.875 5.117 1 98.31 67 PHE B CA 1
ATOM 2820 C C . PHE B 1 67 ? 9.836 -19.875 5.664 1 98.31 67 PHE B C 1
ATOM 2822 O O . PHE B 1 67 ? 9.484 -19 6.465 1 98.31 67 PHE B O 1
ATOM 2829 N N . ASP B 1 68 ? 11.109 -19.984 5.23 1 98.38 68 ASP B N 1
ATOM 2830 C CA . ASP B 1 68 ? 12.086 -18.938 5.512 1 98.38 68 ASP B CA 1
ATOM 2831 C C . ASP B 1 68 ? 12.031 -17.828 4.461 1 98.38 68 ASP B C 1
ATOM 2833 O O . ASP B 1 68 ? 12.586 -17.984 3.367 1 98.38 68 ASP B O 1
ATOM 2837 N N . HIS B 1 69 ? 11.445 -16.688 4.832 1 98.69 69 HIS B N 1
ATOM 2838 C CA . HIS B 1 69 ? 11.188 -15.625 3.873 1 98.69 69 HIS B CA 1
ATOM 2839 C C . HIS B 1 69 ? 12.336 -14.617 3.854 1 98.69 69 HIS B C 1
ATOM 2841 O O . HIS B 1 69 ? 12.211 -13.547 3.252 1 98.69 69 HIS B O 1
ATOM 2847 N N . SER B 1 70 ? 13.5 -14.953 4.469 1 98.44 70 SER B N 1
ATOM 2848 C CA . SER B 1 70 ? 14.555 -13.977 4.699 1 98.44 70 SER B CA 1
ATOM 2849 C C . SER B 1 70 ? 15.164 -13.492 3.383 1 98.44 70 SER B C 1
ATOM 2851 O O . SER B 1 70 ? 15.516 -12.32 3.246 1 98.44 70 SER B O 1
ATOM 2853 N N . TYR B 1 71 ? 15.312 -14.406 2.377 1 98.62 71 TYR B N 1
ATOM 2854 C CA . TYR B 1 71 ? 15.906 -14 1.106 1 98.62 71 TYR B CA 1
ATOM 2855 C C . TYR B 1 71 ? 15 -13.016 0.377 1 98.62 71 TYR B C 1
ATOM 2857 O O . TYR B 1 71 ? 15.453 -11.969 -0.091 1 98.62 71 TYR B O 1
ATOM 2865 N N . VAL B 1 72 ? 13.734 -13.336 0.338 1 98.75 72 VAL B N 1
ATOM 2866 C CA . VAL B 1 72 ? 12.781 -12.469 -0.346 1 98.75 72 VAL B CA 1
ATOM 2867 C C . VAL B 1 72 ? 12.648 -11.141 0.407 1 98.75 72 VAL B C 1
ATOM 2869 O O . VAL B 1 72 ? 12.578 -10.078 -0.207 1 98.75 72 VAL B O 1
ATOM 2872 N N . ILE B 1 73 ? 12.633 -11.172 1.761 1 98.38 73 ILE B N 1
ATOM 2873 C CA . ILE B 1 73 ? 12.609 -9.961 2.566 1 98.38 73 ILE B CA 1
ATOM 2874 C C . ILE B 1 73 ? 13.805 -9.078 2.201 1 98.38 73 ILE B C 1
ATOM 2876 O O . ILE B 1 73 ? 13.664 -7.867 2.023 1 98.38 73 ILE B O 1
ATOM 2880 N N . SER B 1 74 ? 14.969 -9.664 2.066 1 97.81 74 SER B N 1
ATOM 2881 C CA . SER B 1 74 ? 16.172 -8.922 1.707 1 97.81 74 SER B CA 1
ATOM 2882 C C . SER B 1 74 ? 16.031 -8.281 0.329 1 97.81 74 SER B C 1
ATOM 2884 O O . SER B 1 74 ? 16.438 -7.137 0.126 1 97.81 74 SER B O 1
ATOM 2886 N N . ALA B 1 75 ? 15.461 -9.016 -0.619 1 98.19 75 ALA B N 1
ATOM 2887 C CA . ALA B 1 75 ? 15.242 -8.5 -1.968 1 98.19 75 ALA B CA 1
ATOM 2888 C C . ALA B 1 75 ? 14.32 -7.285 -1.95 1 98.19 75 ALA B C 1
ATOM 2890 O O . ALA B 1 75 ? 14.609 -6.27 -2.586 1 98.19 75 ALA B O 1
ATOM 2891 N N . ILE B 1 76 ? 13.266 -7.359 -1.185 1 97.31 76 ILE B N 1
ATOM 2892 C CA . ILE B 1 76 ? 12.289 -6.277 -1.082 1 97.31 76 ILE B CA 1
ATOM 2893 C C . ILE B 1 76 ? 12.945 -5.055 -0.446 1 97.31 76 ILE B C 1
ATOM 2895 O O . ILE B 1 76 ? 12.805 -3.936 -0.95 1 97.31 76 ILE B O 1
ATOM 2899 N N . LYS B 1 77 ? 13.672 -5.281 0.621 1 93.81 77 LYS B N 1
ATOM 2900 C CA . LYS B 1 77 ? 14.312 -4.188 1.344 1 93.81 77 LYS B CA 1
ATOM 2901 C C . LYS B 1 77 ? 15.305 -3.447 0.454 1 93.81 77 LYS B C 1
ATOM 2903 O O . LYS B 1 77 ? 15.398 -2.219 0.509 1 93.81 77 LYS B O 1
ATOM 2908 N N . GLU B 1 78 ? 15.984 -4.18 -0.364 1 94.56 78 GLU B N 1
ATOM 2909 C CA . GLU B 1 78 ? 17.031 -3.596 -1.195 1 94.56 78 GLU B CA 1
ATOM 2910 C C . GLU B 1 78 ? 16.438 -2.859 -2.393 1 94.56 78 GLU B C 1
ATOM 2912 O O . GLU B 1 78 ? 17.016 -1.889 -2.883 1 94.56 78 GLU B O 1
ATOM 2917 N N . HIS B 1 79 ? 15.289 -3.363 -2.877 1 94.56 79 HIS B N 1
ATOM 2918 C CA . HIS B 1 79 ? 14.656 -2.748 -4.039 1 94.56 79 HIS B CA 1
ATOM 2919 C C . HIS B 1 79 ? 13.148 -2.641 -3.852 1 94.56 79 HIS B C 1
ATOM 2921 O O . HIS B 1 79 ? 12.383 -3.203 -4.637 1 94.56 79 HIS B O 1
ATOM 2927 N N . PRO B 1 80 ? 12.75 -1.825 -2.887 1 90.69 80 PRO B N 1
ATOM 2928 C CA . PRO B 1 80 ? 11.32 -1.737 -2.578 1 90.69 80 PRO B CA 1
ATOM 2929 C C . PRO B 1 80 ? 10.508 -1.132 -3.721 1 90.69 80 PRO B C 1
ATOM 2931 O O . PRO B 1 80 ? 9.289 -1.299 -3.77 1 90.69 80 PRO B O 1
ATOM 2934 N N . GLU B 1 81 ? 11.141 -0.409 -4.684 1 88.88 81 GLU B N 1
ATOM 2935 C CA . GLU B 1 81 ? 10.453 0.196 -5.816 1 88.88 81 GLU B CA 1
ATOM 2936 C C . GLU B 1 81 ? 10.164 -0.838 -6.902 1 88.88 81 GLU B C 1
ATOM 2938 O O . GLU B 1 81 ? 9.32 -0.615 -7.773 1 88.88 81 GLU B O 1
ATOM 2943 N N . LYS B 1 82 ? 10.852 -2.004 -6.785 1 96.19 82 LYS B N 1
ATOM 2944 C CA . LYS B 1 82 ? 10.773 -2.992 -7.859 1 96.19 82 LYS B CA 1
ATOM 2945 C C . LYS B 1 82 ? 10.055 -4.254 -7.391 1 96.19 82 LYS B C 1
ATOM 2947 O O . LYS B 1 82 ? 9.438 -4.953 -8.195 1 96.19 82 LYS B O 1
ATOM 2952 N N . PHE B 1 83 ? 10.227 -4.488 -6.059 1 97.75 83 PHE B N 1
ATOM 2953 C CA . PHE B 1 83 ? 9.812 -5.816 -5.613 1 97.75 83 PHE B CA 1
ATOM 2954 C C . PHE B 1 83 ? 8.742 -5.723 -4.539 1 97.75 83 PHE B C 1
ATOM 2956 O O . PHE B 1 83 ? 8.805 -4.859 -3.662 1 97.75 83 PHE B O 1
ATOM 2963 N N . LYS B 1 84 ? 7.738 -6.504 -4.594 1 97.75 84 LYS B N 1
ATOM 2964 C CA . LYS B 1 84 ? 6.793 -6.891 -3.551 1 97.75 84 LYS B CA 1
ATOM 2965 C C . LYS B 1 84 ? 6.742 -8.406 -3.393 1 97.75 84 LYS B C 1
ATOM 2967 O O . LYS B 1 84 ? 7.141 -9.148 -4.297 1 97.75 84 LYS B O 1
ATOM 2972 N N . GLY B 1 85 ? 6.328 -8.867 -2.234 1 98.69 85 GLY B N 1
ATOM 2973 C CA . GLY B 1 85 ? 6.383 -10.297 -1.983 1 98.69 85 GLY B CA 1
ATOM 2974 C C . GLY B 1 85 ? 5.012 -10.938 -1.849 1 98.69 85 GLY B C 1
ATOM 2975 O O . GLY B 1 85 ? 4.062 -10.289 -1.413 1 98.69 85 GLY B O 1
ATOM 2976 N N . MET B 1 86 ? 4.883 -12.117 -2.223 1 98.88 86 MET B N 1
ATOM 2977 C CA . MET B 1 86 ? 3.785 -13.031 -1.9 1 98.88 86 MET B CA 1
ATOM 2978 C C . MET B 1 86 ? 4.27 -14.18 -1.021 1 98.88 86 MET B C 1
ATOM 2980 O O . MET B 1 86 ? 5.117 -14.969 -1.438 1 98.88 86 MET B O 1
ATOM 2984 N N . LEU B 1 87 ? 3.816 -14.227 0.229 1 98.88 87 LEU B N 1
ATOM 2985 C CA . LEU B 1 87 ? 4.359 -15.172 1.199 1 98.88 87 LEU B CA 1
ATOM 2986 C C . LEU B 1 87 ? 3.789 -16.562 0.979 1 98.88 87 LEU B C 1
ATOM 2988 O O . LEU B 1 87 ? 2.764 -16.719 0.313 1 98.88 87 LEU B O 1
ATOM 2992 N N . LEU B 1 88 ? 4.488 -17.594 1.405 1 98.88 88 LEU B N 1
ATOM 2993 C CA . LEU B 1 88 ? 4.023 -18.984 1.407 1 98.88 88 LEU B CA 1
ATOM 2994 C C . LEU B 1 88 ? 3.377 -19.328 2.742 1 98.88 88 LEU B C 1
ATOM 2996 O O . LEU B 1 88 ? 4.02 -19.234 3.791 1 98.88 88 LEU B O 1
ATOM 3000 N N . HIS B 1 89 ? 2.121 -19.719 2.715 1 98.75 89 HIS B N 1
ATOM 3001 C CA . HIS B 1 89 ? 1.407 -20.109 3.922 1 98.75 89 HIS B CA 1
ATOM 3002 C C . HIS B 1 89 ? 1.924 -21.438 4.453 1 98.75 89 HIS B C 1
ATOM 3004 O O . HIS B 1 89 ? 2.105 -22.391 3.689 1 98.75 89 HIS B O 1
ATOM 3010 N N . ASP B 1 90 ? 2.236 -21.516 5.738 1 98.31 90 ASP B N 1
ATOM 3011 C CA . ASP B 1 90 ? 2.598 -22.75 6.438 1 98.31 90 ASP B CA 1
ATOM 3012 C C . ASP B 1 90 ? 1.37 -23.391 7.066 1 98.31 90 ASP B C 1
ATOM 3014 O O . ASP B 1 90 ? 0.918 -22.984 8.133 1 98.31 90 ASP B O 1
ATOM 3018 N N . PRO B 1 91 ? 0.837 -24.375 6.449 1 97.56 91 PRO B N 1
ATOM 3019 C CA . PRO B 1 91 ? -0.411 -24.969 6.949 1 97.56 91 PRO B CA 1
ATOM 3020 C C . PRO B 1 91 ? -0.222 -25.734 8.258 1 97.56 91 PRO B C 1
ATOM 3022 O O . PRO B 1 91 ? -1.202 -26.156 8.875 1 97.56 91 PRO B O 1
ATOM 3025 N N . SER B 1 92 ? 0.981 -25.922 8.688 1 96.12 92 SER B N 1
ATOM 3026 C CA . SER B 1 92 ? 1.233 -26.625 9.938 1 96.12 92 SER B CA 1
ATOM 3027 C C . SER B 1 92 ? 1.009 -25.719 11.148 1 96.12 92 SER B C 1
ATOM 3029 O O . SER B 1 92 ? 0.925 -26.203 12.281 1 96.12 92 SER B O 1
ATOM 3031 N N . LEU B 1 93 ? 0.883 -24.469 10.93 1 97.44 93 LEU B N 1
ATOM 3032 C CA . LEU B 1 93 ? 0.673 -23.516 12.016 1 97.44 93 LEU B CA 1
ATOM 3033 C C . LEU B 1 93 ? -0.766 -23.578 12.523 1 97.44 93 LEU B C 1
ATOM 3035 O O . LEU B 1 93 ? -1.683 -23.875 11.758 1 97.44 93 LEU B O 1
ATOM 3039 N N . SER B 1 94 ? -0.867 -23.266 13.797 1 97.62 94 SER B N 1
ATOM 3040 C CA . SER B 1 94 ? -2.215 -23.016 14.305 1 97.62 94 SER B CA 1
ATOM 3041 C C . SER B 1 94 ? -2.83 -21.781 13.641 1 97.62 94 SER B C 1
ATOM 3043 O O . SER B 1 94 ? -2.123 -20.969 13.039 1 97.62 94 SER B O 1
ATOM 3045 N N . SER B 1 95 ? -4.133 -21.609 13.734 1 97.69 95 SER B N 1
ATOM 3046 C CA . SER B 1 95 ? -4.828 -20.469 13.18 1 97.69 95 SER B CA 1
ATOM 3047 C C . SER B 1 95 ? -4.254 -19.156 13.719 1 97.69 95 SER B C 1
ATOM 3049 O O . SER B 1 95 ? -4.016 -18.219 12.961 1 97.69 95 SER B O 1
ATOM 3051 N N . GLU B 1 96 ? -4.016 -19.125 14.984 1 97.69 96 GLU B N 1
ATOM 3052 C CA . GLU B 1 96 ? -3.484 -17.922 15.617 1 97.69 96 GLU B CA 1
ATOM 3053 C C . GLU B 1 96 ? -2.078 -17.609 15.117 1 97.69 96 GLU B C 1
ATOM 3055 O O . GLU B 1 96 ? -1.771 -16.453 14.797 1 97.69 96 GLU B O 1
ATOM 3060 N N . GLU B 1 97 ? -1.275 -18.609 15.039 1 98.25 97 GLU B N 1
ATOM 3061 C CA . GLU B 1 97 ? 0.101 -18.438 14.586 1 98.25 97 GLU B CA 1
ATOM 3062 C C . GLU B 1 97 ? 0.149 -18.031 13.117 1 98.25 97 GLU B C 1
ATOM 3064 O O . GLU B 1 97 ? 1.01 -17.25 12.711 1 98.25 97 GLU B O 1
ATOM 3069 N N . ALA B 1 98 ? -0.752 -18.594 12.359 1 98.38 98 ALA B N 1
ATOM 3070 C CA . ALA B 1 98 ? -0.809 -18.297 10.93 1 98.38 98 ALA B CA 1
ATOM 3071 C C . ALA B 1 98 ? -1.145 -16.828 10.695 1 98.38 98 ALA B C 1
ATOM 3073 O O . ALA B 1 98 ? -0.522 -16.172 9.859 1 98.38 98 ALA B O 1
ATOM 3074 N N . VAL B 1 99 ? -2.08 -16.328 11.445 1 98.06 99 VAL B N 1
ATOM 3075 C CA . VAL B 1 99 ? -2.477 -14.93 11.32 1 98.06 99 VAL B CA 1
ATOM 3076 C C . VAL B 1 99 ? -1.326 -14.023 11.758 1 98.06 99 VAL B C 1
ATOM 3078 O O . VAL B 1 99 ? -1.016 -13.039 11.094 1 98.06 99 VAL B O 1
ATOM 3081 N N . LEU B 1 100 ? -0.694 -14.359 12.844 1 97.75 100 LEU B N 1
ATOM 3082 C CA . LEU B 1 100 ? 0.438 -13.578 13.328 1 97.75 100 LEU B CA 1
ATOM 3083 C C . LEU B 1 100 ? 1.55 -13.531 12.281 1 97.75 100 LEU B C 1
ATOM 3085 O O . LEU B 1 100 ? 2.123 -12.469 12.031 1 97.75 100 LEU B O 1
ATOM 3089 N N . ARG B 1 101 ? 1.82 -14.672 11.68 1 98.25 101 ARG B N 1
ATOM 3090 C CA . ARG B 1 101 ? 2.857 -14.75 10.656 1 98.25 101 ARG B CA 1
ATOM 3091 C C . ARG B 1 101 ? 2.49 -13.906 9.445 1 98.25 101 ARG B C 1
ATOM 3093 O O . ARG B 1 101 ? 3.338 -13.203 8.891 1 98.25 101 ARG B O 1
ATOM 3100 N N . LEU B 1 102 ? 1.27 -14 9.07 1 98.62 102 LEU B N 1
ATOM 3101 C CA . LEU B 1 102 ? 0.759 -13.195 7.965 1 98.62 102 LEU B CA 1
ATOM 3102 C C . LEU B 1 102 ? 0.964 -11.711 8.234 1 98.62 102 LEU B C 1
ATOM 3104 O O . LEU B 1 102 ? 1.486 -10.984 7.387 1 98.62 102 LEU B O 1
ATOM 3108 N N . GLU B 1 103 ? 0.634 -11.258 9.406 1 97.81 103 GLU B N 1
ATOM 3109 C CA . GLU B 1 103 ? 0.723 -9.844 9.766 1 97.81 103 GLU B CA 1
ATOM 3110 C C . GLU B 1 103 ? 2.176 -9.383 9.844 1 97.81 103 GLU B C 1
ATOM 3112 O O . GLU B 1 103 ? 2.508 -8.281 9.406 1 97.81 103 GLU B O 1
ATOM 3117 N N . GLN B 1 104 ? 3.01 -10.242 10.383 1 97.62 104 GLN B N 1
ATOM 3118 C CA . GLN B 1 104 ? 4.434 -9.93 10.469 1 97.62 104 GLN B CA 1
ATOM 3119 C C . GLN B 1 104 ? 5.039 -9.742 9.078 1 97.62 104 GLN B C 1
ATOM 3121 O O . GLN B 1 104 ? 5.801 -8.805 8.852 1 97.62 104 GLN B O 1
ATOM 3126 N N . LEU B 1 105 ? 4.684 -10.602 8.203 1 98.5 105 LEU B N 1
ATOM 3127 C CA . LEU B 1 105 ? 5.254 -10.547 6.863 1 98.5 105 LEU B CA 1
ATOM 3128 C C . LEU B 1 105 ? 4.637 -9.406 6.055 1 98.5 105 LEU B C 1
ATOM 3130 O O . LEU B 1 105 ? 5.301 -8.805 5.215 1 98.5 105 LEU B O 1
ATOM 3134 N N . ALA B 1 106 ? 3.361 -9.094 6.367 1 97.62 106 ALA B N 1
ATOM 3135 C CA . ALA B 1 106 ? 2.742 -7.93 5.742 1 97.62 106 ALA B CA 1
ATOM 3136 C C . ALA B 1 106 ? 3.535 -6.66 6.043 1 97.62 106 ALA B C 1
ATOM 3138 O O . ALA B 1 106 ? 3.709 -5.809 5.168 1 97.62 106 ALA B O 1
ATOM 3139 N N . LEU B 1 107 ? 4.086 -6.578 7.203 1 96.31 107 LEU B N 1
ATOM 3140 C CA . LEU B 1 107 ? 4.84 -5.406 7.633 1 96.31 107 LEU B CA 1
ATOM 3141 C C . LEU B 1 107 ? 6.242 -5.41 7.035 1 96.31 107 LEU B C 1
ATOM 3143 O O . LEU B 1 107 ? 7.012 -4.473 7.246 1 96.31 107 LEU B O 1
ATOM 3147 N N . LYS B 1 108 ? 6.566 -6.492 6.277 1 96.44 108 LYS B N 1
ATOM 3148 C CA . LYS B 1 108 ? 7.887 -6.609 5.664 1 96.44 108 LYS B CA 1
ATOM 3149 C C . LYS B 1 108 ? 7.789 -6.59 4.141 1 96.44 108 LYS B C 1
ATOM 3151 O O . LYS B 1 108 ? 8.688 -7.078 3.449 1 96.44 108 LYS B O 1
ATOM 3156 N N . GLY B 1 109 ? 6.711 -6.164 3.619 1 96.12 109 GLY B N 1
ATOM 3157 C CA . GLY B 1 109 ? 6.609 -5.906 2.189 1 96.12 109 GLY B CA 1
ATOM 3158 C C . GLY B 1 109 ? 5.879 -7.004 1.438 1 96.12 109 GLY B C 1
ATOM 3159 O O . GLY B 1 109 ? 5.789 -6.965 0.208 1 96.12 109 GLY B O 1
ATOM 3160 N N . PHE B 1 110 ? 5.332 -8.008 2.164 1 98.25 110 PHE B N 1
ATOM 3161 C CA . PHE B 1 110 ? 4.488 -9.008 1.52 1 98.25 110 PHE B CA 1
ATOM 3162 C C . PHE B 1 110 ? 3.066 -8.484 1.35 1 98.25 110 PHE B C 1
ATOM 3164 O O . PHE B 1 110 ? 2.492 -7.918 2.279 1 98.25 110 PHE B O 1
ATOM 3171 N N . VAL B 1 111 ? 2.516 -8.695 0.077 1 97.69 111 VAL B N 1
ATOM 3172 C CA . VAL B 1 111 ? 1.241 -8.07 -0.26 1 97.69 111 VAL B CA 1
ATOM 3173 C C . VAL B 1 111 ? 0.263 -9.125 -0.763 1 97.69 111 VAL B C 1
ATOM 3175 O O . VAL B 1 111 ? -0.812 -8.797 -1.271 1 97.69 111 VAL B O 1
ATOM 3178 N N . GLY B 1 112 ? 0.577 -10.383 -0.652 1 98.56 112 GLY B N 1
ATOM 3179 C CA . GLY B 1 112 ? -0.256 -11.523 -0.993 1 98.56 112 GLY B CA 1
ATOM 3180 C C . GLY B 1 112 ? 0.196 -12.812 -0.329 1 98.56 112 GLY B C 1
ATOM 3181 O O . GLY B 1 112 ? 1.269 -12.859 0.277 1 98.56 112 GLY B O 1
ATOM 3182 N N . VAL B 1 113 ? -0.663 -13.812 -0.438 1 98.81 113 VAL B N 1
ATOM 3183 C CA . VAL B 1 113 ? -0.395 -15.109 0.167 1 98.81 113 VAL B CA 1
ATOM 3184 C C . VAL B 1 113 ? -0.519 -16.203 -0.889 1 98.81 113 VAL B C 1
ATOM 3186 O O . VAL B 1 113 ? -1.429 -16.172 -1.721 1 98.81 113 VAL B O 1
ATOM 3189 N N . ARG B 1 114 ? 0.387 -17.109 -0.843 1 98.75 114 ARG B N 1
ATOM 3190 C CA . ARG B 1 114 ? 0.288 -18.266 -1.719 1 98.75 114 ARG B CA 1
ATOM 3191 C C . ARG B 1 114 ? -0.063 -19.531 -0.926 1 98.75 114 ARG B C 1
ATOM 3193 O O . ARG B 1 114 ? 0.591 -19.844 0.071 1 98.75 114 ARG B O 1
ATOM 3200 N N . PHE B 1 115 ? -1.113 -20.188 -1.349 1 98.69 115 PHE B N 1
ATOM 3201 C CA . PHE B 1 115 ? -1.473 -21.516 -0.882 1 98.69 115 PHE B CA 1
ATOM 3202 C C . PHE B 1 115 ? -0.932 -22.578 -1.825 1 98.69 115 PHE B C 1
ATOM 3204 O O . PHE B 1 115 ? -1.232 -22.578 -3.021 1 98.69 115 PHE B O 1
ATOM 3211 N N . ASN B 1 116 ? -0.061 -23.391 -1.351 1 98.06 116 ASN B N 1
ATOM 3212 C CA . ASN B 1 116 ? 0.354 -24.625 -2.002 1 98.06 116 ASN B CA 1
ATOM 3213 C C . ASN B 1 116 ? -0.315 -25.844 -1.37 1 98.06 116 ASN B C 1
ATOM 3215 O O . ASN B 1 116 ? 0.148 -26.359 -0.347 1 98.06 116 ASN B O 1
ATOM 3219 N N . PRO B 1 117 ? -1.37 -26.328 -2.01 1 96.81 117 PRO B N 1
ATOM 3220 C CA . PRO B 1 117 ? -2.158 -27.406 -1.395 1 96.81 117 PRO B CA 1
ATOM 3221 C C . PRO B 1 117 ? -1.314 -28.625 -1.036 1 96.81 117 PRO B C 1
ATOM 3223 O O . PRO B 1 117 ? -1.669 -29.375 -0.125 1 96.81 117 PRO B O 1
ATOM 3226 N N . TYR B 1 118 ? -0.262 -28.781 -1.585 1 95.69 118 TYR B N 1
ATOM 3227 C CA . TYR B 1 118 ? 0.531 -30 -1.447 1 95.69 118 TYR B CA 1
ATOM 3228 C C . TYR B 1 118 ? 1.415 -29.938 -0.208 1 95.69 118 TYR B C 1
ATOM 3230 O O . TYR B 1 118 ? 2.1 -30.906 0.124 1 95.69 118 TYR B O 1
ATOM 3238 N N . LEU B 1 119 ? 1.375 -28.812 0.442 1 96.12 119 LEU B N 1
ATOM 3239 C CA . LEU B 1 119 ? 2.078 -28.672 1.711 1 96.12 119 LEU B CA 1
ATOM 3240 C C . LEU B 1 119 ? 1.151 -28.969 2.885 1 96.12 119 LEU B C 1
ATOM 3242 O O . LEU B 1 119 ? 1.604 -29.062 4.027 1 96.12 119 LEU B O 1
ATOM 3246 N N . TRP B 1 120 ? -0.15 -29.078 2.625 1 96.06 120 TRP B N 1
ATOM 3247 C CA . TRP B 1 120 ? -1.088 -29.469 3.67 1 96.06 120 TRP B CA 1
ATOM 3248 C C . TRP B 1 120 ? -0.869 -30.922 4.074 1 96.06 120 TRP B C 1
ATOM 3250 O O . TRP B 1 120 ? -0.415 -31.734 3.266 1 96.06 120 TRP B O 1
ATOM 3260 N N . PRO B 1 121 ? -1.229 -31.219 5.367 1 91.62 121 PRO B N 1
ATOM 3261 C CA . PRO B 1 121 ? -1.107 -32.625 5.797 1 91.62 121 PRO B CA 1
ATOM 3262 C C . PRO B 1 121 ? -1.908 -33.562 4.922 1 91.62 121 PRO B C 1
ATOM 3264 O O . PRO B 1 121 ? -3.008 -33.219 4.473 1 91.62 121 PRO B O 1
ATOM 3267 N N . SER B 1 122 ? -1.319 -34.688 4.762 1 88.31 122 SER B N 1
ATOM 3268 C CA . SER B 1 122 ? -1.991 -35.719 3.973 1 88.31 122 SER B CA 1
ATOM 3269 C C . SER B 1 122 ? -3.236 -36.25 4.684 1 88.31 122 SER B C 1
ATOM 3271 O O . SER B 1 122 ? -3.236 -36.406 5.906 1 88.31 122 SER B O 1
ATOM 3273 N N . LYS B 1 123 ? -4.25 -36.469 3.904 1 87.25 123 LYS B N 1
ATOM 3274 C CA . LYS B 1 123 ? -5.492 -37.094 4.352 1 87.25 123 LYS B CA 1
ATOM 3275 C C . LYS B 1 123 ? -6.039 -38.062 3.301 1 87.25 123 LYS B C 1
ATOM 3277 O O . LYS B 1 123 ? -6.555 -37.625 2.266 1 87.25 123 LYS B O 1
ATOM 3282 N N . GLY B 1 124 ? -5.844 -39.375 3.627 1 85.31 124 GLY B N 1
ATOM 3283 C CA . GLY B 1 124 ? -6.191 -40.344 2.609 1 85.31 124 GLY B CA 1
ATOM 3284 C C . GLY B 1 124 ? -5.406 -40.188 1.324 1 85.31 124 GLY B C 1
ATOM 3285 O O . GLY B 1 124 ? -4.172 -40.125 1.347 1 85.31 124 GLY B O 1
ATOM 3286 N N . ASP B 1 125 ? -6.188 -39.969 0.262 1 80.12 125 ASP B N 1
ATOM 3287 C CA . ASP B 1 125 ? -5.559 -39.844 -1.047 1 80.12 125 ASP B CA 1
ATOM 3288 C C . ASP B 1 125 ? -5.355 -38.375 -1.416 1 80.12 125 ASP B C 1
ATOM 3290 O O . ASP B 1 125 ? -4.949 -38.062 -2.537 1 80.12 125 ASP B O 1
ATOM 3294 N N . GLY B 1 126 ? -5.59 -37.594 -0.433 1 86.44 126 GLY B N 1
ATOM 3295 C CA . GLY B 1 126 ? -5.473 -36.188 -0.707 1 86.44 126 GLY B CA 1
ATOM 3296 C C . GLY B 1 126 ? -4.836 -35.406 0.433 1 86.44 126 GLY B C 1
ATOM 3297 O O . GLY B 1 126 ? -3.875 -35.875 1.047 1 86.44 126 GLY B O 1
ATOM 3298 N N . TRP B 1 127 ? -5.168 -34.219 0.521 1 90.62 127 TRP B N 1
ATOM 3299 C CA . TRP B 1 127 ? -4.672 -33.312 1.543 1 90.62 127 TRP B CA 1
ATOM 3300 C C . TRP B 1 127 ? -5.82 -32.719 2.354 1 90.62 127 TRP B C 1
ATOM 3302 O O . TRP B 1 127 ? -6.973 -32.75 1.915 1 90.62 127 TRP B O 1
ATOM 3312 N N . GLU B 1 128 ? -5.469 -32.312 3.525 1 91.75 128 GLU B N 1
ATOM 3313 C CA . GLU B 1 128 ? -6.449 -31.531 4.27 1 91.75 128 GLU B CA 1
ATOM 3314 C C . GLU B 1 128 ? -6.914 -30.312 3.471 1 91.75 128 GLU B C 1
ATOM 3316 O O . GLU B 1 128 ? -6.184 -29.812 2.609 1 91.75 128 GLU B O 1
ATOM 3321 N N . ASN B 1 129 ? -8.07 -29.906 3.795 1 93.62 129 ASN B N 1
ATOM 3322 C CA . ASN B 1 129 ? -8.695 -28.828 3.025 1 93.62 129 ASN B CA 1
ATOM 3323 C C . ASN B 1 129 ? -8.086 -27.469 3.352 1 93.62 129 ASN B C 1
ATOM 3325 O O . ASN B 1 129 ? -7.91 -27.125 4.523 1 93.62 129 ASN B O 1
ATOM 3329 N N . MET B 1 130 ? -7.82 -26.688 2.32 1 96.75 130 MET B N 1
ATOM 3330 C CA . MET B 1 130 ? -7.355 -25.312 2.496 1 96.75 130 MET B CA 1
ATOM 3331 C C . MET B 1 130 ? -8.43 -24.453 3.143 1 96.75 130 MET B C 1
ATOM 3333 O O . MET B 1 130 ? -8.133 -23.422 3.758 1 96.75 130 MET B O 1
ATOM 3337 N N . SER B 1 131 ? -9.719 -24.844 2.963 1 97.31 131 SER B N 1
ATOM 3338 C CA . SER B 1 131 ? -10.867 -24.031 3.346 1 97.31 131 SER B CA 1
ATOM 3339 C C . SER B 1 131 ? -11.242 -24.25 4.809 1 97.31 131 SER B C 1
ATOM 3341 O O . SER B 1 131 ? -12.344 -23.906 5.234 1 97.31 131 SER B O 1
ATOM 3343 N N . GLN B 1 132 ? -10.328 -24.875 5.543 1 95.44 132 GLN B N 1
ATOM 3344 C CA . GLN B 1 132 ? -10.523 -25.094 6.973 1 95.44 132 GLN B CA 1
ATOM 3345 C C . GLN B 1 132 ? -9.273 -24.703 7.762 1 95.44 132 GLN B C 1
ATOM 3347 O O . GLN B 1 132 ? -8.211 -24.484 7.184 1 95.44 132 GLN B O 1
ATOM 3352 N N . GLY B 1 133 ? -9.477 -24.609 9.055 1 96 133 GLY B N 1
ATOM 3353 C CA . GLY B 1 133 ? -8.352 -24.375 9.938 1 96 133 GLY B CA 1
ATOM 3354 C C . GLY B 1 133 ? -7.566 -23.125 9.602 1 96 133 GLY B C 1
ATOM 3355 O O . GLY B 1 133 ? -8.156 -22.047 9.414 1 96 133 GLY B O 1
ATOM 3356 N N . SER B 1 134 ? -6.234 -23.281 9.562 1 97 134 SER B N 1
ATOM 3357 C CA . SER B 1 134 ? -5.355 -22.141 9.336 1 97 134 SER B CA 1
ATOM 3358 C C . SER B 1 134 ? -5.539 -21.578 7.938 1 97 134 SER B C 1
ATOM 3360 O O . SER B 1 134 ? -5.363 -20.375 7.719 1 97 134 SER B O 1
ATOM 3362 N N . GLY B 1 135 ? -5.926 -22.469 7.016 1 98.06 135 GLY B N 1
ATOM 3363 C CA . GLY B 1 135 ? -6.172 -22 5.66 1 98.06 135 GLY B CA 1
ATOM 3364 C C . GLY B 1 135 ? -7.324 -21.016 5.566 1 98.06 135 GLY B C 1
ATOM 3365 O O . GLY B 1 135 ? -7.184 -19.922 5 1 98.06 135 GLY B O 1
ATOM 3366 N N . LEU B 1 136 ? -8.406 -21.344 6.195 1 98.25 136 LEU B N 1
ATOM 3367 C CA . LEU B 1 136 ? -9.594 -20.484 6.164 1 98.25 136 LEU B CA 1
ATOM 3368 C C . LEU B 1 136 ? -9.336 -19.172 6.895 1 98.25 136 LEU B C 1
ATOM 3370 O O . LEU B 1 136 ? -9.695 -18.109 6.395 1 98.25 136 LEU B O 1
ATOM 3374 N N . VAL B 1 137 ? -8.711 -19.25 8.031 1 98.25 137 VAL B N 1
ATOM 3375 C CA . VAL B 1 137 ? -8.477 -18.062 8.852 1 98.25 137 VAL B CA 1
ATOM 3376 C C . VAL B 1 137 ? -7.496 -17.125 8.133 1 98.25 137 VAL B C 1
ATOM 3378 O O . VAL B 1 137 ? -7.676 -15.906 8.148 1 98.25 137 VAL B O 1
ATOM 3381 N N . THR B 1 138 ? -6.488 -17.719 7.539 1 98.56 138 THR B N 1
ATOM 3382 C CA . THR B 1 138 ? -5.527 -16.922 6.777 1 98.56 138 THR B CA 1
ATOM 3383 C C . THR B 1 138 ? -6.195 -16.297 5.562 1 98.56 138 THR B C 1
ATOM 3385 O O . THR B 1 138 ? -5.973 -15.109 5.273 1 98.56 138 THR B O 1
ATOM 3388 N N . PHE B 1 139 ? -7.074 -17.047 4.926 1 98.69 139 PHE B N 1
ATOM 3389 C CA . PHE B 1 139 ? -7.797 -16.547 3.764 1 98.69 139 PHE B CA 1
ATOM 3390 C C . PHE B 1 139 ? -8.664 -15.344 4.141 1 98.69 139 PHE B C 1
ATOM 3392 O O . PHE B 1 139 ? -8.641 -14.312 3.463 1 98.69 139 PHE B O 1
ATOM 3399 N N . ARG B 1 140 ? -9.297 -15.461 5.211 1 98.19 140 ARG B N 1
ATOM 3400 C CA . ARG B 1 140 ? -10.172 -14.398 5.703 1 98.19 140 ARG B CA 1
ATOM 3401 C C . ARG B 1 140 ? -9.367 -13.172 6.105 1 98.19 140 ARG B C 1
ATOM 3403 O O . ARG B 1 140 ? -9.688 -12.055 5.703 1 98.19 140 ARG B O 1
ATOM 3410 N N . ARG B 1 141 ? -8.328 -13.367 6.852 1 98.19 141 ARG B N 1
ATOM 3411 C CA . ARG B 1 141 ? -7.516 -12.25 7.324 1 98.19 141 ARG B CA 1
ATOM 3412 C C . ARG B 1 141 ? -6.84 -11.531 6.164 1 98.19 141 ARG B C 1
ATOM 3414 O O . ARG B 1 141 ? -6.727 -10.305 6.168 1 98.19 141 ARG B O 1
ATOM 3421 N N . ALA B 1 142 ? -6.414 -12.328 5.207 1 98.38 142 ALA B N 1
ATOM 3422 C CA . ALA B 1 142 ? -5.844 -11.719 4.004 1 98.38 142 ALA B CA 1
ATOM 3423 C C . ALA B 1 142 ? -6.844 -10.773 3.34 1 98.38 142 ALA B C 1
ATOM 3425 O O . ALA B 1 142 ? -6.477 -9.68 2.912 1 98.38 142 ALA B O 1
ATOM 3426 N N . GLY B 1 143 ? -8.07 -11.172 3.275 1 96.56 143 GLY B N 1
ATOM 3427 C CA . GLY B 1 143 ? -9.109 -10.312 2.74 1 96.56 143 GLY B CA 1
ATOM 3428 C C . GLY B 1 143 ? -9.266 -9.008 3.508 1 96.56 143 GLY B C 1
ATOM 3429 O O . GLY B 1 143 ? -9.391 -7.941 2.906 1 96.56 143 GLY B O 1
ATOM 3430 N N . GLU B 1 144 ? -9.195 -9.148 4.805 1 93.19 144 GLU B N 1
ATOM 3431 C CA . GLU B 1 144 ? -9.312 -7.965 5.656 1 93.19 144 GLU B CA 1
ATOM 3432 C C . GLU B 1 144 ? -8.156 -7 5.418 1 93.19 144 GLU B C 1
ATOM 3434 O O . GLU B 1 144 ? -8.32 -5.785 5.551 1 93.19 144 GLU B O 1
ATOM 3439 N N . LEU B 1 145 ? -7.02 -7.531 5.047 1 93.81 145 LEU B N 1
ATOM 3440 C CA . LEU B 1 145 ? -5.828 -6.73 4.789 1 93.81 145 LEU B CA 1
ATOM 3441 C C . LEU B 1 145 ? -5.746 -6.336 3.316 1 93.81 145 LEU B C 1
ATOM 3443 O O . LEU B 1 145 ? -4.762 -5.734 2.885 1 93.81 145 LEU B O 1
ATOM 3447 N N . GLN B 1 146 ? -6.746 -6.809 2.529 1 91.75 146 GLN B N 1
ATOM 3448 C CA . GLN B 1 146 ? -6.781 -6.543 1.095 1 91.75 146 GLN B CA 1
ATOM 3449 C C . GLN B 1 146 ? -5.594 -7.191 0.386 1 91.75 146 GLN B C 1
ATOM 3451 O O . GLN B 1 146 ? -5.023 -6.605 -0.537 1 91.75 146 GLN B O 1
ATOM 3456 N N . MET B 1 147 ? -5.199 -8.32 0.883 1 96.69 147 MET B N 1
ATOM 3457 C CA . MET B 1 147 ? -4.152 -9.133 0.267 1 96.69 147 MET B CA 1
ATOM 3458 C C . MET B 1 147 ? -4.754 -10.305 -0.495 1 96.69 147 MET B C 1
ATOM 3460 O O . MET B 1 147 ? -5.488 -11.117 0.079 1 96.69 147 MET B O 1
ATOM 3464 N N . PRO B 1 148 ? -4.457 -10.406 -1.789 1 98.44 148 PRO B N 1
ATOM 3465 C CA . PRO B 1 148 ? -4.945 -11.57 -2.531 1 98.44 148 PRO B CA 1
ATOM 3466 C C . PRO B 1 148 ? -4.289 -12.875 -2.08 1 98.44 148 PRO B C 1
ATOM 3468 O O . PRO B 1 148 ? -3.189 -12.852 -1.52 1 98.44 148 PRO B O 1
ATOM 3471 N N . VAL B 1 149 ? -5.027 -13.938 -2.277 1 98.88 149 VAL B N 1
ATOM 3472 C CA . VAL B 1 149 ? -4.504 -15.266 -1.988 1 98.88 149 VAL B CA 1
ATOM 3473 C C . VAL B 1 149 ? -4.422 -16.078 -3.277 1 98.88 149 VAL B C 1
ATOM 3475 O O . VAL B 1 149 ? -5.43 -16.281 -3.955 1 98.88 149 VAL B O 1
ATOM 3478 N N . GLY B 1 150 ? -3.197 -16.453 -3.598 1 98.81 150 GLY B N 1
ATOM 3479 C CA . GLY B 1 150 ? -2.975 -17.312 -4.75 1 98.81 150 GLY B CA 1
ATOM 3480 C C . GLY B 1 150 ? -3.043 -18.797 -4.414 1 98.81 150 GLY B C 1
ATOM 3481 O O . GLY B 1 150 ? -2.578 -19.219 -3.355 1 98.81 150 GLY B O 1
ATOM 3482 N N . ILE B 1 151 ? -3.578 -19.562 -5.352 1 98.69 151 ILE B N 1
ATOM 3483 C CA . ILE B 1 151 ? -3.646 -21 -5.207 1 98.69 151 ILE B CA 1
ATOM 3484 C C . ILE B 1 151 ? -2.871 -21.672 -6.34 1 98.69 151 ILE B C 1
ATOM 3486 O O . ILE B 1 151 ? -3.096 -21.375 -7.516 1 98.69 151 ILE B O 1
ATOM 3490 N N . MET B 1 152 ? -2.01 -22.516 -5.926 1 98.06 152 MET B N 1
ATOM 3491 C CA . MET B 1 152 ? -1.255 -23.281 -6.906 1 98.06 152 MET B CA 1
ATOM 3492 C C . MET B 1 152 ? -1.856 -24.672 -7.082 1 98.06 152 MET B C 1
ATOM 3494 O O . MET B 1 152 ? -1.668 -25.547 -6.234 1 98.06 152 MET B O 1
ATOM 3498 N N . CYS B 1 153 ? -2.451 -24.891 -8.195 1 96.5 153 CYS B N 1
ATOM 3499 C CA . CYS B 1 153 ? -3.035 -26.203 -8.5 1 96.5 153 CYS B CA 1
ATOM 3500 C C . CYS B 1 153 ? -2.123 -27 -9.422 1 96.5 153 CYS B C 1
ATOM 3502 O O . CYS B 1 153 ? -2.557 -27.469 -10.477 1 96.5 153 CYS B O 1
ATOM 3504 N N . PHE B 1 154 ? -0.965 -27.281 -8.992 1 94.75 154 PHE B N 1
ATOM 3505 C CA . PHE B 1 154 ? 0.123 -27.859 -9.781 1 94.75 154 PHE B CA 1
ATOM 3506 C C . PHE B 1 154 ? -0.288 -29.188 -10.383 1 94.75 154 PHE B C 1
ATOM 3508 O O . PHE B 1 154 ? 0.076 -29.5 -11.523 1 94.75 154 PHE B O 1
ATOM 3515 N N . ARG B 1 155 ? -1.091 -29.969 -9.68 1 92.81 155 ARG B N 1
ATOM 3516 C CA . ARG B 1 155 ? -1.471 -31.297 -10.133 1 92.81 155 ARG B CA 1
ATOM 3517 C C . ARG B 1 155 ? -2.85 -31.281 -10.789 1 92.81 155 ARG B C 1
ATOM 3519 O O . ARG B 1 155 ? -3.43 -32.344 -11.047 1 92.81 155 ARG B O 1
ATOM 3526 N N . GLY B 1 156 ? -3.35 -30.078 -10.977 1 94.19 156 GLY B N 1
ATOM 3527 C CA . GLY B 1 156 ? -4.625 -29.938 -11.656 1 94.19 156 GLY B CA 1
ATOM 3528 C C . GLY B 1 156 ? -5.688 -29.266 -10.812 1 94.19 156 GLY B C 1
ATOM 3529 O O . GLY B 1 156 ? -5.805 -29.531 -9.617 1 94.19 156 GLY B O 1
ATOM 3530 N N . LEU B 1 157 ? -6.43 -28.469 -11.438 1 97.06 157 LEU B N 1
ATOM 3531 C CA . LEU B 1 157 ? -7.449 -27.641 -10.789 1 97.06 157 LEU B CA 1
ATOM 3532 C C . LEU B 1 157 ? -8.555 -28.516 -10.203 1 97.06 157 LEU B C 1
ATOM 3534 O O . LEU B 1 157 ? -9.086 -28.203 -9.133 1 97.06 157 LEU B O 1
ATOM 3538 N N . GLN B 1 158 ? -8.844 -29.625 -10.852 1 94.88 158 GLN B N 1
ATOM 3539 C CA . GLN B 1 158 ? -9.969 -30.469 -10.484 1 94.88 158 GLN B CA 1
ATOM 3540 C C . GLN B 1 158 ? -9.805 -31.016 -9.07 1 94.88 158 GLN B C 1
ATOM 3542 O O . GLN B 1 158 ? -10.797 -31.219 -8.359 1 94.88 158 GLN B O 1
ATOM 3547 N N . LEU B 1 159 ? -8.617 -31.219 -8.641 1 93.75 159 LEU B N 1
ATOM 3548 C CA . LEU B 1 159 ? -8.328 -31.797 -7.34 1 93.75 159 LEU B CA 1
ATOM 3549 C C . LEU B 1 159 ? -8.688 -30.828 -6.215 1 93.75 159 LEU B C 1
ATOM 3551 O O . LEU B 1 159 ? -8.836 -31.234 -5.062 1 93.75 159 LEU B O 1
ATOM 3555 N N . HIS B 1 160 ? -8.852 -29.547 -6.602 1 96 160 HIS B N 1
ATOM 3556 C CA . HIS B 1 160 ? -8.961 -28.531 -5.562 1 96 160 HIS B CA 1
ATOM 3557 C C . HIS B 1 160 ? -10.211 -27.688 -5.754 1 96 160 HIS B C 1
ATOM 3559 O O . HIS B 1 160 ? -10.438 -26.719 -5.016 1 96 160 HIS B O 1
ATOM 3565 N N . LEU B 1 161 ? -11.039 -28.016 -6.699 1 97 161 LEU B N 1
ATOM 3566 C CA . LEU B 1 161 ? -12.18 -27.219 -7.117 1 97 161 LEU B CA 1
ATOM 3567 C C . LEU B 1 161 ? -13.141 -26.984 -5.953 1 97 161 LEU B C 1
ATOM 3569 O O . LEU B 1 161 ? -13.586 -25.859 -5.727 1 97 161 LEU B O 1
ATOM 3573 N N . GLU B 1 162 ? -13.438 -27.984 -5.203 1 95.69 162 GLU B N 1
ATOM 3574 C CA . GLU B 1 162 ? -14.375 -27.859 -4.09 1 95.69 162 GLU B CA 1
ATOM 3575 C C . GLU B 1 162 ? -13.852 -26.906 -3.029 1 95.69 162 GLU B C 1
ATOM 3577 O O . GLU B 1 162 ? -14.602 -26.062 -2.527 1 95.69 162 GLU B O 1
ATOM 3582 N N . ASP B 1 163 ? -12.586 -27.016 -2.68 1 96.31 163 ASP B N 1
ATOM 3583 C CA . ASP B 1 163 ? -11.953 -26.125 -1.713 1 96.31 163 ASP B CA 1
ATOM 3584 C C . ASP B 1 163 ? -11.984 -24.672 -2.197 1 96.31 163 ASP B C 1
ATOM 3586 O O . ASP B 1 163 ? -12.258 -23.766 -1.42 1 96.31 163 ASP B O 1
ATOM 3590 N N . ILE B 1 164 ? -11.68 -24.531 -3.414 1 98.25 164 ILE B N 1
ATOM 3591 C CA . ILE B 1 164 ? -11.633 -23.219 -4.031 1 98.25 164 ILE B CA 1
ATOM 3592 C C . ILE B 1 164 ? -13.016 -22.562 -3.959 1 98.25 164 ILE B C 1
ATOM 3594 O O . ILE B 1 164 ? -13.141 -21.422 -3.502 1 98.25 164 ILE B O 1
ATOM 3598 N N . ILE B 1 165 ? -14.016 -23.297 -4.34 1 98.44 165 ILE B N 1
ATOM 3599 C CA . ILE B 1 165 ? -15.383 -22.766 -4.34 1 98.44 165 ILE B CA 1
ATOM 3600 C C . ILE B 1 165 ? -15.812 -22.438 -2.912 1 98.44 165 ILE B C 1
ATOM 3602 O O . ILE B 1 165 ? -16.406 -21.391 -2.662 1 98.44 165 ILE B O 1
ATOM 3606 N N . GLN B 1 166 ? -15.461 -23.266 -1.992 1 98.44 166 GLN B N 1
ATOM 3607 C CA . GLN B 1 166 ? -15.812 -23.031 -0.597 1 98.44 166 GLN B CA 1
ATOM 3608 C C . GLN B 1 166 ? -15.172 -21.75 -0.083 1 98.44 166 GLN B C 1
ATOM 3610 O O . GLN B 1 166 ? -15.828 -20.953 0.602 1 98.44 166 GLN B O 1
ATOM 3615 N N . LEU B 1 167 ? -13.938 -21.547 -0.393 1 98.62 167 LEU B N 1
ATOM 3616 C CA . LEU B 1 167 ? -13.242 -20.328 0.024 1 98.62 167 LEU B CA 1
ATOM 3617 C C . LEU B 1 167 ? -13.875 -19.109 -0.61 1 98.62 167 LEU B C 1
ATOM 3619 O O . LEU B 1 167 ? -14.086 -18.094 0.064 1 98.62 167 LEU B O 1
ATOM 3623 N N . LEU B 1 168 ? -14.211 -19.188 -1.903 1 98.5 168 LEU B N 1
ATOM 3624 C CA . LEU B 1 168 ? -14.812 -18.078 -2.623 1 98.5 168 LEU B CA 1
ATOM 3625 C C . LEU B 1 168 ? -16.172 -17.703 -2.02 1 98.5 168 LEU B C 1
ATOM 3627 O O . LEU B 1 168 ? -16.484 -16.516 -1.895 1 98.5 168 LEU B O 1
ATOM 3631 N N . GLU B 1 169 ? -16.891 -18.641 -1.608 1 98.31 169 GLU B N 1
ATOM 3632 C CA . GLU B 1 169 ? -18.234 -18.406 -1.097 1 98.31 169 GLU B CA 1
ATOM 3633 C C . GLU B 1 169 ? -18.203 -17.953 0.362 1 98.31 169 GLU B C 1
ATOM 3635 O O . GLU B 1 169 ? -19 -17.125 0.779 1 98.31 169 GLU B O 1
ATOM 3640 N N . THR B 1 170 ? -17.281 -18.484 1.128 1 97.75 170 THR B N 1
ATOM 3641 C CA . THR B 1 170 ? -17.203 -18.188 2.553 1 97.75 170 THR B CA 1
ATOM 3642 C C . THR B 1 170 ? -16.594 -16.812 2.785 1 97.75 170 THR B C 1
ATOM 3644 O O . THR B 1 170 ? -16.938 -16.109 3.742 1 97.75 170 THR B O 1
ATOM 3647 N N . CYS B 1 171 ? -15.68 -16.406 1.913 1 97.75 171 CYS B N 1
ATOM 3648 C CA . CYS B 1 171 ? -14.984 -15.133 2.037 1 97.75 171 CYS B CA 1
ATOM 3649 C C . CYS B 1 171 ? -15.086 -14.328 0.746 1 97.75 171 CYS B C 1
ATOM 3651 O O . CYS B 1 171 ? -14.078 -14.094 0.076 1 97.75 171 CYS B O 1
ATOM 3653 N N . PRO B 1 172 ? -16.219 -13.797 0.489 1 95.56 172 PRO B N 1
ATOM 3654 C CA . PRO B 1 172 ? -16.422 -13.117 -0.795 1 95.56 172 PRO B CA 1
ATOM 3655 C C . PRO B 1 172 ? -15.609 -11.836 -0.929 1 95.56 172 PRO B C 1
ATOM 3657 O O . PRO B 1 172 ? -15.422 -11.336 -2.039 1 95.56 172 PRO B O 1
ATOM 3660 N N . ASP B 1 173 ? -15.078 -11.383 0.182 1 92.69 173 ASP B N 1
ATOM 3661 C CA . ASP B 1 173 ? -14.32 -10.133 0.139 1 92.69 173 ASP B CA 1
ATOM 3662 C C . ASP B 1 173 ? -12.836 -10.391 -0.105 1 92.69 173 ASP B C 1
ATOM 3664 O O . ASP B 1 173 ? -12.062 -9.453 -0.299 1 92.69 173 ASP B O 1
ATOM 3668 N N . THR B 1 174 ? -12.406 -11.648 -0.121 1 97.56 174 THR B N 1
ATOM 3669 C CA . THR B 1 174 ? -11.008 -11.992 -0.347 1 97.56 174 THR B CA 1
ATOM 3670 C C . THR B 1 174 ? -10.758 -12.289 -1.823 1 97.56 174 THR B C 1
ATOM 3672 O O . THR B 1 174 ? -11.43 -13.141 -2.412 1 97.56 174 THR B O 1
ATOM 3675 N N . THR B 1 175 ? -9.875 -11.555 -2.414 1 98.31 175 THR B N 1
ATOM 3676 C CA . THR B 1 175 ? -9.492 -11.82 -3.797 1 98.31 175 THR B CA 1
ATOM 3677 C C . THR B 1 175 ? -8.688 -13.109 -3.896 1 98.31 175 THR B C 1
ATOM 3679 O O . THR B 1 175 ? -7.781 -13.352 -3.094 1 98.31 175 THR B O 1
ATOM 3682 N N . MET B 1 176 ? -9.102 -13.945 -4.777 1 98.81 176 MET B N 1
ATOM 3683 C CA . MET B 1 176 ? -8.383 -15.188 -5.055 1 98.81 176 MET B CA 1
ATOM 3684 C C . MET B 1 176 ? -7.699 -15.133 -6.418 1 98.81 176 MET B C 1
ATOM 3686 O O . MET B 1 176 ? -8.258 -14.594 -7.375 1 98.81 176 MET B O 1
ATOM 3690 N N . ILE B 1 177 ? -6.473 -15.688 -6.469 1 98.94 177 ILE B N 1
ATOM 3691 C CA . ILE B 1 177 ? -5.727 -15.781 -7.719 1 98.94 177 ILE B CA 1
ATOM 3692 C C . ILE B 1 177 ? -5.453 -17.25 -8.047 1 98.94 177 ILE B C 1
ATOM 3694 O O . ILE B 1 177 ? -4.988 -18 -7.191 1 98.94 177 ILE B O 1
ATOM 3698 N N . LEU B 1 178 ? -5.809 -17.672 -9.172 1 98.88 178 LEU B N 1
ATOM 3699 C CA . LEU B 1 178 ? -5.352 -18.984 -9.648 1 98.88 178 LEU B CA 1
ATOM 3700 C C . LEU B 1 178 ? -4.086 -18.844 -10.484 1 98.88 178 LEU B C 1
ATOM 3702 O O . LEU B 1 178 ? -4.07 -18.094 -11.477 1 98.88 178 LEU B O 1
ATOM 3706 N N . ASP B 1 179 ? -3.078 -19.547 -10.078 1 98.5 179 ASP B N 1
ATOM 3707 C CA . ASP B 1 179 ? -1.777 -19.453 -10.734 1 98.5 179 ASP B CA 1
ATOM 3708 C C . ASP B 1 179 ? -1.776 -20.203 -12.055 1 98.5 179 ASP B C 1
ATOM 3710 O O . ASP B 1 179 ? -2.373 -21.281 -12.164 1 98.5 179 ASP B O 1
ATOM 3714 N N . HIS B 1 180 ? -1.137 -19.719 -13.086 1 98.38 180 HIS B N 1
ATOM 3715 C CA . HIS B 1 180 ? -0.752 -20.406 -14.305 1 98.38 180 HIS B CA 1
ATOM 3716 C C . HIS B 1 180 ? -1.964 -21.031 -14.992 1 98.38 180 HIS B C 1
ATOM 3718 O O . HIS B 1 180 ? -1.968 -22.234 -15.289 1 98.38 180 HIS B O 1
ATOM 3724 N N . PHE B 1 181 ? -2.949 -20.281 -15.227 1 98.12 181 PHE B N 1
ATOM 3725 C CA . PHE B 1 181 ? -4.133 -20.75 -15.93 1 98.12 181 PHE B CA 1
ATOM 3726 C C . PHE B 1 181 ? -4.832 -21.859 -15.133 1 98.12 181 PHE B C 1
ATOM 3728 O O . PHE B 1 181 ? -5.539 -22.688 -15.695 1 98.12 181 PHE B O 1
ATOM 3735 N N . GLY B 1 182 ? -4.523 -21.938 -13.789 1 97.62 182 GLY B N 1
ATOM 3736 C CA . GLY B 1 182 ? -5.078 -23.016 -12.984 1 97.62 182 GLY B CA 1
ATOM 3737 C C . GLY B 1 182 ? -4.457 -24.375 -13.289 1 97.62 182 GLY B C 1
ATOM 3738 O O . GLY B 1 182 ? -5.008 -25.406 -12.914 1 97.62 182 GLY B O 1
ATOM 3739 N N . PHE B 1 183 ? -3.436 -24.359 -14.07 1 97.69 183 PHE B N 1
ATOM 3740 C CA . PHE B 1 183 ? -2.74 -25.562 -14.5 1 97.69 183 PHE B CA 1
ATOM 3741 C C . PHE B 1 183 ? -3.672 -26.469 -15.305 1 97.69 183 PHE B C 1
ATOM 3743 O O . PHE B 1 183 ? -3.705 -27.688 -15.086 1 97.69 183 PHE B O 1
ATOM 3750 N N . THR B 1 184 ? -4.422 -25.906 -16.156 1 97.5 184 THR B N 1
ATOM 3751 C CA . THR B 1 184 ? -5.332 -26.641 -17.016 1 97.5 184 THR B CA 1
ATOM 3752 C C . THR B 1 184 ? -4.637 -27.047 -18.312 1 97.5 184 THR B C 1
ATOM 3754 O O . THR B 1 184 ? -4.832 -26.406 -19.359 1 97.5 184 THR B O 1
ATOM 3757 N N . SER B 1 185 ? -3.877 -28.094 -18.281 1 94.81 185 SER B N 1
ATOM 3758 C CA . SER B 1 185 ? -3.107 -28.578 -19.422 1 94.81 185 SER B CA 1
ATOM 3759 C C . SER B 1 185 ? -4.02 -29.016 -20.562 1 94.81 185 SER B C 1
ATOM 3761 O O . SER B 1 185 ? -5.242 -28.891 -20.469 1 94.81 185 SER B O 1
ATOM 3763 N N . PHE B 1 186 ? -3.439 -29.547 -21.672 1 95.56 186 PHE B N 1
ATOM 3764 C CA . PHE B 1 186 ? -4.223 -29.875 -22.844 1 95.56 186 PHE B CA 1
ATOM 3765 C C . PHE B 1 186 ? -4.594 -31.359 -22.844 1 95.56 186 PHE B C 1
ATOM 3767 O O . PHE B 1 186 ? -5.035 -31.891 -23.875 1 95.56 186 PHE B O 1
ATOM 3774 N N . SER B 1 187 ? -4.43 -32.031 -21.734 1 94 187 SER B N 1
ATOM 3775 C CA . SER B 1 187 ? -4.973 -33.375 -21.578 1 94 187 SER B CA 1
ATOM 3776 C C . SER B 1 187 ? -6.496 -33.344 -21.484 1 94 187 SER B C 1
ATOM 3778 O O . SER B 1 187 ? -7.098 -32.281 -21.391 1 94 187 SER B O 1
ATOM 3780 N N . GLU B 1 188 ? -7.09 -34.469 -21.562 1 94.75 188 GLU B N 1
ATOM 3781 C CA . GLU B 1 188 ? -8.539 -34.562 -21.391 1 94.75 188 GLU B CA 1
ATOM 3782 C C . GLU B 1 188 ? -8.977 -34 -20.047 1 94.75 188 GLU B C 1
ATOM 3784 O O . GLU B 1 188 ? -9.93 -33.219 -19.969 1 94.75 188 GLU B O 1
ATOM 3789 N N . ASP B 1 189 ? -8.258 -34.375 -19 1 94.5 189 ASP B N 1
ATOM 3790 C CA . ASP B 1 189 ? -8.555 -33.844 -17.656 1 94.5 189 ASP B CA 1
ATOM 3791 C C . ASP B 1 189 ? -8.336 -32.344 -17.594 1 94.5 189 ASP B C 1
ATOM 3793 O O . ASP B 1 189 ? -9.102 -31.625 -16.953 1 94.5 189 ASP B O 1
ATOM 3797 N N . GLY B 1 190 ? -7.289 -31.891 -18.234 1 96.56 190 GLY B N 1
ATOM 3798 C CA . GLY B 1 190 ? -7.012 -30.453 -18.281 1 96.56 190 GLY B CA 1
ATOM 3799 C C . GLY B 1 190 ? -8.086 -29.672 -19 1 96.56 190 GLY B C 1
ATOM 3800 O O . GLY B 1 190 ? -8.484 -28.594 -18.547 1 96.56 190 GLY B O 1
ATOM 3801 N N . ASN B 1 191 ? -8.547 -30.234 -20.094 1 97.25 191 ASN B N 1
ATOM 3802 C CA . ASN B 1 191 ? -9.625 -29.594 -20.844 1 97.25 191 ASN B CA 1
ATOM 3803 C C . ASN B 1 191 ? -10.906 -29.516 -20.016 1 97.25 191 ASN B C 1
ATOM 3805 O O . ASN B 1 191 ? -11.602 -28.5 -20.031 1 97.25 191 ASN B O 1
ATOM 3809 N N . ALA B 1 192 ? -11.211 -30.578 -19.359 1 97.75 192 ALA B N 1
ATOM 3810 C CA . ALA B 1 192 ? -12.383 -30.594 -18.5 1 97.75 192 ALA B CA 1
ATOM 3811 C C . ALA B 1 192 ? -12.242 -29.578 -17.375 1 97.75 192 ALA B C 1
ATOM 3813 O O . ALA B 1 192 ? -13.195 -28.844 -17.062 1 97.75 192 ALA B O 1
ATOM 3814 N N . ALA B 1 193 ? -11.086 -29.516 -16.781 1 97.94 193 ALA B N 1
ATOM 3815 C CA . ALA B 1 193 ? -10.805 -28.562 -15.711 1 97.94 193 ALA B CA 1
ATOM 3816 C C . ALA B 1 193 ? -10.914 -27.125 -16.219 1 97.94 193 ALA B C 1
ATOM 3818 O O . ALA B 1 193 ? -11.375 -26.25 -15.484 1 97.94 193 ALA B O 1
ATOM 3819 N N . PHE B 1 194 ? -10.5 -26.938 -17.469 1 98.5 194 PHE B N 1
ATOM 3820 C CA . PHE B 1 194 ? -10.562 -25.594 -18.031 1 98.5 194 PHE B CA 1
ATOM 3821 C C . PHE B 1 194 ? -12 -25.125 -18.156 1 98.5 194 PHE B C 1
ATOM 3823 O O . PHE B 1 194 ? -12.297 -23.953 -17.906 1 98.5 194 PHE B O 1
ATOM 3830 N N . GLN B 1 195 ? -12.852 -26 -18.531 1 98.44 195 GLN B N 1
ATOM 3831 C CA . GLN B 1 195 ? -14.266 -25.641 -18.578 1 98.44 195 GLN B CA 1
ATOM 3832 C C . GLN B 1 195 ? -14.781 -25.25 -17.203 1 98.44 195 GLN B C 1
ATOM 3834 O O . GLN B 1 195 ? -15.586 -24.312 -17.078 1 98.44 195 GLN B O 1
ATOM 3839 N N . GLU B 1 196 ? -14.352 -25.969 -16.203 1 98.38 196 GLU B N 1
ATOM 3840 C CA . GLU B 1 196 ? -14.727 -25.609 -14.836 1 98.38 196 GLU B CA 1
ATOM 3841 C C . GLU B 1 196 ? -14.164 -24.234 -14.453 1 98.38 196 GLU B C 1
ATOM 3843 O O . GLU B 1 196 ? -14.828 -23.453 -13.773 1 98.38 196 GLU B O 1
ATOM 3848 N N . LEU B 1 197 ? -12.945 -23.969 -14.867 1 98.75 197 LEU B N 1
ATOM 3849 C CA . LEU B 1 197 ? -12.328 -22.672 -14.609 1 98.75 197 LEU B CA 1
ATOM 3850 C C . LEU B 1 197 ? -13.156 -21.547 -15.219 1 98.75 197 LEU B C 1
ATOM 3852 O O . LEU B 1 197 ? -13.406 -20.531 -14.562 1 98.75 197 LEU B O 1
ATOM 3856 N N . LEU B 1 198 ? -13.594 -21.75 -16.453 1 98.81 198 LEU B N 1
ATOM 3857 C CA . LEU B 1 198 ? -14.398 -20.734 -17.109 1 98.81 198 LEU B CA 1
ATOM 3858 C C . LEU B 1 198 ? -15.68 -20.469 -16.328 1 98.81 198 LEU B C 1
ATOM 3860 O O . LEU B 1 198 ? -16.125 -19.312 -16.234 1 98.81 198 LEU B O 1
ATOM 3864 N N . LYS B 1 199 ? -16.219 -21.484 -15.75 1 98.44 199 LYS B N 1
ATOM 3865 C CA . LYS B 1 199 ? -17.438 -21.344 -14.969 1 98.44 199 LYS B CA 1
ATOM 3866 C C . LYS B 1 199 ? -17.172 -20.516 -13.703 1 98.44 199 LYS B C 1
ATOM 3868 O O . LYS B 1 199 ? -18.078 -19.859 -13.195 1 98.44 199 LYS B O 1
ATOM 3873 N N . LEU B 1 200 ? -15.992 -20.547 -13.18 1 98.69 200 LEU B N 1
ATOM 3874 C CA . LEU B 1 200 ? -15.641 -19.828 -11.961 1 98.69 200 LEU B CA 1
ATOM 3875 C C . LEU B 1 200 ? -15.609 -18.312 -12.211 1 98.69 200 LEU B C 1
ATOM 3877 O O . LEU B 1 200 ? -15.539 -17.531 -11.266 1 98.69 200 LEU B O 1
ATOM 3881 N N . ALA B 1 201 ? -15.727 -17.875 -13.461 1 98.62 201 ALA B N 1
ATOM 3882 C CA . ALA B 1 201 ? -15.734 -16.453 -13.797 1 98.62 201 ALA B CA 1
ATOM 3883 C C . ALA B 1 201 ? -16.922 -15.742 -13.156 1 98.62 201 ALA B C 1
ATOM 3885 O O . ALA B 1 201 ? -16.953 -14.516 -13.094 1 98.62 201 ALA B O 1
ATOM 3886 N N . LYS B 1 202 ? -17.875 -16.484 -12.664 1 98.31 202 LYS B N 1
ATOM 3887 C CA . LYS B 1 202 ? -19.031 -15.906 -12 1 98.31 202 LYS B CA 1
ATOM 3888 C C . LYS B 1 202 ? -18.641 -15.234 -10.688 1 98.31 202 LYS B C 1
ATOM 3890 O O . LYS B 1 202 ? -19.406 -14.422 -10.156 1 98.31 202 LYS B O 1
ATOM 3895 N N . TYR B 1 203 ? -17.547 -15.648 -10.109 1 98.25 203 TYR B N 1
ATOM 3896 C CA . TYR B 1 203 ? -17.047 -15.016 -8.891 1 98.25 203 TYR B CA 1
ATOM 3897 C C . TYR B 1 203 ? -16.203 -13.797 -9.211 1 98.25 203 TYR B C 1
ATOM 3899 O O . TYR B 1 203 ? -15.062 -13.93 -9.688 1 98.25 203 TYR B O 1
ATOM 3907 N N . PRO B 1 204 ? -16.641 -12.602 -8.906 1 97.12 204 PRO B N 1
ATOM 3908 C CA . PRO B 1 204 ? -15.938 -11.391 -9.336 1 97.12 204 PRO B CA 1
ATOM 3909 C C . PRO B 1 204 ? -14.586 -11.211 -8.648 1 97.12 204 PRO B C 1
ATOM 3911 O O . PRO B 1 204 ? -13.727 -10.477 -9.148 1 97.12 204 PRO B O 1
ATOM 3914 N N . GLN B 1 205 ? -14.375 -11.898 -7.535 1 97.56 205 GLN B N 1
ATOM 3915 C CA . GLN B 1 205 ? -13.133 -11.734 -6.785 1 97.56 205 GLN B CA 1
ATOM 3916 C C . GLN B 1 205 ? -12.07 -12.719 -7.254 1 97.56 205 GLN B C 1
ATOM 3918 O O . GLN B 1 205 ? -10.969 -12.766 -6.699 1 97.56 205 GLN B O 1
ATOM 3923 N N . LEU B 1 206 ? -12.336 -13.516 -8.32 1 98.75 206 LEU B N 1
ATOM 3924 C CA . LEU B 1 206 ? -11.359 -14.469 -8.844 1 98.75 206 LEU B CA 1
ATOM 3925 C C . LEU B 1 206 ? -10.578 -13.867 -10.008 1 98.75 206 LEU B C 1
ATOM 3927 O O . LEU B 1 206 ? -11.172 -13.312 -10.93 1 98.75 206 LEU B O 1
ATOM 3931 N N . VAL B 1 207 ? -9.281 -13.93 -9.922 1 98.81 207 VAL B N 1
ATOM 3932 C CA . VAL B 1 207 ? -8.344 -13.477 -10.938 1 98.81 207 VAL B CA 1
ATOM 3933 C C . VAL B 1 207 ? -7.457 -14.641 -11.383 1 98.81 207 VAL B C 1
ATOM 3935 O O . VAL B 1 207 ? -7.223 -15.578 -10.609 1 98.81 207 VAL B O 1
ATOM 3938 N N . VAL B 1 208 ? -6.977 -14.617 -12.609 1 98.88 208 VAL B N 1
ATOM 3939 C CA . VAL B 1 208 ? -6.16 -15.703 -13.133 1 98.88 208 VAL B CA 1
ATOM 3940 C C . VAL B 1 208 ? -4.824 -15.164 -13.625 1 98.88 208 VAL B C 1
ATOM 3942 O O . VAL B 1 208 ? -4.773 -14.117 -14.281 1 98.88 208 VAL B O 1
ATOM 3945 N N . LYS B 1 209 ? -3.746 -15.812 -13.289 1 98.81 209 LYS B N 1
ATOM 3946 C CA . LYS B 1 209 ? -2.439 -15.445 -13.82 1 98.81 209 LYS B CA 1
ATOM 3947 C C . LYS B 1 209 ? -2.184 -16.109 -15.172 1 98.81 209 LYS B C 1
ATOM 3949 O O . LYS B 1 209 ? -2.258 -17.328 -15.289 1 98.81 209 LYS B O 1
ATOM 3954 N N . ILE B 1 210 ? -1.906 -15.273 -16.125 1 98.56 210 ILE B N 1
ATOM 3955 C CA . ILE B 1 210 ? -1.444 -15.688 -17.438 1 98.56 210 ILE B CA 1
ATOM 3956 C C . ILE B 1 210 ? 0.073 -15.852 -17.438 1 98.56 210 ILE B C 1
ATOM 3958 O O . ILE B 1 210 ? 0.803 -15 -17.938 1 98.56 210 ILE B O 1
ATOM 3962 N N . SER B 1 211 ? 0.474 -16.984 -16.875 1 98.44 211 SER B N 1
ATOM 3963 C CA . SER B 1 211 ? 1.888 -17.188 -16.578 1 98.44 211 SER B CA 1
ATOM 3964 C C . SER B 1 211 ? 2.318 -18.609 -16.875 1 98.44 211 SER B C 1
ATOM 3966 O O . SER B 1 211 ? 1.478 -19.5 -17.047 1 98.44 211 SER B O 1
ATOM 3968 N N . ALA B 1 212 ? 3.641 -18.812 -17.062 1 97.94 212 ALA B N 1
ATOM 3969 C CA . ALA B 1 212 ? 4.25 -20.125 -17.25 1 97.94 212 ALA B CA 1
ATOM 3970 C C . ALA B 1 212 ? 3.58 -20.891 -18.391 1 97.94 212 ALA B C 1
ATOM 3972 O O . ALA B 1 212 ? 3.178 -22.047 -18.234 1 97.94 212 ALA B O 1
ATOM 3973 N N . LEU B 1 213 ? 3.523 -20.359 -19.531 1 97.56 213 LEU B N 1
ATOM 3974 C CA . LEU B 1 213 ? 2.842 -20.922 -20.688 1 97.56 213 LEU B CA 1
ATOM 3975 C C . LEU B 1 213 ? 3.338 -22.344 -20.969 1 97.56 213 LEU B C 1
ATOM 3977 O O . LEU B 1 213 ? 2.551 -23.219 -21.328 1 97.56 213 LEU B O 1
ATOM 3981 N N . PHE B 1 214 ? 4.57 -22.562 -20.75 1 96.5 214 PHE B N 1
ATOM 3982 C CA . PHE B 1 214 ? 5.254 -23.812 -21.078 1 96.5 214 PHE B CA 1
ATOM 3983 C C . PHE B 1 214 ? 4.793 -24.938 -20.156 1 96.5 214 PHE B C 1
ATOM 3985 O O . PHE B 1 214 ? 4.996 -26.125 -20.453 1 96.5 214 PHE B O 1
ATOM 3992 N N . ARG B 1 215 ? 4.152 -24.594 -19.062 1 95.31 215 ARG B N 1
ATOM 3993 C CA . ARG B 1 215 ? 3.703 -25.594 -18.109 1 95.31 215 ARG B CA 1
ATOM 3994 C C . ARG B 1 215 ? 2.406 -26.25 -18.578 1 95.31 215 ARG B C 1
ATOM 3996 O O . ARG B 1 215 ? 1.995 -27.281 -18.047 1 95.31 215 ARG B O 1
ATOM 4003 N N . LEU B 1 216 ? 1.786 -25.734 -19.578 1 95.56 216 LEU B N 1
ATOM 4004 C CA . LEU B 1 216 ? 0.525 -26.281 -20.078 1 95.56 216 LEU B CA 1
ATOM 4005 C C . LEU B 1 216 ? 0.773 -27.359 -21.125 1 95.56 216 LEU B C 1
ATOM 4007 O O . LEU B 1 216 ? -0.159 -28.062 -21.547 1 95.56 216 LEU B O 1
ATOM 4011 N N . GLY B 1 217 ? 2.006 -27.531 -21.516 1 92.31 217 GLY B N 1
ATOM 4012 C CA . GLY B 1 217 ? 2.338 -28.562 -22.484 1 92.31 217 GLY B CA 1
ATOM 4013 C C . GLY B 1 217 ? 2.355 -28.062 -23.906 1 92.31 217 GLY B C 1
ATOM 4014 O O . GLY B 1 217 ? 1.992 -28.797 -24.828 1 92.31 217 GLY B O 1
ATOM 4015 N N . ASP B 1 218 ? 2.596 -26.812 -24.094 1 93.81 218 ASP B N 1
ATOM 4016 C CA . ASP B 1 218 ? 2.766 -26.172 -25.391 1 93.81 218 ASP B CA 1
ATOM 4017 C C . ASP B 1 218 ? 4.188 -25.641 -25.562 1 93.81 218 ASP B C 1
ATOM 4019 O O . ASP B 1 218 ? 4.98 -25.672 -24.625 1 93.81 218 ASP B O 1
ATOM 4023 N N . SER B 1 219 ? 4.547 -25.328 -26.812 1 95.25 219 SER B N 1
ATOM 4024 C CA . SER B 1 219 ? 5.859 -24.75 -27.109 1 95.25 219 SER B CA 1
ATOM 4025 C C . SER B 1 219 ? 5.734 -23.484 -27.938 1 95.25 219 SER B C 1
ATOM 4027 O O . SER B 1 219 ? 4.668 -23.188 -28.484 1 95.25 219 SER B O 1
ATOM 4029 N N . ALA B 1 220 ? 6.738 -22.734 -28 1 94.56 220 ALA B N 1
ATOM 4030 C CA . ALA B 1 220 ? 6.73 -21.469 -28.734 1 94.56 220 ALA B CA 1
ATOM 4031 C C . ALA B 1 220 ? 6.266 -21.656 -30.172 1 94.56 220 ALA B C 1
ATOM 4033 O O . ALA B 1 220 ? 6.633 -22.641 -30.828 1 94.56 220 ALA B O 1
ATOM 4034 N N . PRO B 1 221 ? 5.469 -20.781 -30.594 1 96.38 221 PRO B N 1
ATOM 4035 C CA . PRO B 1 221 ? 5.039 -19.5 -30.047 1 96.38 221 PRO B CA 1
ATOM 4036 C C . PRO B 1 221 ? 3.775 -19.609 -29.203 1 96.38 221 PRO B C 1
ATOM 4038 O O . PRO B 1 221 ? 3.043 -18.641 -29.031 1 96.38 221 PRO B O 1
ATOM 4041 N N . TYR B 1 222 ? 3.404 -20.766 -28.703 1 97.94 222 TYR B N 1
ATOM 4042 C CA . TYR B 1 222 ? 2.357 -21.031 -27.719 1 97.94 222 TYR B CA 1
ATOM 4043 C C . TYR B 1 222 ? 0.983 -20.688 -28.281 1 97.94 222 TYR B C 1
ATOM 4045 O O . TYR B 1 222 ? 0.171 -20.047 -27.594 1 97.94 222 TYR B O 1
ATOM 4053 N N . GLU B 1 223 ? 0.738 -21.062 -29.5 1 97.69 223 GLU B N 1
ATOM 4054 C CA . GLU B 1 223 ? -0.511 -20.75 -30.188 1 97.69 223 GLU B CA 1
ATOM 4055 C C . GLU B 1 223 ? -1.691 -21.469 -29.547 1 97.69 223 GLU B C 1
ATOM 4057 O O . GLU B 1 223 ? -2.795 -20.922 -29.469 1 97.69 223 GLU B O 1
ATOM 4062 N N . LYS B 1 224 ? -1.422 -22.703 -29.141 1 97.56 224 LYS B N 1
ATOM 4063 C CA . LYS B 1 224 ? -2.492 -23.438 -28.484 1 97.56 224 LYS B CA 1
ATOM 4064 C C . LYS B 1 224 ? -2.9 -22.766 -27.172 1 97.56 224 LYS B C 1
ATOM 4066 O O . LYS B 1 224 ? -4.09 -22.625 -26.875 1 97.56 224 LYS B O 1
ATOM 4071 N N . VAL B 1 225 ? -1.978 -22.328 -26.422 1 98.44 225 VAL B N 1
ATOM 4072 C CA . VAL B 1 225 ? -2.256 -21.609 -25.188 1 98.44 225 VAL B CA 1
ATOM 4073 C C . VAL B 1 225 ? -3.033 -20.328 -25.484 1 98.44 225 VAL B C 1
ATOM 4075 O O . VAL B 1 225 ? -4.02 -20.016 -24.812 1 98.44 225 VAL B O 1
ATOM 4078 N N . ARG B 1 226 ? -2.598 -19.609 -26.484 1 98.44 226 ARG B N 1
ATOM 4079 C CA . ARG B 1 226 ? -3.258 -18.359 -26.844 1 98.44 226 ARG B CA 1
ATOM 4080 C C . ARG B 1 226 ? -4.723 -18.594 -27.203 1 98.44 226 ARG B C 1
ATOM 4082 O O . ARG B 1 226 ? -5.617 -17.969 -26.625 1 98.44 226 ARG B O 1
ATOM 4089 N N . LYS B 1 227 ? -4.969 -19.531 -28.078 1 98.25 227 LYS B N 1
ATOM 4090 C CA . LYS B 1 227 ? -6.277 -19.719 -28.688 1 98.25 227 LYS B CA 1
ATOM 4091 C C . LYS B 1 227 ? -7.219 -20.484 -27.766 1 98.25 227 LYS B C 1
ATOM 4093 O O . LYS B 1 227 ? -8.422 -20.203 -27.719 1 98.25 227 LYS B O 1
ATOM 4098 N N . GLU B 1 228 ? -6.66 -21.438 -27.078 1 98.5 228 GLU B N 1
ATOM 4099 C CA . GLU B 1 228 ? -7.539 -22.375 -26.375 1 98.5 228 GLU B CA 1
ATOM 4100 C C . GLU B 1 228 ? -7.621 -22.047 -24.891 1 98.5 228 GLU B C 1
ATOM 4102 O O . GLU B 1 228 ? -8.477 -22.578 -24.172 1 98.5 228 GLU B O 1
ATOM 4107 N N . ARG B 1 229 ? -6.773 -21.219 -24.375 1 98.69 229 ARG B N 1
ATOM 4108 C CA . ARG B 1 229 ? -6.797 -20.891 -22.953 1 98.69 229 ARG B CA 1
ATOM 4109 C C . ARG B 1 229 ? -6.934 -19.391 -22.75 1 98.69 229 ARG B C 1
ATOM 4111 O O . ARG B 1 229 ? -7.938 -18.922 -22.203 1 98.69 229 ARG B O 1
ATOM 4118 N N . PHE B 1 230 ? -6.02 -18.625 -23.344 1 98.69 230 PHE B N 1
ATOM 4119 C CA . PHE B 1 230 ? -5.969 -17.188 -23.062 1 98.69 230 PHE B CA 1
ATOM 4120 C C . PHE B 1 230 ? -7.207 -16.484 -23.609 1 98.69 230 PHE B C 1
ATOM 4122 O O . PHE B 1 230 ? -7.891 -15.773 -22.875 1 98.69 230 PHE B O 1
ATOM 4129 N N . GLU B 1 231 ? -7.457 -16.656 -24.875 1 98.44 231 GLU B N 1
ATOM 4130 C CA . GLU B 1 231 ? -8.562 -15.945 -25.516 1 98.44 231 GLU B CA 1
ATOM 4131 C C . GLU B 1 231 ? -9.891 -16.266 -24.844 1 98.44 231 GLU B C 1
ATOM 4133 O O . GLU B 1 231 ? -10.68 -15.375 -24.531 1 98.44 231 GLU B O 1
ATOM 4138 N N . PRO B 1 232 ? -10.164 -17.547 -24.531 1 98.62 232 PRO B N 1
ATOM 4139 C CA . PRO B 1 232 ? -11.391 -17.844 -23.781 1 98.62 232 PRO B CA 1
ATOM 4140 C C . PRO B 1 232 ? -11.398 -17.203 -22.406 1 98.62 232 PRO B C 1
ATOM 4142 O O . PRO B 1 232 ? -12.445 -16.734 -21.938 1 98.62 232 PRO B O 1
ATOM 4145 N N . LEU B 1 233 ? -10.312 -17.141 -21.656 1 98.75 233 LEU B N 1
ATOM 4146 C CA . LEU B 1 233 ? -10.242 -16.5 -20.344 1 98.75 233 LEU B CA 1
ATOM 4147 C C . LEU B 1 233 ? -10.5 -15.008 -20.453 1 98.75 233 LEU B C 1
ATOM 4149 O O . LEU B 1 233 ? -11.18 -14.422 -19.609 1 98.75 233 LEU B O 1
ATOM 4153 N N . LEU B 1 234 ? -9.859 -14.438 -21.484 1 98.56 234 LEU B N 1
ATOM 4154 C CA . LEU B 1 234 ? -10.07 -13.008 -21.703 1 98.56 234 LEU B CA 1
ATOM 4155 C C . LEU B 1 234 ? -11.555 -12.703 -21.891 1 98.56 234 LEU B C 1
ATOM 4157 O O . LEU B 1 234 ? -12.055 -11.703 -21.375 1 98.56 234 LEU B O 1
ATOM 4161 N N . GLN B 1 235 ? -12.211 -13.562 -22.562 1 97.81 235 GLN B N 1
ATOM 4162 C CA . GLN B 1 235 ? -13.641 -13.391 -22.797 1 97.81 235 GLN B CA 1
ATOM 4163 C C . GLN B 1 235 ? -14.438 -13.594 -21.516 1 97.81 235 GLN B C 1
ATOM 4165 O O . GLN B 1 235 ? -15.359 -12.828 -21.219 1 97.81 235 GLN B O 1
ATOM 4170 N N . ALA B 1 236 ? -14.086 -14.547 -20.75 1 98.56 236 ALA B N 1
ATOM 4171 C CA . ALA B 1 236 ? -14.867 -14.93 -19.578 1 98.56 236 ALA B CA 1
ATOM 4172 C C . ALA B 1 236 ? -14.586 -14 -18.406 1 98.56 236 ALA B C 1
ATOM 4174 O O . ALA B 1 236 ? -15.5 -13.625 -17.656 1 98.56 236 ALA B O 1
ATOM 4175 N N . PHE B 1 237 ? -13.367 -13.617 -18.172 1 98.5 237 PHE B N 1
ATOM 4176 C CA . PHE B 1 237 ? -12.953 -12.883 -16.984 1 98.5 237 PHE B CA 1
ATOM 4177 C C . PHE B 1 237 ? -12.812 -11.391 -17.281 1 98.5 237 PHE B C 1
ATOM 4179 O O . PHE B 1 237 ? -12.961 -10.562 -16.391 1 98.5 237 PHE B O 1
ATOM 4186 N N . GLY B 1 238 ? -12.57 -11.094 -18.594 1 97.62 238 GLY B N 1
ATOM 4187 C CA . GLY B 1 238 ? -12.188 -9.734 -18.938 1 97.62 238 GLY B CA 1
ATOM 4188 C C . GLY B 1 238 ? -10.742 -9.422 -18.594 1 97.62 238 GLY B C 1
ATOM 4189 O O . GLY B 1 238 ? -10.117 -10.125 -17.797 1 97.62 238 GLY B O 1
ATOM 4190 N N . PRO B 1 239 ? -10.188 -8.344 -19.172 1 97.56 239 PRO B N 1
ATOM 4191 C CA . PRO B 1 239 ? -8.766 -8.031 -19.031 1 97.56 239 PRO B CA 1
ATOM 4192 C C . PRO B 1 239 ? -8.398 -7.594 -17.625 1 97.56 239 PRO B C 1
ATOM 4194 O O . PRO B 1 239 ? -7.238 -7.715 -17.219 1 97.56 239 PRO B O 1
ATOM 4197 N N . ASN B 1 240 ? -9.359 -7.141 -16.812 1 95.94 240 ASN B N 1
ATOM 4198 C CA . ASN B 1 240 ? -9.086 -6.602 -15.484 1 95.94 240 ASN B CA 1
ATOM 4199 C C . ASN B 1 240 ? -8.992 -7.711 -14.438 1 95.94 240 ASN B C 1
ATOM 4201 O O . ASN B 1 240 ? -8.758 -7.438 -13.258 1 95.94 240 ASN B O 1
ATOM 4205 N N . ARG B 1 241 ? -9.148 -8.961 -14.875 1 98.5 241 ARG B N 1
ATOM 4206 C CA . ARG B 1 241 ? -9.055 -10.086 -13.945 1 98.5 241 ARG B CA 1
ATOM 4207 C C . ARG B 1 241 ? -8.047 -11.117 -14.438 1 98.5 241 ARG B C 1
ATOM 4209 O O . ARG B 1 241 ? -8.102 -12.289 -14.047 1 98.5 241 ARG B O 1
ATOM 4216 N N . LEU B 1 242 ? -7.203 -10.664 -15.344 1 98.69 242 LEU B N 1
ATOM 4217 C CA . LEU B 1 242 ? -6.051 -11.43 -15.805 1 98.69 242 LEU B CA 1
ATOM 4218 C C . LEU B 1 242 ? -4.754 -10.672 -15.547 1 98.69 242 LEU B C 1
ATOM 4220 O O . LEU B 1 242 ? -4.715 -9.445 -15.664 1 98.69 242 LEU B O 1
ATOM 4224 N N . MET B 1 243 ? -3.715 -11.406 -15.18 1 98.69 243 MET B N 1
ATOM 4225 C CA . MET B 1 243 ? -2.418 -10.781 -14.93 1 98.69 243 MET B CA 1
ATOM 4226 C C . MET B 1 243 ? -1.293 -11.594 -15.562 1 98.69 243 MET B C 1
ATOM 4228 O O . MET B 1 243 ? -1.265 -12.82 -15.438 1 98.69 243 MET B O 1
ATOM 4232 N N . PHE B 1 244 ? -0.385 -10.891 -16.062 1 98.69 244 PHE B N 1
ATOM 4233 C CA . PHE B 1 244 ? 0.763 -11.508 -16.703 1 98.69 244 PHE B CA 1
ATOM 4234 C C . PHE B 1 244 ? 1.804 -11.93 -15.68 1 98.69 244 PHE B C 1
ATOM 4236 O O . PHE B 1 244 ? 1.981 -11.258 -14.664 1 98.69 244 PHE B O 1
ATOM 4243 N N . GLY B 1 245 ? 2.518 -13 -15.953 1 98.81 245 GLY B N 1
ATOM 4244 C CA . GLY B 1 245 ? 3.688 -13.453 -15.211 1 98.81 245 GLY B CA 1
ATOM 4245 C C . GLY B 1 245 ? 4.594 -14.359 -16.031 1 98.81 245 GLY B C 1
ATOM 4246 O O . GLY B 1 245 ? 4.137 -15.039 -16.938 1 98.81 245 GLY B O 1
ATOM 4247 N N . THR B 1 246 ? 5.848 -14.445 -15.641 1 98.69 246 THR B N 1
ATOM 4248 C CA . THR B 1 246 ? 6.785 -15.172 -16.484 1 98.69 246 THR B CA 1
ATOM 4249 C C . THR B 1 246 ? 7.098 -16.547 -15.898 1 98.69 246 THR B C 1
ATOM 4251 O O . THR B 1 246 ? 7.484 -17.469 -16.625 1 98.69 246 THR B O 1
ATOM 4254 N N . ASP B 1 247 ? 7.039 -16.641 -14.617 1 98.69 247 ASP B N 1
ATOM 4255 C CA . ASP B 1 247 ? 7.52 -17.797 -13.859 1 98.69 247 ASP B CA 1
ATOM 4256 C C . ASP B 1 247 ? 9.039 -17.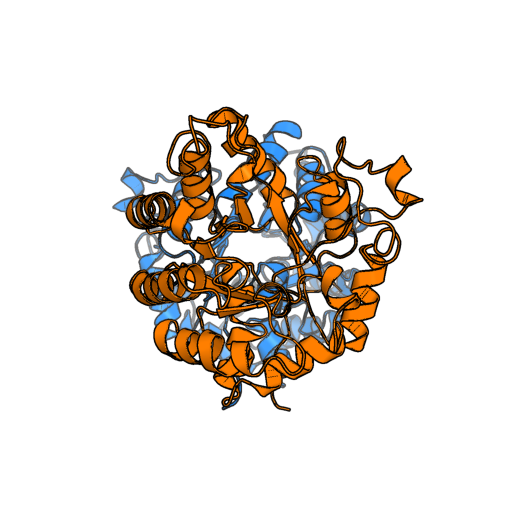891 -13.898 1 98.69 247 ASP B C 1
ATOM 4258 O O . ASP B 1 247 ? 9.609 -18.984 -13.945 1 98.69 247 ASP B O 1
ATOM 4262 N N . PHE B 1 248 ? 9.688 -16.719 -13.953 1 98.75 248 PHE B N 1
ATOM 4263 C CA . PHE B 1 248 ? 11.125 -16.672 -13.742 1 98.75 248 PHE B CA 1
ATOM 4264 C C . PHE B 1 248 ? 11.508 -17.438 -12.477 1 98.75 248 PHE B C 1
ATOM 4266 O O . PHE B 1 248 ? 10.789 -17.391 -11.477 1 98.75 248 PHE B O 1
ATOM 4273 N N . PRO B 1 249 ? 12.641 -18.234 -12.555 1 98.56 249 PRO B N 1
ATOM 4274 C CA . PRO B 1 249 ? 13.633 -18.266 -13.625 1 98.56 249 PRO B CA 1
ATOM 4275 C C . PRO B 1 249 ? 13.367 -19.375 -14.641 1 98.56 249 PRO B C 1
ATOM 4277 O O . PRO B 1 249 ? 14.117 -19.516 -15.609 1 98.56 249 PRO B O 1
ATOM 4280 N N . PHE B 1 250 ? 12.312 -20.109 -14.516 1 98.38 250 PHE B N 1
ATOM 4281 C CA . PHE B 1 250 ? 12.047 -21.266 -15.375 1 98.38 250 PHE B CA 1
ATOM 4282 C C . PHE B 1 250 ? 11.875 -20.828 -16.828 1 98.38 250 PHE B C 1
ATOM 4284 O O . PHE B 1 250 ? 12.203 -21.578 -17.75 1 98.38 250 PHE B O 1
ATOM 4291 N N . VAL B 1 251 ? 11.398 -19.656 -17.031 1 98.5 251 VAL B N 1
ATOM 4292 C CA . VAL B 1 251 ? 11.156 -19.125 -18.375 1 98.5 251 VAL B CA 1
ATOM 4293 C C . VAL B 1 251 ? 12.477 -19.016 -19.125 1 98.5 251 VAL B C 1
ATOM 4295 O O . VAL B 1 251 ? 12.492 -19 -20.359 1 98.5 251 VAL B O 1
ATOM 4298 N N . LEU B 1 252 ? 13.586 -18.906 -18.406 1 98.12 252 LEU B N 1
ATOM 4299 C CA . LEU B 1 252 ? 14.883 -18.75 -19.047 1 98.12 252 LEU B CA 1
ATOM 4300 C C . LEU B 1 252 ? 15.234 -20 -19.859 1 98.12 252 LEU B C 1
ATOM 4302 O O . LEU B 1 252 ? 16.062 -19.938 -20.766 1 98.12 252 LEU B O 1
ATOM 4306 N N . GLN B 1 253 ? 14.656 -21.094 -19.5 1 97.38 253 GLN B N 1
ATOM 4307 C CA . GLN B 1 253 ? 14.953 -22.359 -20.172 1 97.38 253 GLN B CA 1
ATOM 4308 C C . GLN B 1 253 ? 13.938 -22.641 -21.281 1 97.38 253 GLN B C 1
ATOM 4310 O O . GLN B 1 253 ? 13.875 -23.766 -21.781 1 97.38 253 GLN B O 1
ATOM 4315 N N . GLN B 1 254 ? 13.156 -21.734 -21.562 1 97.06 254 GLN B N 1
ATOM 4316 C CA . GLN B 1 254 ? 12.109 -21.859 -22.562 1 97.06 254 GLN B CA 1
ATOM 4317 C C . GLN B 1 254 ? 12.273 -20.812 -23.672 1 97.06 254 GLN B C 1
ATOM 4319 O O . GLN B 1 254 ? 12.852 -19.75 -23.438 1 97.06 254 GLN B O 1
ATOM 4324 N N . GLU B 1 255 ? 11.914 -21.203 -24.875 1 96.62 255 GLU B N 1
ATOM 4325 C CA . GLU B 1 255 ? 11.773 -20.188 -25.922 1 96.62 255 GLU B CA 1
ATOM 4326 C C . GLU B 1 255 ? 10.453 -19.438 -25.797 1 96.62 255 GLU B C 1
ATOM 4328 O O . GLU B 1 255 ? 9.406 -20.047 -25.562 1 96.62 255 GLU B O 1
ATOM 4333 N N . PRO B 1 256 ? 10.484 -18.141 -25.875 1 97.31 256 PRO B N 1
ATOM 4334 C CA . PRO B 1 256 ? 11.547 -17.219 -26.266 1 97.31 256 PRO B CA 1
ATOM 4335 C C . PRO B 1 256 ? 12.227 -16.547 -25.062 1 97.31 256 PRO B C 1
ATOM 4337 O O . PRO B 1 256 ? 12.609 -15.383 -25.141 1 97.31 256 PRO B O 1
ATOM 4340 N N . SER B 1 257 ? 12.25 -17.094 -23.984 1 98 257 SER B N 1
ATOM 4341 C CA . SER B 1 257 ? 12.906 -16.656 -22.75 1 98 257 SER B CA 1
ATOM 4342 C C . SER B 1 257 ? 12.18 -15.461 -22.141 1 98 257 SER B C 1
ATOM 4344 O O . SER B 1 257 ? 11 -15.234 -22.406 1 98 257 SER B O 1
ATOM 4346 N N . TYR B 1 258 ? 12.781 -14.742 -21.188 1 98.56 258 TYR B N 1
ATOM 4347 C CA . TYR B 1 258 ? 12.109 -13.758 -20.344 1 98.56 258 TYR B CA 1
ATOM 4348 C C . TYR B 1 258 ? 11.57 -12.602 -21.188 1 98.56 258 TYR B C 1
ATOM 4350 O O . TYR B 1 258 ? 10.359 -12.383 -21.234 1 98.56 258 TYR B O 1
ATOM 4358 N N . ALA B 1 259 ? 12.453 -11.906 -21.875 1 98.5 259 ALA B N 1
ATOM 4359 C CA . ALA B 1 259 ? 12.039 -10.742 -22.641 1 98.5 259 ALA B CA 1
ATOM 4360 C C . ALA B 1 259 ? 11.094 -11.141 -23.781 1 98.5 259 ALA B C 1
ATOM 4362 O O . ALA B 1 259 ? 10.125 -10.438 -24.062 1 98.5 259 ALA B O 1
ATOM 4363 N N . GLY B 1 260 ? 11.422 -12.234 -24.406 1 98.38 260 GLY B N 1
ATOM 4364 C CA . GLY B 1 260 ? 10.57 -12.719 -25.484 1 98.38 260 GLY B CA 1
ATOM 4365 C C . GLY B 1 260 ? 9.164 -13.047 -25.016 1 98.38 260 GLY B C 1
ATOM 4366 O O . GLY B 1 260 ? 8.195 -12.805 -25.75 1 98.38 260 GLY B O 1
ATOM 4367 N N . MET B 1 261 ? 9.039 -13.625 -23.828 1 98.5 261 MET B N 1
ATOM 4368 C CA . MET B 1 261 ? 7.727 -13.984 -23.297 1 98.5 261 MET B CA 1
ATOM 4369 C C . MET B 1 261 ? 6.902 -12.734 -23 1 98.5 261 MET B C 1
ATOM 4371 O O . MET B 1 261 ? 5.691 -12.719 -23.234 1 98.5 261 MET B O 1
ATOM 4375 N N . VAL B 1 262 ? 7.531 -11.664 -22.453 1 98.31 262 VAL B N 1
ATOM 4376 C CA . VAL B 1 262 ? 6.871 -10.391 -22.219 1 98.31 262 VAL B CA 1
ATOM 4377 C C . VAL B 1 262 ? 6.285 -9.859 -23.516 1 98.31 262 VAL B C 1
ATOM 4379 O O . VAL B 1 262 ? 5.109 -9.492 -23.578 1 98.31 262 VAL B O 1
ATOM 4382 N N . LYS B 1 263 ? 7.055 -9.883 -24.531 1 97.69 263 LYS B N 1
ATOM 4383 C CA . LYS B 1 263 ? 6.629 -9.391 -25.844 1 97.69 263 LYS B CA 1
ATOM 4384 C C . LYS B 1 263 ? 5.527 -10.266 -26.422 1 97.69 263 LYS B C 1
ATOM 4386 O O . LYS B 1 263 ? 4.559 -9.75 -27 1 97.69 263 LYS B O 1
ATOM 4391 N N . LEU B 1 264 ? 5.723 -11.531 -26.281 1 98.19 264 LEU B N 1
ATOM 4392 C CA . LEU B 1 264 ? 4.797 -12.492 -26.859 1 98.19 264 LEU B CA 1
ATOM 4393 C C . LEU B 1 264 ? 3.389 -12.305 -26.312 1 98.19 264 LEU B C 1
ATOM 4395 O O . LEU B 1 264 ? 2.438 -12.102 -27.062 1 98.19 264 LEU B O 1
ATOM 4399 N N . VAL B 1 265 ? 3.236 -12.297 -25.016 1 98.25 265 VAL B N 1
ATOM 4400 C CA . VAL B 1 265 ? 1.916 -12.195 -24.391 1 98.25 265 VAL B CA 1
ATOM 4401 C C . VAL B 1 265 ? 1.317 -10.82 -24.688 1 98.25 265 VAL B C 1
ATOM 4403 O O . VAL B 1 265 ? 0.122 -10.703 -24.953 1 98.25 265 VAL B O 1
ATOM 4406 N N . SER B 1 266 ? 2.156 -9.82 -24.594 1 97.38 266 SER B N 1
ATOM 4407 C CA . SER B 1 266 ? 1.689 -8.477 -24.922 1 97.38 266 SER B CA 1
ATOM 4408 C C . SER B 1 266 ? 1.094 -8.43 -26.328 1 97.38 266 SER B C 1
ATOM 4410 O O . SER B 1 266 ? 0.074 -7.777 -26.547 1 97.38 266 SER B O 1
ATOM 4412 N N . SER B 1 267 ? 1.615 -9.141 -27.234 1 97 267 SER B N 1
ATOM 4413 C CA . SER B 1 267 ? 1.207 -9.117 -28.641 1 97 267 SER B CA 1
ATOM 4414 C C . SER B 1 267 ? -0.138 -9.812 -28.828 1 97 267 SER B C 1
ATOM 4416 O O . SER B 1 267 ? -0.8 -9.617 -29.859 1 97 267 SER B O 1
ATOM 4418 N N . TRP B 1 268 ? -0.496 -10.703 -27.891 1 97.38 268 TRP B N 1
ATOM 4419 C CA . TRP B 1 268 ? -1.751 -11.438 -28 1 97.38 268 TRP B CA 1
ATOM 4420 C C . TRP B 1 268 ? -2.945 -10.508 -27.812 1 97.38 268 TRP B C 1
ATOM 4422 O O . TRP B 1 268 ? -4.07 -10.852 -28.188 1 97.38 268 TRP B O 1
ATOM 4432 N N . ILE B 1 269 ? -2.729 -9.336 -27.125 1 95.88 269 ILE B N 1
ATOM 4433 C CA . ILE B 1 269 ? -3.832 -8.555 -26.578 1 95.88 269 ILE B CA 1
ATOM 4434 C C . ILE B 1 269 ? -4.176 -7.418 -27.547 1 95.88 269 ILE B C 1
ATOM 4436 O O . ILE B 1 269 ? -3.352 -6.539 -27.797 1 95.88 269 ILE B O 1
ATOM 4440 N N . PRO B 1 270 ? -5.367 -7.324 -28.016 1 87.88 270 PRO B N 1
ATOM 4441 C CA . PRO B 1 270 ? -5.719 -6.523 -29.188 1 87.88 270 PRO B CA 1
ATOM 4442 C C . PRO B 1 270 ? -5.863 -5.035 -28.859 1 87.88 270 PRO B C 1
ATOM 4444 O O . PRO B 1 270 ? -5.625 -4.188 -29.734 1 87.88 270 PRO B O 1
ATOM 4447 N N . SER B 1 271 ? -6.332 -4.699 -27.656 1 93.25 271 SER B N 1
ATOM 4448 C CA . SER B 1 271 ? -6.566 -3.295 -27.344 1 93.25 271 SER B CA 1
ATOM 4449 C C . SER B 1 271 ? -5.555 -2.781 -26.328 1 93.25 271 SER B C 1
ATOM 4451 O O . SER B 1 271 ? -5.121 -3.525 -25.438 1 93.25 271 SER B O 1
ATOM 4453 N N . ASP B 1 272 ? -5.273 -1.54 -26.469 1 92.88 272 ASP B N 1
ATOM 4454 C CA . ASP B 1 272 ? -4.324 -0.897 -25.562 1 92.88 272 ASP B CA 1
ATOM 4455 C C . ASP B 1 272 ? -4.805 -0.971 -24.109 1 92.88 272 ASP B C 1
ATOM 4457 O O . ASP B 1 272 ? -4.012 -1.215 -23.203 1 92.88 272 ASP B O 1
ATOM 4461 N N . ASP B 1 273 ? -6.047 -0.806 -23.969 1 91.81 273 ASP B N 1
ATOM 4462 C CA . ASP B 1 273 ? -6.613 -0.829 -22.625 1 91.81 273 ASP B CA 1
ATOM 4463 C C . ASP B 1 273 ? -6.492 -2.217 -22 1 91.81 273 ASP B C 1
ATOM 4465 O O . ASP B 1 273 ? -6.121 -2.348 -20.828 1 91.81 273 ASP B O 1
ATOM 4469 N N . ALA B 1 274 ? -6.789 -3.201 -22.812 1 96.31 274 ALA B N 1
ATOM 4470 C CA . ALA B 1 274 ? -6.68 -4.574 -22.328 1 96.31 274 ALA B CA 1
ATOM 4471 C C . ALA B 1 274 ? -5.227 -4.949 -22.047 1 96.31 274 ALA B C 1
ATOM 4473 O O . ALA B 1 274 ? -4.93 -5.629 -21.062 1 96.31 274 ALA B O 1
ATOM 4474 N N . GLN B 1 275 ? -4.398 -4.508 -22.938 1 97.25 275 GLN B N 1
ATOM 4475 C CA . GLN B 1 275 ? -2.975 -4.773 -22.766 1 97.25 275 GLN B CA 1
ATOM 4476 C C . GLN B 1 275 ? -2.453 -4.141 -21.484 1 97.25 275 GLN B C 1
ATOM 4478 O O . GLN B 1 275 ? -1.739 -4.785 -20.703 1 97.25 275 GLN B O 1
ATOM 4483 N N . SER B 1 276 ? -2.855 -2.938 -21.281 1 95.25 276 SER B N 1
ATOM 4484 C CA . SER B 1 276 ? -2.449 -2.232 -20.062 1 95.25 276 SER B CA 1
ATOM 4485 C C . SER B 1 276 ? -2.959 -2.941 -18.812 1 95.25 276 SER B C 1
ATOM 4487 O O . SER B 1 276 ? -2.24 -3.049 -17.812 1 95.25 276 SER B O 1
ATOM 4489 N N . ALA B 1 277 ? -4.137 -3.447 -18.875 1 95.81 277 ALA B N 1
ATOM 4490 C CA . ALA B 1 277 ? -4.73 -4.148 -17.734 1 95.81 277 ALA B CA 1
ATOM 4491 C C . ALA B 1 277 ? -3.994 -5.453 -17.453 1 95.81 277 ALA B C 1
ATOM 4493 O O . ALA B 1 277 ? -3.455 -5.641 -16.359 1 95.81 277 ALA B O 1
ATOM 4494 N N . VAL B 1 278 ? -3.805 -6.27 -18.438 1 98.38 278 VAL B N 1
ATOM 4495 C CA . VAL B 1 278 ? -3.268 -7.617 -18.281 1 98.38 278 VAL B CA 1
ATOM 4496 C C . VAL B 1 278 ? -1.781 -7.539 -17.938 1 98.38 278 VAL B C 1
ATOM 4498 O O . VAL B 1 278 ? -1.296 -8.289 -17.078 1 98.38 278 VAL B O 1
ATOM 4501 N N . MET B 1 279 ? -1.111 -6.543 -18.547 1 98.25 279 MET B N 1
ATOM 4502 C CA . MET B 1 279 ? 0.345 -6.535 -18.438 1 98.25 279 MET B CA 1
ATOM 4503 C C . MET B 1 279 ? 0.801 -5.754 -17.219 1 98.25 279 MET B C 1
ATOM 4505 O O . MET B 1 279 ? 1.973 -5.812 -16.844 1 98.25 279 MET B O 1
ATOM 4509 N N . GLY B 1 280 ? -0.175 -5.039 -16.578 1 96.62 280 GLY B N 1
ATOM 4510 C CA . GL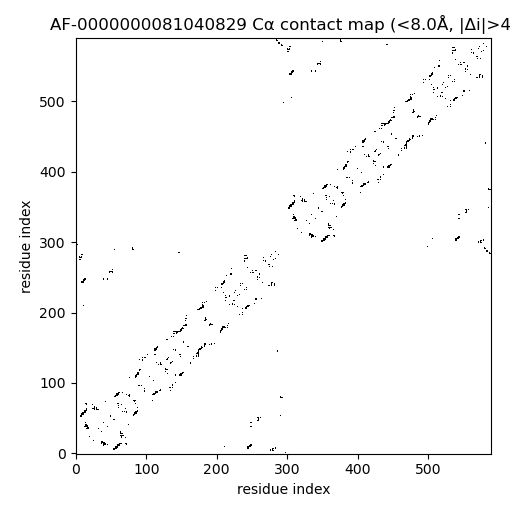Y B 1 280 ? 0.348 -4.258 -15.469 1 96.62 280 GLY B CA 1
ATOM 4511 C C . GLY B 1 280 ? -0.73 -3.787 -14.508 1 96.62 280 GLY B C 1
ATOM 4512 O O . GLY B 1 280 ? -0.679 -4.082 -13.312 1 96.62 280 GLY B O 1
ATOM 4513 N N . LYS B 1 281 ? -1.758 -3.215 -14.953 1 92.94 281 LYS B N 1
ATOM 4514 C CA . LYS B 1 281 ? -2.703 -2.457 -14.141 1 92.94 281 LYS B CA 1
ATOM 4515 C C . LYS B 1 281 ? -3.477 -3.375 -13.203 1 92.94 281 LYS B C 1
ATOM 4517 O O . LYS B 1 281 ? -3.82 -2.98 -12.086 1 92.94 281 LYS B O 1
ATOM 4522 N N . THR B 1 282 ? -3.803 -4.582 -13.641 1 96.31 282 THR B N 1
ATOM 4523 C CA . THR B 1 282 ? -4.496 -5.516 -12.758 1 96.31 282 THR B CA 1
ATOM 4524 C C . THR B 1 282 ? -3.633 -5.855 -11.547 1 96.31 282 THR B C 1
ATOM 4526 O O . THR B 1 282 ? -4.109 -5.832 -10.414 1 96.31 282 THR B O 1
ATOM 4529 N N . ALA B 1 283 ? -2.367 -6.062 -11.781 1 97.31 283 ALA B N 1
ATOM 4530 C CA . ALA B 1 283 ? -1.458 -6.348 -10.68 1 97.31 283 ALA B CA 1
ATOM 4531 C C . ALA B 1 283 ? -1.34 -5.152 -9.742 1 97.31 283 ALA B C 1
ATOM 4533 O O . ALA B 1 283 ? -1.383 -5.305 -8.516 1 97.31 283 ALA B O 1
ATOM 4534 N N . GLU B 1 284 ? -1.241 -3.998 -10.281 1 93.12 284 GLU B N 1
ATOM 4535 C CA . GLU B 1 284 ? -1.093 -2.801 -9.453 1 93.12 284 GLU B CA 1
ATOM 4536 C C . GLU B 1 284 ? -2.354 -2.533 -8.641 1 93.12 284 GLU B C 1
ATOM 4538 O O . GLU B 1 284 ? -2.275 -2.066 -7.5 1 93.12 284 GLU B O 1
ATOM 4543 N N . ARG B 1 285 ? -3.445 -2.83 -9.242 1 90.06 285 ARG B N 1
ATOM 4544 C CA . ARG B 1 285 ? -4.699 -2.682 -8.508 1 90.06 285 ARG B CA 1
ATOM 4545 C C . ARG B 1 285 ? -4.758 -3.6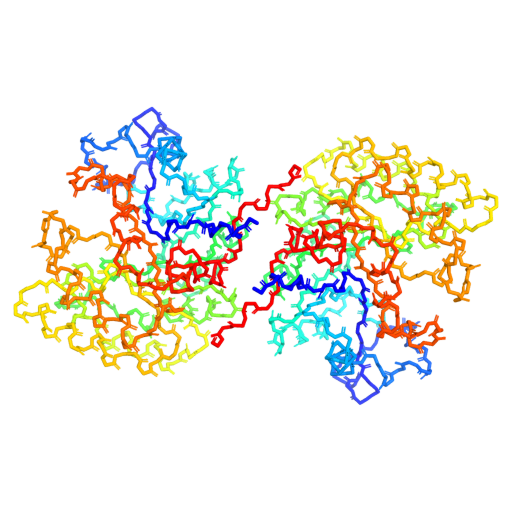33 -7.32 1 90.06 285 ARG B C 1
ATOM 4547 O O . ARG B 1 285 ? -5.219 -3.256 -6.238 1 90.06 285 ARG B O 1
ATOM 4554 N N . LEU B 1 286 ? -4.246 -4.82 -7.492 1 94.75 286 LEU B N 1
ATOM 4555 C CA . LEU B 1 286 ? -4.375 -5.855 -6.473 1 94.75 286 LEU B CA 1
ATOM 4556 C C . LEU B 1 286 ? -3.285 -5.723 -5.418 1 94.75 286 LEU B C 1
ATOM 4558 O O . LEU B 1 286 ? -3.523 -5.984 -4.238 1 94.75 286 LEU B O 1
ATOM 4562 N N . PHE B 1 287 ? -2.088 -5.266 -5.871 1 95.12 287 PHE B N 1
ATOM 4563 C CA . PHE B 1 287 ? -0.938 -5.391 -4.984 1 95.12 287 PHE B CA 1
ATOM 4564 C C . PHE B 1 287 ? -0.355 -4.02 -4.66 1 95.12 287 PHE B C 1
ATOM 4566 O O . PHE B 1 287 ? 0.619 -3.914 -3.912 1 95.12 287 PHE B O 1
ATOM 4573 N N . GLY B 1 288 ? -0.934 -2.99 -5.168 1 88.38 288 GLY B N 1
ATOM 4574 C CA . GLY B 1 288 ? -0.367 -1.656 -5.043 1 88.38 288 GLY B CA 1
ATOM 4575 C C . GLY B 1 288 ? 0.58 -1.3 -6.172 1 88.38 288 GLY B C 1
ATOM 4576 O O . GLY B 1 288 ? 1.068 -2.182 -6.883 1 88.38 288 GLY B O 1
ATOM 4577 N N . ALA B 1 289 ? 0.853 -0.083 -6.363 1 86.5 289 ALA B N 1
ATOM 4578 C CA . ALA B 1 289 ? 1.673 0.417 -7.465 1 86.5 289 ALA B CA 1
ATOM 4579 C C . ALA B 1 289 ? 3.15 0.123 -7.223 1 86.5 289 ALA B C 1
ATOM 4581 O O . ALA B 1 289 ? 3.607 0.096 -6.078 1 86.5 289 ALA B O 1
ATOM 4582 N N . TRP B 1 290 ? 3.885 -0.21 -8.328 1 89.56 290 TRP B N 1
ATOM 4583 C CA . TRP B 1 290 ? 5.344 -0.269 -8.32 1 89.56 290 TRP B CA 1
ATOM 4584 C C . TRP B 1 290 ? 5.941 1.044 -8.812 1 89.56 290 TRP B C 1
ATOM 4586 O O . TRP B 1 290 ? 5.262 1.84 -9.461 1 89.56 290 TRP B O 1
ATOM 4596 N N . GLY B 1 291 ? 7.281 1.243 -8.688 1 72.69 291 GLY B N 1
ATOM 4597 C CA . GLY B 1 291 ? 8.008 2.371 -9.25 1 72.69 291 GLY B CA 1
ATOM 4598 C C . GLY B 1 291 ? 8.031 3.58 -8.336 1 72.69 291 GLY B C 1
ATOM 4599 O O . GLY B 1 291 ? 8.602 4.617 -8.688 1 72.69 291 GLY B O 1
ATOM 4600 N N . GLN B 1 292 ? 7.258 3.672 -7.328 1 56.81 292 GLN B N 1
ATOM 4601 C CA . GLN B 1 292 ? 7.25 4.879 -6.504 1 56.81 292 GLN B CA 1
ATOM 4602 C C . GLN B 1 292 ? 8.586 5.07 -5.797 1 56.81 292 GLN B C 1
ATOM 4604 O O . GLN B 1 292 ? 8.969 4.262 -4.945 1 56.81 292 GLN B O 1
ATOM 4609 N N . SER B 1 293 ? 9.641 5.152 -6.684 1 46.25 293 SER B N 1
ATOM 4610 C CA . SER B 1 293 ? 10.953 5.414 -6.09 1 46.25 293 SER B CA 1
ATOM 4611 C C . SER B 1 293 ? 10.906 6.609 -5.148 1 46.25 293 SER B C 1
ATOM 4613 O O . SER B 1 293 ? 10.18 7.574 -5.398 1 46.25 293 SER B O 1
ATOM 4615 N N . LYS B 1 294 ? 11.289 6.512 -3.867 1 41.19 294 LYS B N 1
ATOM 4616 C CA . LYS B 1 294 ? 11.516 7.59 -2.908 1 41.19 294 LYS B CA 1
ATOM 4617 C C . LYS B 1 294 ? 12.391 8.688 -3.51 1 41.19 294 LYS B C 1
ATOM 4619 O O . LYS B 1 294 ? 12.656 9.703 -2.865 1 41.19 294 LYS B O 1
ATOM 4624 N N . GLU B 1 295 ? 13.148 8.539 -4.543 1 36.19 295 GLU B N 1
ATOM 4625 C CA . GLU B 1 295 ? 14.086 9.586 -4.949 1 36.19 295 GLU B CA 1
ATOM 4626 C C . GLU B 1 295 ? 13.352 10.758 -5.602 1 36.19 295 GLU B C 1
ATOM 4628 O O . GLU B 1 295 ? 12.406 10.555 -6.367 1 36.19 295 GLU B O 1
#

Foldseek 3Di:
DPPPFQFEAEAAAADAAPVRCVVQPFDPPLQDDPVCRHCRHLVNVVVLCVVQVHFAYEHEYGVRSPQPCVRVLVSCVVAVLHYAYAGEQQQVDFLVVRLVSVVVVVVSRHQAYEYELVNADDDVVGHDALCDTNNVSNQQSSLVVLHAYEYEQLVAQVRRVVSVVSSCVVRLSHAYEYEQLRLLAPDPRSLVRNVVVLVCLVRLSYAYENEDLVSNPDAPVSVCCLPVRVVSCCVRNNLLRYAYHYHPPVQCVGPPRSSRSLVSVLVSDDDPVSSSNHRHVSSCVRRNHHNPPPD/DPPPFQFEAEAAAADAAPVRCVVQPWDVPLQDDPVCRHCRHLVNVVVLCVVQVHFAYEHEYGVRSPQPCPRVLVSCVVAVLHYAYAGEQQQVDFLVVRLVSVVVVVVSRHQAYEYELVNADDDVVGHDALCDTNNVSNQQSSLVVLHAYEYEQLVAQVRRVVSVVSSCVVRLSHAYEYEQLRLLAPDPRSLVRNVVVLVCLVRLSYAYENEDLVSNPDAPVSVCCLPVRVVSCCVRNNLLRYAYHYHPPVQCVGPPRSSRVLVSVLVSADDPVSSSNHRHVSSCVRRNHHNPPPD